Protein AF-A0A919Q8D8-F1 (afdb_monomer_lite)

Organism: NCBI:txid1070424

Structure (mmCIF, N/CA/C/O backbone):
data_AF-A0A919Q8D8-F1
#
_entry.id   AF-A0A919Q8D8-F1
#
loop_
_atom_site.group_PDB
_atom_site.id
_atom_site.type_symbol
_atom_site.label_atom_id
_atom_site.label_alt_id
_atom_site.label_comp_id
_atom_site.label_asym_id
_atom_site.label_entity_id
_atom_site.label_seq_id
_atom_site.pdbx_PDB_ins_code
_atom_site.Cartn_x
_atom_site.Cartn_y
_atom_site.Cartn_z
_atom_site.occupancy
_atom_site.B_iso_or_equiv
_atom_site.auth_seq_id
_atom_site.auth_comp_id
_atom_site.auth_asym_id
_atom_site.auth_atom_id
_atom_site.pdbx_PDB_model_num
ATOM 1 N N . MET A 1 1 ? -17.096 40.703 56.386 1.00 34.09 1 MET A N 1
ATOM 2 C CA . MET A 1 1 ? -18.382 41.169 55.807 1.00 34.09 1 MET A CA 1
ATOM 3 C C . MET A 1 1 ? -19.238 39.964 55.407 1.00 34.09 1 MET A C 1
ATOM 5 O O . MET A 1 1 ? -18.736 38.851 55.483 1.00 34.09 1 MET A O 1
ATOM 9 N N . PHE A 1 2 ? -20.526 40.179 55.106 1.00 31.03 2 PHE A N 1
ATOM 10 C CA . PHE A 1 2 ? -21.596 39.175 54.900 1.00 31.03 2 PHE A CA 1
ATOM 11 C C . PHE A 1 2 ? -21.181 37.966 54.028 1.00 31.03 2 PHE A C 1
ATOM 13 O O . PHE A 1 2 ? -20.493 38.153 53.035 1.00 31.03 2 PHE A O 1
ATOM 20 N N . LYS A 1 3 ? -21.429 36.697 54.403 1.00 27.84 3 LYS A N 1
ATOM 21 C CA . LYS A 1 3 ? -22.694 35.957 54.688 1.00 27.84 3 LYS A CA 1
ATOM 22 C C . LYS A 1 3 ? -23.578 35.710 53.450 1.00 27.84 3 LYS A C 1
ATOM 24 O O . LYS A 1 3 ? -24.169 36.641 52.926 1.00 27.84 3 LYS A O 1
ATOM 29 N N . GLY A 1 4 ? -23.781 34.430 53.111 1.00 27.75 4 GLY A N 1
ATOM 30 C CA . GLY A 1 4 ? -24.784 33.959 52.141 1.00 27.75 4 GLY A CA 1
ATOM 31 C C . GLY A 1 4 ? -24.839 32.426 52.056 1.00 27.75 4 GLY A C 1
ATOM 32 O O . GLY A 1 4 ? -24.083 31.823 51.306 1.00 27.75 4 GLY A O 1
ATOM 33 N N . ARG A 1 5 ? -25.701 31.778 52.855 1.00 28.31 5 ARG A N 1
ATOM 34 C CA . ARG A 1 5 ? -25.864 30.308 52.921 1.00 28.31 5 ARG A CA 1
ATOM 35 C C . ARG A 1 5 ? -27.342 29.941 52.719 1.00 28.31 5 ARG A C 1
ATOM 37 O O . ARG A 1 5 ? -28.192 30.541 53.370 1.00 28.31 5 ARG A O 1
ATOM 44 N N . GLY A 1 6 ? -27.620 28.888 51.945 1.00 27.83 6 GLY A N 1
ATOM 45 C CA . GLY A 1 6 ? -28.938 28.234 51.842 1.00 27.83 6 GLY A CA 1
ATOM 46 C C . GLY A 1 6 ? -29.702 28.519 50.536 1.00 27.83 6 GLY A C 1
ATOM 47 O O . GLY A 1 6 ? -29.440 29.516 49.882 1.00 27.83 6 GLY A O 1
ATOM 48 N N . LYS A 1 7 ? -30.658 27.678 50.116 1.00 27.95 7 LYS A N 1
ATOM 49 C CA . LYS A 1 7 ? -31.080 26.365 50.655 1.00 27.95 7 LYS A CA 1
ATOM 50 C C . LYS A 1 7 ? -31.806 25.556 49.556 1.00 27.95 7 LYS A C 1
ATOM 52 O O . LYS A 1 7 ? -32.238 26.108 48.553 1.00 27.95 7 LYS A O 1
ATOM 57 N N . THR A 1 8 ? -31.939 24.250 49.773 1.00 30.34 8 THR A N 1
ATOM 58 C CA . THR A 1 8 ? -32.621 23.247 48.924 1.00 30.34 8 THR A CA 1
ATOM 59 C C . THR A 1 8 ? -34.088 23.536 48.584 1.00 30.34 8 THR A C 1
ATOM 61 O O . THR A 1 8 ? -34.828 24.008 49.447 1.00 30.34 8 THR A O 1
ATOM 64 N N . ARG A 1 9 ? -34.557 23.034 47.426 1.00 25.80 9 ARG A N 1
ATOM 65 C CA . ARG A 1 9 ? -35.947 22.569 47.239 1.00 25.80 9 ARG A CA 1
ATOM 66 C C . ARG A 1 9 ? -36.045 21.428 46.209 1.00 25.80 9 ARG A C 1
ATOM 68 O O . ARG A 1 9 ? -35.518 21.532 45.111 1.00 25.80 9 ARG A O 1
ATOM 75 N N . THR A 1 10 ? -36.734 20.355 46.591 1.00 28.94 10 THR A N 1
ATOM 76 C CA . THR A 1 10 ? -37.106 19.177 45.780 1.00 28.94 10 THR A CA 1
ATOM 77 C C . THR A 1 10 ? -38.556 19.273 45.280 1.00 28.94 10 THR A C 1
ATOM 79 O O . THR A 1 10 ? -39.295 20.124 45.775 1.00 28.94 10 THR A O 1
ATOM 82 N N . THR A 1 11 ? -38.947 18.379 44.347 1.00 31.02 11 THR A N 1
ATOM 83 C CA . THR A 1 11 ? -40.301 17.881 43.928 1.00 31.02 11 THR A CA 1
ATOM 84 C C . THR A 1 11 ? -40.475 17.878 42.397 1.00 31.02 11 THR A C 1
ATOM 86 O O . THR A 1 11 ? -39.952 18.769 41.746 1.00 31.02 11 THR A O 1
ATOM 89 N N . ASN A 1 12 ? -41.232 16.975 41.751 1.00 28.38 12 ASN A N 1
ATOM 90 C CA . ASN A 1 12 ? -41.567 15.557 42.006 1.00 28.38 12 ASN A CA 1
ATOM 91 C C . ASN A 1 12 ? -42.227 14.976 40.722 1.00 28.38 12 ASN A C 1
ATOM 93 O O . ASN A 1 12 ? -42.816 15.746 39.979 1.00 28.38 12 ASN A O 1
ATOM 97 N N . LYS A 1 13 ? -42.207 13.644 40.537 1.00 29.53 13 LYS A N 1
ATOM 98 C CA . LYS A 1 13 ? -43.146 12.808 39.732 1.00 29.53 13 LYS A CA 1
ATOM 99 C C . LYS A 1 13 ? -43.677 13.306 38.361 1.00 29.53 13 LYS A C 1
ATOM 101 O O . LYS A 1 13 ? -44.516 14.196 38.306 1.00 29.53 13 LYS A O 1
ATOM 106 N N . ASN A 1 14 ? -43.499 12.473 37.327 1.00 28.95 14 ASN A N 1
ATOM 107 C CA . ASN A 1 14 ? -44.621 11.620 36.893 1.00 28.95 14 ASN A CA 1
ATOM 108 C C . ASN A 1 14 ? -44.189 10.356 36.125 1.00 28.95 14 ASN A C 1
ATOM 110 O O . ASN A 1 14 ? -43.193 10.354 35.411 1.00 28.95 14 ASN A O 1
ATOM 114 N N . LYS A 1 15 ? -44.964 9.280 36.318 1.00 29.20 15 LYS A N 1
ATOM 115 C CA . LYS A 1 15 ? -44.914 8.012 35.568 1.00 29.20 15 LYS A CA 1
ATOM 116 C C . LYS A 1 15 ? -45.688 8.145 34.252 1.00 29.20 15 LYS A C 1
ATOM 118 O O . LYS A 1 15 ? -46.719 8.813 34.248 1.00 29.20 15 LYS A O 1
ATOM 123 N N . THR A 1 16 ? -45.343 7.342 33.246 1.00 29.19 16 THR A N 1
ATOM 124 C CA . THR A 1 16 ? -46.297 6.361 32.678 1.00 29.19 16 THR A CA 1
ATOM 125 C C . THR A 1 16 ? -45.578 5.305 31.839 1.00 29.19 16 THR A C 1
ATOM 127 O O . THR A 1 16 ? -44.746 5.633 31.001 1.00 29.19 16 THR A O 1
ATOM 130 N N . ASP A 1 17 ? -45.913 4.041 32.092 1.00 28.89 17 ASP A N 1
ATOM 131 C CA . ASP A 1 17 ? -45.566 2.891 31.257 1.00 28.89 17 ASP A CA 1
ATOM 132 C C . ASP A 1 17 ? -46.515 2.816 30.046 1.00 28.89 17 ASP A C 1
ATOM 134 O O . ASP A 1 17 ? -47.675 3.219 30.165 1.00 28.89 17 ASP A O 1
ATOM 138 N N . SER A 1 18 ? -46.071 2.247 28.920 1.00 30.14 18 SER A N 1
ATOM 139 C CA . SER A 1 18 ? -46.919 1.522 27.949 1.00 30.14 18 SER A CA 1
ATOM 140 C C . SER A 1 18 ? -46.051 0.720 26.974 1.00 30.14 18 SER A C 1
ATOM 142 O O . SER A 1 18 ? -45.180 1.275 26.306 1.00 30.14 18 SER A O 1
ATOM 144 N N . GLU A 1 19 ? -46.296 -0.587 26.905 1.00 28.48 19 GLU A N 1
ATOM 145 C CA . GLU A 1 19 ? -45.681 -1.515 25.951 1.00 28.48 19 GLU A CA 1
ATOM 146 C C . GLU A 1 19 ? -46.461 -1.593 24.617 1.00 28.48 19 GLU A C 1
ATOM 148 O O . GLU A 1 19 ? -47.475 -0.934 24.413 1.00 28.48 19 GLU A O 1
ATOM 153 N N . GLU A 1 20 ? -45.988 -2.495 23.752 1.00 25.17 20 GLU A N 1
ATOM 154 C CA . GLU A 1 20 ? -46.683 -3.127 22.622 1.00 25.17 20 GLU A CA 1
ATOM 155 C C . GLU A 1 20 ? -46.810 -2.393 21.265 1.00 25.17 20 GLU A C 1
ATOM 157 O O . GLU A 1 20 ? -47.811 -1.797 20.891 1.00 25.17 20 GLU A O 1
ATOM 162 N N . ARG A 1 21 ? -45.819 -2.739 20.428 1.00 23.45 21 ARG A N 1
ATOM 163 C CA . ARG A 1 21 ? -45.985 -3.539 19.192 1.00 23.45 21 ARG A CA 1
ATOM 164 C C . ARG A 1 21 ? -46.463 -2.895 17.873 1.00 23.45 21 ARG A C 1
ATOM 166 O O . ARG A 1 21 ? -47.626 -2.610 17.640 1.00 23.45 21 ARG A O 1
ATOM 173 N N . ARG A 1 22 ? -45.558 -3.122 16.907 1.00 23.09 22 ARG A N 1
ATOM 174 C CA . ARG A 1 22 ? -45.771 -3.669 15.548 1.00 23.09 22 ARG A CA 1
ATOM 175 C C . ARG A 1 22 ? -46.294 -2.745 14.436 1.00 23.09 22 ARG A C 1
ATOM 177 O O . ARG A 1 22 ? -47.483 -2.559 14.240 1.00 23.09 22 ARG A O 1
ATOM 184 N N . SER A 1 23 ? -45.356 -2.524 13.510 1.00 26.14 23 SER A N 1
ATOM 185 C CA . SER A 1 23 ? -45.499 -2.870 12.088 1.00 26.14 23 SER A CA 1
ATOM 186 C C . SER A 1 23 ? -46.478 -2.054 11.240 1.00 26.14 23 SER A C 1
ATOM 188 O O . SER A 1 23 ? -47.652 -2.388 11.120 1.00 26.14 23 SER A O 1
ATOM 190 N N . SER A 1 24 ? -45.923 -1.186 10.394 1.00 25.52 24 SER A N 1
ATOM 191 C CA . SER A 1 24 ? -45.879 -1.474 8.946 1.00 25.52 24 SER A CA 1
ATOM 192 C C . SER A 1 24 ? -45.034 -0.439 8.187 1.00 25.52 24 SER A C 1
ATOM 194 O O . SER A 1 24 ? -44.627 0.572 8.750 1.00 25.52 24 SER A O 1
ATOM 196 N N . ARG A 1 25 ? -44.796 -0.715 6.896 1.00 26.89 25 ARG A N 1
ATOM 197 C CA . ARG A 1 25 ? -44.134 0.145 5.897 1.00 26.89 25 ARG A CA 1
ATOM 198 C C . ARG A 1 25 ? -42.649 0.442 6.122 1.00 26.89 25 ARG A C 1
ATOM 200 O O . ARG A 1 25 ? -42.240 1.510 6.563 1.00 26.89 25 ARG A O 1
ATOM 207 N N . ALA A 1 26 ? -41.842 -0.492 5.621 1.00 24.83 26 ALA A N 1
ATOM 208 C CA . ALA A 1 26 ? -40.556 -0.151 5.033 1.00 24.83 26 ALA A CA 1
ATOM 209 C C . ALA A 1 26 ? -40.766 0.882 3.908 1.00 24.83 26 ALA A C 1
ATOM 211 O O . ALA A 1 26 ? -41.396 0.581 2.893 1.00 24.83 26 ALA A O 1
ATOM 212 N N . SER A 1 27 ? -40.244 2.092 4.101 1.00 26.92 27 SER A N 1
ATOM 213 C CA . SER A 1 27 ? -40.047 3.050 3.014 1.00 26.92 27 SER A CA 1
ATOM 214 C C . SER A 1 27 ? -38.729 2.739 2.318 1.00 26.92 27 SER A C 1
ATOM 216 O O . SER A 1 27 ? -37.685 2.650 2.961 1.00 26.92 27 SER A O 1
ATOM 218 N N . SER A 1 28 ? -38.783 2.607 0.998 1.00 30.48 28 SER A N 1
ATOM 219 C CA . SER A 1 28 ? -37.616 2.541 0.124 1.00 30.48 28 SER A CA 1
ATOM 220 C C . SER A 1 28 ? -36.770 3.813 0.264 1.00 30.48 28 SER A C 1
ATOM 222 O O . SER A 1 28 ? -37.167 4.875 -0.216 1.00 30.48 28 SER A O 1
ATOM 224 N N . ALA A 1 29 ? -35.608 3.705 0.904 1.00 25.14 29 ALA A N 1
ATOM 225 C CA . ALA A 1 29 ? -34.595 4.753 0.981 1.00 25.14 29 ALA A CA 1
ATOM 226 C C . ALA A 1 29 ? -33.216 4.106 0.791 1.00 25.14 29 ALA A C 1
ATOM 228 O O . ALA A 1 29 ? -32.924 3.087 1.411 1.00 25.14 29 ALA A O 1
ATOM 229 N N . GLY A 1 30 ? -32.435 4.652 -0.143 1.00 24.78 30 GLY A N 1
ATOM 230 C CA . GLY A 1 30 ? -31.357 3.950 -0.840 1.00 24.78 30 GLY A CA 1
ATOM 231 C C . GLY A 1 30 ? -30.190 3.399 -0.013 1.00 24.78 30 GLY A C 1
ATOM 232 O O . GLY A 1 30 ? -29.965 3.775 1.139 1.00 24.78 30 GLY A O 1
ATOM 233 N N . ARG A 1 31 ? -29.397 2.552 -0.696 1.00 29.03 31 ARG A N 1
ATOM 234 C CA . ARG A 1 31 ? -27.985 2.267 -0.381 1.00 29.03 31 ARG A CA 1
ATOM 235 C C . ARG A 1 31 ? -27.325 3.565 0.130 1.00 29.03 31 ARG A C 1
ATOM 237 O O . ARG A 1 31 ? -27.240 4.522 -0.644 1.00 29.03 31 ARG A O 1
ATOM 244 N N . PRO A 1 32 ? -26.808 3.639 1.369 1.00 27.92 32 PRO A N 1
ATOM 245 C CA . PRO A 1 32 ? -25.714 4.558 1.620 1.00 27.92 32 PRO A CA 1
ATOM 246 C C . PRO A 1 32 ? -24.519 4.023 0.827 1.00 27.92 32 PRO A C 1
ATOM 248 O O . PRO A 1 32 ? -24.101 2.889 1.067 1.00 27.92 32 PRO A O 1
ATOM 251 N N . ARG A 1 33 ? -23.998 4.828 -0.108 1.00 27.23 33 ARG A N 1
ATOM 252 C CA . ARG A 1 33 ? -22.748 4.554 -0.837 1.00 27.23 33 ARG A CA 1
ATOM 253 C C . ARG A 1 33 ? -21.711 3.888 0.084 1.00 27.23 33 ARG A C 1
ATOM 255 O O . ARG A 1 33 ? -21.271 4.509 1.054 1.00 27.23 33 ARG A O 1
ATOM 262 N N . ARG A 1 34 ? -21.262 2.675 -0.240 1.00 29.27 34 ARG A N 1
ATOM 263 C CA . ARG A 1 34 ? -19.825 2.342 -0.164 1.00 29.27 34 ARG A CA 1
ATOM 264 C C . ARG A 1 34 ? -19.264 2.615 -1.572 1.00 29.27 34 ARG A C 1
ATOM 266 O O . ARG A 1 34 ? -19.882 3.317 -2.368 1.00 29.27 34 ARG A O 1
ATOM 273 N N . LEU A 1 35 ? -18.122 2.013 -1.883 1.00 34.19 35 LEU A N 1
ATOM 274 C CA . LEU A 1 35 ? -17.656 1.757 -3.243 1.00 34.19 35 LEU A CA 1
ATOM 275 C C . LEU A 1 35 ? -17.398 0.238 -3.359 1.00 34.19 35 LEU A C 1
ATOM 277 O O . LEU A 1 35 ? -16.405 -0.254 -2.836 1.00 34.19 35 LEU A O 1
ATOM 281 N N . GLU A 1 36 ? -18.341 -0.581 -3.829 1.00 25.50 36 GLU A N 1
ATOM 282 C CA . GLU A 1 36 ? -19.750 -0.559 -3.391 1.00 25.50 36 GLU A CA 1
ATOM 283 C C . GLU A 1 36 ? -20.080 -1.752 -2.465 1.00 25.50 36 GLU A C 1
ATOM 285 O O . GLU A 1 36 ? -19.328 -2.722 -2.374 1.00 25.50 36 GLU A O 1
ATOM 290 N N . LYS A 1 37 ? -21.124 -1.639 -1.635 1.00 25.41 37 LYS A N 1
ATOM 291 C CA . LYS A 1 37 ? -21.328 -2.515 -0.462 1.00 25.41 37 LYS A CA 1
ATOM 292 C C . LYS A 1 37 ? -22.139 -3.773 -0.808 1.00 25.41 37 LYS A C 1
ATOM 294 O O . LYS A 1 37 ? -23.317 -3.664 -1.117 1.00 25.41 37 LYS A O 1
ATOM 299 N N . LYS A 1 38 ? -21.541 -4.939 -0.508 1.00 23.78 38 LYS A N 1
ATOM 300 C CA . LYS A 1 38 ? -22.163 -6.161 0.072 1.00 23.78 38 LYS A CA 1
ATOM 301 C C . LYS A 1 38 ? -23.317 -6.877 -0.690 1.00 23.78 38 LYS A C 1
ATOM 303 O O . LYS A 1 38 ? -24.415 -6.352 -0.736 1.00 23.78 38 LYS A O 1
ATOM 308 N N . LYS A 1 39 ? -23.097 -8.187 -0.972 1.00 25.33 39 LYS A N 1
ATOM 309 C CA . LYS A 1 39 ? -23.892 -9.396 -0.539 1.00 25.33 39 LYS A CA 1
ATOM 310 C C . LYS A 1 39 ? -25.419 -9.466 -0.886 1.00 25.33 39 LYS A C 1
ATOM 312 O O . LYS A 1 39 ? -26.124 -8.494 -0.696 1.00 25.33 39 LYS A O 1
ATOM 317 N N . ARG A 1 40 ? -26.080 -10.603 -1.220 1.00 25.06 40 ARG A N 1
ATOM 318 C CA . ARG A 1 40 ? -25.791 -12.072 -1.188 1.00 25.06 40 ARG A CA 1
ATOM 319 C C . ARG A 1 40 ? -26.979 -12.884 -1.806 1.00 25.06 40 ARG A C 1
ATOM 321 O O . ARG A 1 40 ? -28.052 -12.320 -1.965 1.00 25.06 40 ARG A O 1
ATOM 328 N N . THR A 1 41 ? -26.832 -14.220 -1.928 1.00 22.77 41 THR A N 1
ATOM 329 C CA . THR A 1 41 ? -27.864 -15.309 -2.073 1.00 22.77 41 THR A CA 1
ATOM 330 C C . THR A 1 41 ? -28.556 -15.523 -3.433 1.00 22.77 41 THR A C 1
ATOM 332 O O . THR A 1 41 ? -28.834 -14.552 -4.114 1.00 22.77 41 THR A O 1
ATOM 335 N N . SER A 1 42 ? -28.989 -16.733 -3.841 1.00 24.05 42 SER A N 1
ATOM 336 C CA . SER A 1 42 ? -28.444 -18.120 -3.752 1.00 24.05 42 SER A CA 1
ATOM 337 C C . SER A 1 42 ? -29.414 -19.096 -4.452 1.00 24.05 42 SER A C 1
ATOM 339 O O . SER A 1 42 ? -30.596 -19.086 -4.112 1.00 24.05 42 SER A O 1
ATOM 341 N N . GLY A 1 43 ? -28.937 -19.988 -5.330 1.00 20.16 43 GLY A N 1
ATOM 342 C CA . GLY A 1 43 ? -29.756 -21.046 -5.947 1.00 20.16 43 GLY A CA 1
ATOM 343 C C . GLY A 1 43 ? -28.905 -22.190 -6.512 1.00 20.16 43 GLY A C 1
ATOM 344 O O . GLY A 1 43 ? -27.941 -21.945 -7.227 1.00 20.16 43 GLY A O 1
ATOM 345 N N . THR A 1 44 ? -29.230 -23.425 -6.134 1.00 23.36 44 THR A N 1
ATOM 346 C CA . THR A 1 44 ? -28.532 -24.682 -6.475 1.00 23.36 44 THR A CA 1
ATOM 347 C C . THR A 1 44 ? -28.916 -25.201 -7.867 1.00 23.36 44 THR A C 1
ATOM 349 O O . THR A 1 44 ? -30.080 -25.044 -8.207 1.00 23.36 44 THR A O 1
ATOM 352 N N . PHE A 1 45 ? -28.021 -25.895 -8.598 1.00 22.03 45 PHE A N 1
ATOM 353 C CA . PHE A 1 45 ? -28.305 -27.173 -9.306 1.00 22.03 45 PHE A CA 1
ATOM 354 C C . PHE A 1 45 ? -27.048 -27.816 -9.970 1.00 22.03 45 PHE A C 1
ATOM 356 O O . PHE A 1 45 ? -26.345 -27.190 -10.751 1.00 22.03 45 PHE A O 1
ATOM 363 N N . GLU A 1 46 ? -26.791 -29.074 -9.590 1.00 21.64 46 GLU A N 1
ATOM 364 C CA . GLU A 1 46 ? -26.213 -30.249 -10.297 1.00 21.64 46 GLU A CA 1
ATOM 365 C C . GLU A 1 46 ? -25.127 -30.174 -11.416 1.00 21.64 46 GLU A C 1
ATOM 367 O O . GLU A 1 46 ? -25.383 -29.889 -12.578 1.00 21.64 46 GLU A O 1
ATOM 372 N N . SER A 1 47 ? -23.925 -30.647 -11.049 1.00 23.67 47 SER A N 1
ATOM 373 C CA . SER A 1 47 ? -23.079 -31.693 -11.687 1.00 23.67 47 SER A CA 1
ATOM 374 C C . SER A 1 47 ? -23.286 -32.167 -13.152 1.00 23.67 47 SER A C 1
ATOM 376 O O . SER A 1 47 ? -24.204 -32.938 -13.427 1.00 23.67 47 SER A O 1
ATOM 378 N N . ALA A 1 48 ? -22.236 -32.005 -13.976 1.00 24.11 48 ALA A N 1
ATOM 379 C CA . ALA A 1 48 ? -21.634 -33.034 -14.862 1.00 24.11 48 ALA A CA 1
ATOM 380 C C . ALA A 1 48 ? -20.164 -32.616 -15.161 1.00 24.11 48 ALA A C 1
ATOM 382 O O . ALA A 1 48 ? -19.907 -31.431 -15.339 1.00 24.11 48 ALA A O 1
ATOM 383 N N . ALA A 1 49 ? -19.118 -33.449 -15.034 1.00 23.98 49 ALA A N 1
ATOM 384 C CA . ALA A 1 49 ? -18.670 -34.477 -15.997 1.00 23.98 49 ALA A CA 1
ATOM 385 C C . ALA A 1 49 ? -18.706 -33.975 -17.466 1.00 23.98 49 ALA A C 1
ATOM 387 O O . ALA A 1 49 ? -19.729 -33.479 -17.915 1.00 23.98 49 ALA A O 1
ATOM 388 N N . THR A 1 50 ? -17.641 -34.048 -18.273 1.00 25.67 50 THR A N 1
ATOM 389 C CA . THR A 1 50 ? -16.750 -35.208 -18.495 1.00 25.67 50 THR A CA 1
ATOM 390 C C . THR A 1 50 ? -15.379 -34.764 -19.044 1.00 25.67 50 THR A C 1
ATOM 392 O O . THR A 1 50 ? -15.250 -33.670 -19.585 1.00 25.67 50 THR A O 1
ATOM 395 N N . ALA A 1 51 ? -14.355 -35.617 -18.930 1.00 24.97 51 ALA A N 1
ATOM 396 C CA . ALA A 1 51 ? -13.018 -35.400 -19.494 1.00 24.97 51 ALA A CA 1
ATOM 397 C C . ALA A 1 51 ? -12.801 -36.146 -20.825 1.00 24.97 51 ALA A C 1
ATOM 399 O O . ALA A 1 51 ? -13.266 -37.270 -20.961 1.00 24.97 51 ALA A O 1
ATOM 400 N N . GLU A 1 52 ? -11.987 -35.574 -21.717 1.00 26.86 52 GLU A N 1
ATOM 401 C CA . GLU A 1 52 ? -11.235 -36.211 -22.821 1.00 26.86 52 GLU A CA 1
ATOM 402 C C . GLU A 1 52 ? -10.090 -35.224 -23.144 1.00 26.86 52 GLU A C 1
ATOM 404 O O . GLU A 1 52 ? -10.350 -34.055 -23.399 1.00 26.86 52 GLU A O 1
ATOM 409 N N . ARG A 1 53 ? -8.787 -35.484 -22.959 1.00 26.89 53 ARG A N 1
ATOM 410 C CA . ARG A 1 53 ? -7.915 -36.654 -23.189 1.00 26.89 53 ARG A CA 1
ATOM 411 C C . ARG A 1 53 ? -7.710 -36.965 -24.675 1.00 26.89 53 ARG A C 1
ATOM 413 O O . ARG A 1 53 ? -8.403 -37.799 -25.237 1.00 26.89 53 ARG A O 1
ATOM 420 N N . THR A 1 54 ? -6.665 -36.372 -25.258 1.00 26.97 54 THR A N 1
ATOM 421 C CA . THR A 1 54 ? -6.052 -36.867 -26.501 1.00 26.97 54 THR A CA 1
ATOM 422 C C . THR A 1 54 ? -4.531 -36.922 -26.331 1.00 26.97 54 THR A C 1
ATOM 424 O O . THR A 1 54 ? -3.898 -35.928 -25.984 1.00 26.97 54 THR A O 1
ATOM 427 N N . GLU A 1 55 ? -3.961 -38.110 -26.525 1.00 28.69 55 GLU A N 1
ATOM 428 C CA . GLU A 1 55 ? -2.518 -38.352 -26.700 1.00 28.69 55 GLU A CA 1
ATOM 429 C C . GLU A 1 55 ? -2.148 -37.964 -28.169 1.00 28.69 55 GLU A C 1
ATOM 431 O O . GLU A 1 55 ? -3.021 -37.530 -28.910 1.00 28.69 55 GLU A O 1
ATOM 436 N N . LEU A 1 56 ? -0.946 -38.041 -28.751 1.00 30.31 56 LEU A N 1
ATOM 437 C CA . LEU A 1 56 ? 0.291 -38.792 -28.511 1.00 30.31 56 LEU A CA 1
ATOM 438 C C . LEU A 1 56 ? 1.350 -38.217 -29.499 1.00 30.31 56 LEU A C 1
ATOM 440 O O . LEU A 1 56 ? 0.976 -37.747 -30.573 1.00 30.31 56 LEU A O 1
ATOM 444 N N . GLY A 1 57 ? 2.658 -38.287 -29.221 1.00 26.25 57 GLY A N 1
ATOM 445 C CA . GLY A 1 57 ? 3.682 -37.921 -30.222 1.00 26.25 57 GLY A CA 1
ATOM 446 C C . GLY A 1 57 ? 5.126 -38.091 -29.740 1.00 26.25 57 GLY A C 1
ATOM 447 O O . GLY A 1 57 ? 5.556 -37.398 -28.825 1.00 26.25 57 GLY A O 1
ATOM 448 N N . SER A 1 58 ? 5.884 -39.020 -30.334 1.00 29.59 58 SER A N 1
ATOM 449 C CA . SER A 1 58 ? 7.230 -39.422 -29.876 1.00 29.59 58 SER A CA 1
ATOM 450 C C . SER A 1 58 ? 8.314 -39.334 -30.958 1.00 29.59 58 SER A C 1
ATOM 452 O O . SER A 1 58 ? 8.032 -39.518 -32.138 1.00 29.59 58 SER A O 1
ATOM 454 N N . GLY A 1 59 ? 9.570 -39.164 -30.521 1.00 28.88 59 GLY A N 1
ATOM 455 C CA . GLY A 1 59 ? 10.804 -39.322 -31.315 1.00 28.88 59 GLY A CA 1
ATOM 456 C C . GLY A 1 59 ? 11.827 -38.204 -31.034 1.00 28.88 59 GLY A C 1
ATOM 457 O O . GLY A 1 59 ? 11.443 -37.046 -30.962 1.00 28.88 59 GLY A O 1
ATOM 458 N N . GLY A 1 60 ? 13.134 -38.425 -30.838 1.00 27.12 60 GLY A N 1
ATOM 459 C CA . GLY A 1 60 ? 13.931 -39.662 -30.822 1.00 27.12 60 GLY A CA 1
ATOM 460 C C . GLY A 1 60 ? 15.158 -39.570 -31.748 1.00 27.12 60 GLY A C 1
ATOM 461 O O . GLY A 1 60 ? 15.000 -39.696 -32.956 1.00 27.12 60 GLY A O 1
ATOM 462 N N . GLY A 1 61 ? 16.378 -39.383 -31.216 1.00 26.62 61 GLY A N 1
ATOM 463 C CA . GLY A 1 61 ? 17.611 -39.374 -32.032 1.00 26.62 61 GLY A CA 1
ATOM 464 C C . GLY A 1 61 ? 18.907 -39.017 -31.279 1.00 26.62 61 GLY A C 1
ATOM 465 O O . GLY A 1 61 ? 18.921 -38.111 -30.453 1.00 26.62 61 GLY A O 1
ATOM 466 N N . THR A 1 62 ? 20.005 -39.730 -31.566 1.00 30.28 62 THR A N 1
ATOM 467 C CA . THR A 1 62 ? 21.299 -39.701 -30.833 1.00 30.28 62 THR A CA 1
ATOM 468 C C . THR A 1 62 ? 22.518 -39.643 -31.776 1.00 30.28 62 THR A C 1
ATOM 470 O O . THR A 1 62 ? 22.473 -40.277 -32.826 1.00 30.28 62 THR A O 1
ATOM 473 N N . GLY A 1 63 ? 23.648 -39.019 -31.391 1.00 27.34 63 GLY A N 1
ATOM 474 C CA . GLY A 1 63 ? 24.907 -39.044 -32.178 1.00 27.34 63 GLY A CA 1
ATOM 475 C C . GLY A 1 63 ? 26.145 -38.448 -31.466 1.00 27.34 63 GLY A C 1
ATOM 476 O O . GLY A 1 63 ? 25.990 -37.649 -30.550 1.00 27.34 63 GLY A O 1
ATOM 477 N N . ARG A 1 64 ? 27.375 -38.863 -31.841 1.00 29.06 64 ARG A N 1
ATOM 478 C CA . ARG A 1 64 ? 28.646 -38.642 -31.090 1.00 29.06 64 ARG A CA 1
ATOM 479 C C . ARG A 1 64 ? 29.649 -37.627 -31.707 1.00 29.06 64 ARG A C 1
ATOM 481 O O . ARG A 1 64 ? 29.664 -37.393 -32.906 1.00 29.06 64 ARG A O 1
ATOM 488 N N . GLN A 1 65 ? 30.523 -37.125 -30.820 1.00 34.91 65 GLN A N 1
ATOM 489 C CA . GLN A 1 65 ? 31.836 -36.426 -30.945 1.00 34.91 65 GLN A CA 1
ATOM 490 C C . GLN A 1 65 ? 32.960 -37.225 -31.687 1.00 34.91 65 GLN A C 1
ATOM 492 O O . GLN A 1 65 ? 32.673 -38.368 -32.048 1.00 34.91 65 GLN A O 1
ATOM 497 N N . PRO A 1 66 ? 34.262 -36.789 -31.768 1.00 45.31 66 PRO A N 1
ATOM 498 C CA . PRO A 1 66 ? 34.926 -35.465 -31.566 1.00 45.31 66 PRO A CA 1
ATOM 499 C C . PRO A 1 66 ? 36.026 -35.092 -32.624 1.00 45.31 66 PRO A C 1
ATOM 501 O O . PRO A 1 66 ? 36.348 -35.880 -33.508 1.00 45.31 66 PRO A O 1
ATOM 504 N N . GLY A 1 67 ? 36.699 -33.930 -32.476 1.00 27.39 67 GLY A N 1
ATOM 505 C CA . GLY A 1 67 ? 37.899 -33.556 -33.258 1.00 27.39 67 GLY A CA 1
ATOM 506 C C . GLY A 1 67 ? 38.801 -32.481 -32.611 1.00 27.39 67 GLY A C 1
ATOM 507 O O . GLY A 1 67 ? 38.343 -31.420 -32.210 1.00 27.39 67 GLY A O 1
ATOM 508 N N . SER A 1 68 ? 40.090 -32.801 -32.511 1.00 28.56 68 SER A N 1
ATOM 509 C CA . SER A 1 68 ? 41.243 -32.163 -31.844 1.00 28.56 68 SER A CA 1
ATOM 510 C C . SER A 1 68 ? 41.886 -30.933 -32.524 1.00 28.56 68 SER A C 1
ATOM 512 O O . SER A 1 68 ? 41.911 -30.891 -33.750 1.00 28.56 68 SER A O 1
ATOM 514 N N . GLY A 1 69 ? 42.620 -30.072 -31.782 1.00 26.91 69 GLY A N 1
ATOM 515 C CA . GLY A 1 69 ? 43.730 -29.302 -32.399 1.00 26.91 69 GLY A CA 1
ATOM 516 C C . GLY A 1 69 ? 44.238 -27.981 -31.776 1.00 26.91 69 GLY A C 1
ATOM 517 O O . GLY A 1 69 ? 43.886 -26.921 -32.262 1.00 26.91 69 GLY A O 1
ATOM 518 N N . ARG A 1 70 ? 45.211 -28.075 -30.850 1.00 27.58 70 ARG A N 1
ATOM 519 C CA . ARG A 1 70 ? 46.388 -27.174 -30.651 1.00 27.58 70 ARG A CA 1
ATOM 520 C C . ARG A 1 70 ? 46.222 -25.672 -30.277 1.00 27.58 70 ARG A C 1
ATOM 522 O O . ARG A 1 70 ? 45.478 -24.905 -30.866 1.00 27.58 70 ARG A O 1
ATOM 529 N N . ARG A 1 71 ? 47.060 -25.231 -29.322 1.00 37.16 71 ARG A N 1
ATOM 530 C CA . ARG A 1 71 ? 47.247 -23.830 -28.882 1.00 37.16 71 ARG A CA 1
ATOM 531 C C . ARG A 1 71 ? 48.076 -22.998 -29.876 1.00 37.16 71 ARG A C 1
ATOM 533 O O . ARG A 1 71 ? 49.158 -23.439 -30.255 1.00 37.16 71 ARG A O 1
ATOM 540 N N . THR A 1 72 ? 47.695 -21.736 -30.068 1.00 32.88 72 THR A N 1
ATOM 541 C CA . THR A 1 72 ? 48.617 -20.602 -30.292 1.00 32.88 72 THR A CA 1
ATOM 542 C C . THR A 1 72 ? 48.112 -19.398 -29.504 1.00 32.88 72 THR A C 1
ATOM 544 O O . THR A 1 72 ? 46.963 -18.998 -29.666 1.00 32.88 72 THR A O 1
ATOM 547 N N . GLY A 1 73 ? 48.947 -18.835 -28.631 1.00 35.62 73 GLY A N 1
ATOM 548 C CA . GLY A 1 73 ? 48.599 -17.623 -27.895 1.00 35.62 73 GLY A CA 1
ATOM 549 C C . GLY A 1 73 ? 48.838 -16.382 -28.748 1.00 35.62 73 GLY A C 1
ATOM 550 O O . GLY A 1 73 ? 49.970 -16.136 -29.151 1.00 35.62 73 GLY A O 1
ATOM 551 N N . VAL A 1 74 ? 47.792 -15.587 -28.964 1.00 28.64 74 VAL A N 1
ATOM 552 C CA . VAL A 1 74 ? 47.904 -14.174 -29.344 1.00 28.64 74 VAL A CA 1
ATOM 553 C C . VAL A 1 74 ? 47.010 -13.394 -28.390 1.00 28.64 74 VAL A C 1
ATOM 555 O O . VAL A 1 74 ? 45.796 -13.584 -28.354 1.00 28.64 74 VAL A O 1
ATOM 558 N N . THR A 1 75 ? 47.618 -12.543 -27.569 1.00 40.84 75 THR A N 1
ATOM 559 C CA . THR A 1 75 ? 46.901 -11.634 -26.673 1.00 40.84 75 THR A CA 1
ATOM 560 C C . THR A 1 75 ? 46.365 -10.448 -27.461 1.00 40.84 75 THR A C 1
ATOM 562 O O . THR A 1 75 ? 47.011 -9.405 -27.532 1.00 40.84 75 THR A O 1
ATOM 565 N N . THR A 1 76 ? 45.161 -10.584 -28.011 1.00 32.50 76 THR A N 1
ATOM 566 C CA . THR A 1 76 ? 44.405 -9.441 -28.532 1.00 32.50 76 THR A CA 1
ATOM 567 C C . THR A 1 76 ? 43.357 -9.040 -27.497 1.00 32.50 76 THR A C 1
ATOM 569 O O . THR A 1 76 ? 42.287 -9.640 -27.417 1.00 32.50 76 THR A O 1
ATOM 572 N N . ARG A 1 77 ? 43.654 -8.011 -26.688 1.00 38.88 77 ARG A N 1
ATOM 573 C CA . ARG A 1 77 ? 42.615 -7.261 -25.962 1.00 38.88 77 ARG A CA 1
ATOM 574 C C . ARG A 1 77 ? 41.794 -6.489 -27.000 1.00 38.88 77 ARG A C 1
ATOM 576 O O . ARG A 1 77 ? 42.072 -5.327 -27.273 1.00 38.88 77 ARG A O 1
ATOM 583 N N . VAL A 1 78 ? 40.804 -7.148 -27.591 1.00 33.84 78 VAL A N 1
ATOM 584 C CA . VAL A 1 78 ? 39.686 -6.460 -28.241 1.00 33.84 78 VAL A CA 1
ATOM 585 C C . VAL A 1 78 ? 38.694 -6.100 -27.141 1.00 33.84 78 VAL A C 1
ATOM 587 O O . VAL A 1 78 ? 38.475 -6.899 -26.228 1.00 33.84 78 VAL A O 1
ATOM 590 N N . ALA A 1 79 ? 38.152 -4.884 -27.187 1.00 34.47 79 ALA A N 1
ATOM 591 C CA . ALA A 1 79 ? 37.172 -4.424 -26.216 1.00 34.47 79 ALA A CA 1
ATOM 592 C C . ALA A 1 79 ? 35.981 -5.391 -26.193 1.00 34.47 79 ALA A C 1
ATOM 594 O O . ALA A 1 79 ? 35.295 -5.562 -27.198 1.00 34.47 79 ALA A O 1
ATOM 595 N N . GLY A 1 80 ? 35.763 -6.040 -25.048 1.00 31.08 80 GLY A N 1
ATOM 596 C CA . GLY A 1 80 ? 34.567 -6.835 -24.827 1.00 31.08 80 GLY A CA 1
ATOM 597 C C . GLY A 1 80 ? 33.376 -5.895 -24.760 1.00 31.08 80 GLY A C 1
ATOM 598 O O . GLY A 1 80 ? 33.196 -5.211 -23.753 1.00 31.08 80 GLY A O 1
ATOM 599 N N . GLU A 1 81 ? 32.599 -5.857 -25.840 1.00 35.09 81 GLU A N 1
ATOM 600 C CA . GLU A 1 81 ? 31.281 -5.232 -25.884 1.00 35.09 81 GLU A CA 1
ATOM 601 C C . GLU A 1 81 ? 30.494 -5.636 -24.635 1.00 35.09 81 GLU A C 1
ATOM 603 O O . GLU A 1 81 ? 30.533 -6.800 -24.221 1.00 35.09 81 GLU A O 1
ATOM 608 N N . GLY A 1 82 ? 29.814 -4.670 -24.011 1.00 36.28 82 GLY A N 1
ATOM 609 C CA . GLY A 1 82 ? 29.084 -4.890 -22.768 1.00 36.28 82 GLY A CA 1
ATOM 610 C C . GLY A 1 82 ? 28.055 -5.998 -22.945 1.00 36.28 82 GLY A C 1
ATOM 611 O O . GLY A 1 82 ? 26.973 -5.765 -23.484 1.00 36.28 82 GLY A O 1
ATOM 612 N N . ARG A 1 83 ? 28.398 -7.214 -22.508 1.00 33.44 83 ARG A N 1
ATOM 613 C CA . ARG A 1 83 ? 27.519 -8.374 -22.612 1.00 33.44 83 ARG A CA 1
ATOM 614 C C . ARG A 1 83 ? 26.327 -8.115 -21.705 1.00 33.44 83 ARG A C 1
ATOM 616 O O . ARG A 1 83 ? 26.433 -8.285 -20.491 1.00 33.44 83 ARG A O 1
ATOM 623 N N . ALA A 1 84 ? 25.214 -7.696 -22.308 1.00 43.91 84 ALA A N 1
ATOM 624 C CA . ALA A 1 84 ? 23.936 -7.588 -21.623 1.00 43.91 84 ALA A CA 1
ATOM 625 C C . ALA A 1 84 ? 23.703 -8.882 -20.820 1.00 43.91 84 ALA A C 1
ATOM 627 O O . ALA A 1 84 ? 24.023 -9.967 -21.331 1.00 43.91 84 ALA A O 1
ATOM 628 N N . PRO A 1 85 ? 23.223 -8.790 -19.565 1.00 41.38 85 PRO A N 1
ATOM 629 C CA . PRO A 1 85 ? 23.033 -9.968 -18.735 1.00 41.38 85 PRO A CA 1
ATOM 630 C C . PRO A 1 85 ? 22.180 -10.979 -19.498 1.00 41.38 85 PRO A C 1
ATOM 632 O O . PRO A 1 85 ? 21.188 -10.613 -20.130 1.00 41.38 85 PRO A O 1
ATOM 635 N N . ALA A 1 86 ? 22.603 -12.247 -19.481 1.00 35.22 86 ALA A N 1
ATOM 636 C CA . ALA A 1 86 ? 21.866 -13.313 -20.145 1.00 35.22 86 ALA A CA 1
ATOM 637 C C . ALA A 1 86 ? 20.407 -13.259 -19.684 1.00 35.22 86 ALA A C 1
ATOM 639 O O . ALA A 1 86 ? 20.167 -13.159 -18.479 1.00 35.22 86 ALA A O 1
ATOM 640 N N . ALA A 1 87 ? 19.468 -13.294 -20.635 1.00 35.31 87 ALA A N 1
ATOM 641 C CA . ALA A 1 87 ? 18.045 -13.170 -20.358 1.00 35.31 87 ALA A CA 1
ATOM 642 C C . ALA A 1 87 ? 17.621 -14.248 -19.352 1.00 35.31 87 ALA A C 1
ATOM 644 O O . ALA A 1 87 ? 17.424 -15.412 -19.703 1.00 35.31 87 ALA A O 1
ATOM 645 N N . ARG A 1 88 ? 17.531 -13.855 -18.078 1.00 44.00 88 ARG A N 1
ATOM 646 C CA . ARG A 1 88 ? 16.922 -14.665 -17.030 1.00 44.00 88 ARG A CA 1
ATOM 647 C C . ARG A 1 88 ? 15.472 -14.847 -17.441 1.00 44.00 88 ARG A C 1
ATOM 649 O O . ARG A 1 88 ? 14.828 -13.862 -17.797 1.00 44.00 88 ARG A O 1
ATOM 656 N N . THR A 1 89 ? 14.973 -16.081 -17.406 1.00 38.19 89 THR A N 1
ATOM 657 C CA . THR A 1 89 ? 13.552 -16.338 -17.649 1.00 38.19 89 THR A CA 1
ATOM 658 C C . THR A 1 89 ? 12.759 -15.425 -16.717 1.00 38.19 89 THR A C 1
ATOM 660 O O . THR A 1 89 ? 12.965 -15.506 -15.500 1.00 38.19 89 THR A O 1
ATOM 663 N N . PRO A 1 90 ? 11.934 -14.509 -17.247 1.00 48.00 90 PRO A N 1
ATOM 664 C CA . PRO A 1 90 ? 11.284 -13.516 -16.418 1.00 48.00 90 PRO A CA 1
ATOM 665 C C . PRO A 1 90 ? 10.388 -14.212 -15.408 1.00 48.00 90 PRO A C 1
ATOM 667 O O . PRO A 1 90 ? 9.598 -15.090 -15.760 1.00 48.00 90 PRO A O 1
ATOM 670 N N . ARG A 1 91 ? 10.505 -13.812 -14.142 1.00 57.22 91 ARG A N 1
ATOM 671 C CA . ARG A 1 91 ? 9.591 -14.293 -13.112 1.00 57.22 91 ARG A CA 1
ATOM 672 C C . ARG A 1 91 ? 8.193 -13.820 -13.472 1.00 57.22 91 ARG A C 1
ATOM 674 O O . ARG A 1 91 ? 7.946 -12.619 -13.511 1.00 57.22 91 ARG A O 1
ATOM 681 N N . GLN A 1 92 ? 7.276 -14.759 -13.667 1.00 67.12 92 GLN A N 1
ATOM 682 C CA . GLN A 1 92 ? 5.858 -14.490 -13.928 1.00 67.12 92 GLN A CA 1
ATOM 683 C C . GLN A 1 92 ? 5.113 -13.985 -12.673 1.00 67.12 92 GLN A C 1
ATOM 685 O O . GLN A 1 92 ? 3.906 -14.134 -12.570 1.00 67.12 92 GLN A O 1
ATOM 690 N N . ALA A 1 93 ? 5.827 -13.382 -11.715 1.00 74.56 93 ALA A N 1
ATOM 691 C CA . ALA A 1 93 ? 5.259 -12.812 -10.498 1.00 74.56 93 ALA A CA 1
ATOM 692 C C . ALA A 1 93 ? 4.419 -11.555 -10.783 1.00 74.56 93 ALA A C 1
ATOM 694 O O . ALA A 1 93 ? 3.518 -11.242 -10.013 1.00 74.56 93 ALA A O 1
ATOM 695 N N . MET A 1 94 ? 4.723 -10.829 -11.869 1.00 90.88 94 MET A N 1
ATOM 696 C CA . MET A 1 94 ? 4.091 -9.549 -12.196 1.00 90.88 94 MET A CA 1
ATOM 697 C C . MET A 1 94 ? 3.934 -9.358 -13.712 1.00 90.88 94 MET A C 1
ATOM 699 O O . MET A 1 94 ? 4.768 -9.833 -14.490 1.00 90.88 94 MET A O 1
ATOM 703 N N . ALA A 1 95 ? 2.922 -8.599 -14.137 1.00 92.25 95 ALA A N 1
ATOM 704 C CA . ALA A 1 95 ? 2.767 -8.123 -15.514 1.00 92.25 95 ALA A CA 1
ATOM 705 C C . ALA A 1 95 ? 2.514 -6.612 -15.557 1.00 92.25 95 ALA A C 1
ATOM 707 O O . ALA A 1 95 ? 1.668 -6.109 -14.828 1.00 92.25 95 ALA A O 1
ATOM 708 N N . LEU A 1 96 ? 3.220 -5.908 -16.446 1.00 93.56 96 LEU A N 1
ATOM 709 C CA . LEU A 1 96 ? 2.997 -4.491 -16.725 1.00 93.56 96 LEU A CA 1
ATOM 710 C C . LEU A 1 96 ? 1.978 -4.329 -17.858 1.00 93.56 96 LEU A C 1
ATOM 712 O O . LEU A 1 96 ? 2.119 -4.953 -18.913 1.00 93.56 96 LEU A O 1
ATOM 716 N N . PHE A 1 97 ? 1.002 -3.448 -17.672 1.00 93.19 97 PHE A N 1
ATOM 717 C CA . PHE A 1 97 ? 0.061 -3.001 -18.696 1.00 93.19 97 PHE A CA 1
ATOM 718 C C . PHE A 1 97 ? 0.086 -1.475 -18.797 1.00 93.19 97 PHE A C 1
ATOM 720 O O . PHE A 1 97 ? 0.351 -0.782 -17.815 1.00 93.19 97 PHE A O 1
ATOM 727 N N . LYS A 1 98 ? -0.223 -0.950 -19.985 1.00 89.69 98 LYS A N 1
ATOM 728 C CA . LYS A 1 98 ? -0.497 0.474 -20.206 1.00 89.69 98 LYS A CA 1
ATOM 729 C C . LYS A 1 98 ? -1.818 0.586 -20.961 1.00 89.69 98 LYS A C 1
ATOM 731 O O . LYS A 1 98 ? -1.933 0.109 -22.094 1.00 89.69 98 LYS A O 1
ATOM 736 N N . GLY A 1 99 ? -2.835 1.140 -20.304 1.00 80.94 99 GLY A N 1
ATOM 737 C CA . GLY A 1 99 ? -4.224 0.875 -20.689 1.00 80.94 99 GLY A CA 1
ATOM 738 C C . GLY A 1 99 ? -4.516 -0.633 -20.647 1.00 80.94 99 GLY A C 1
ATOM 739 O O . GLY A 1 99 ? -3.994 -1.337 -19.788 1.00 80.94 99 GLY A O 1
ATOM 740 N N . SER A 1 100 ? -5.293 -1.145 -21.603 1.00 77.19 100 SER A N 1
ATOM 741 C CA . SER A 1 100 ? -5.611 -2.581 -21.717 1.00 77.19 100 SER A CA 1
ATOM 742 C C . SER A 1 100 ? -4.497 -3.405 -22.370 1.00 77.19 100 SER A C 1
ATOM 744 O O . SER A 1 100 ? -4.628 -4.612 -22.535 1.00 77.19 100 SER A O 1
ATOM 746 N N . THR A 1 101 ? -3.399 -2.776 -22.799 1.00 85.25 101 THR A N 1
ATOM 747 C CA . THR A 1 101 ? -2.338 -3.466 -23.538 1.00 85.25 101 THR A CA 1
ATOM 748 C C . THR A 1 101 ? -1.222 -3.899 -22.600 1.00 85.25 101 THR A C 1
ATOM 750 O O . THR A 1 101 ? -0.507 -3.063 -22.038 1.00 85.25 101 THR A O 1
ATOM 753 N N . ARG A 1 102 ? -1.018 -5.214 -22.488 1.00 88.31 102 ARG A N 1
ATOM 754 C CA . ARG A 1 102 ? 0.141 -5.789 -21.802 1.00 88.31 102 ARG A CA 1
ATOM 755 C C . ARG A 1 102 ? 1.440 -5.347 -22.479 1.00 88.31 102 ARG A C 1
ATOM 757 O O . ARG A 1 102 ? 1.629 -5.529 -23.682 1.00 88.31 102 ARG A O 1
ATOM 764 N N . VAL A 1 103 ? 2.363 -4.790 -21.703 1.00 88.06 103 VAL A N 1
ATOM 765 C CA . VAL A 1 103 ? 3.676 -4.361 -22.187 1.00 88.06 103 VAL A CA 1
ATOM 766 C C . VAL A 1 103 ? 4.580 -5.586 -22.321 1.00 88.06 103 VAL A C 1
ATOM 768 O O . VAL A 1 103 ? 4.927 -6.243 -21.340 1.00 88.06 103 VAL A O 1
ATOM 771 N N . ALA A 1 104 ? 4.968 -5.906 -23.556 1.00 80.81 104 ALA A N 1
ATOM 772 C CA . ALA A 1 104 ? 5.957 -6.944 -23.822 1.00 80.81 104 ALA A CA 1
ATOM 773 C C . ALA A 1 104 ? 7.349 -6.516 -23.323 1.00 80.81 104 ALA A C 1
ATOM 775 O O . ALA A 1 104 ? 7.757 -5.365 -23.484 1.00 80.81 104 ALA A O 1
ATOM 776 N N . GLN A 1 105 ? 8.097 -7.454 -22.743 1.00 72.62 105 GLN A N 1
ATOM 777 C CA . GLN A 1 105 ? 9.427 -7.172 -22.200 1.00 72.62 105 GLN A CA 1
ATOM 778 C C . GLN A 1 105 ? 10.422 -6.778 -23.293 1.00 72.62 105 GLN A C 1
ATOM 780 O O . GLN A 1 105 ? 10.439 -7.350 -24.384 1.00 72.62 105 GLN A O 1
ATOM 785 N N . GLY A 1 106 ? 11.246 -5.775 -23.004 1.00 68.81 106 GLY A N 1
ATOM 786 C CA . GLY A 1 106 ? 12.203 -5.173 -23.923 1.00 68.81 106 GLY A CA 1
ATOM 787 C C . GLY A 1 106 ? 11.575 -4.309 -25.023 1.00 68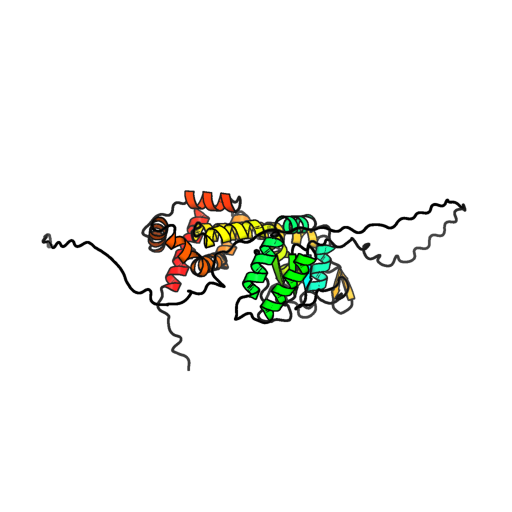.81 106 GLY A C 1
ATOM 788 O O . GLY A 1 106 ? 12.323 -3.705 -25.798 1.00 68.81 106 GLY A O 1
ATOM 789 N N . ALA A 1 107 ? 10.239 -4.218 -25.110 1.00 62.38 107 ALA A N 1
ATOM 790 C CA . ALA A 1 107 ? 9.542 -3.489 -26.173 1.00 62.38 107 ALA A CA 1
ATOM 791 C C . ALA A 1 107 ? 9.553 -1.964 -25.981 1.00 62.38 107 ALA A C 1
ATOM 793 O O . ALA A 1 107 ? 9.348 -1.223 -26.941 1.00 62.38 107 ALA A O 1
ATOM 794 N N . ARG A 1 108 ? 9.802 -1.479 -24.757 1.00 70.75 108 ARG A N 1
ATOM 795 C CA . ARG A 1 108 ? 9.726 -0.054 -24.400 1.00 70.75 108 ARG A CA 1
ATOM 796 C C . ARG A 1 108 ? 10.971 0.448 -23.666 1.00 70.75 108 ARG A C 1
ATOM 798 O O . ARG A 1 108 ? 10.885 1.066 -22.615 1.00 70.75 108 ARG A O 1
ATOM 805 N N . ARG A 1 109 ? 12.149 0.250 -24.262 1.00 70.00 109 ARG A N 1
ATOM 806 C CA . ARG A 1 109 ? 13.458 0.598 -23.661 1.00 70.00 109 ARG A CA 1
ATOM 807 C C . ARG A 1 109 ? 13.633 2.050 -23.186 1.00 70.00 109 ARG A C 1
ATOM 809 O O . ARG A 1 109 ? 14.587 2.304 -22.474 1.00 70.00 109 ARG A O 1
ATOM 816 N N . LYS A 1 110 ? 12.780 2.991 -23.610 1.00 77.38 110 LYS A N 1
ATOM 817 C CA . LYS A 1 110 ? 12.816 4.416 -23.219 1.00 77.38 110 LYS A CA 1
ATOM 818 C C . LYS A 1 110 ? 11.679 4.829 -22.273 1.00 77.38 110 LYS A C 1
ATOM 820 O O . LYS A 1 110 ? 11.595 5.992 -21.905 1.00 77.38 110 LYS A O 1
ATOM 825 N N . ASP A 1 111 ? 10.765 3.919 -21.954 1.00 85.94 111 ASP A N 1
ATOM 826 C CA . ASP A 1 111 ? 9.606 4.190 -21.103 1.00 85.94 111 ASP A CA 1
ATOM 827 C C . ASP A 1 111 ? 10.048 4.063 -19.629 1.00 85.94 111 ASP A C 1
ATOM 829 O O . ASP A 1 111 ? 10.617 3.027 -19.270 1.00 85.94 111 ASP A O 1
ATOM 833 N N . PRO A 1 112 ? 9.897 5.105 -18.789 1.00 86.12 112 PRO A N 1
ATOM 834 C CA . PRO A 1 112 ? 10.436 5.107 -17.426 1.00 86.12 112 PRO A CA 1
ATOM 835 C C . PRO A 1 112 ? 9.878 3.976 -16.556 1.00 86.12 112 PRO A C 1
ATOM 837 O O . PRO A 1 112 ? 10.638 3.305 -15.857 1.00 86.12 112 PRO A O 1
ATOM 840 N N . VAL A 1 113 ? 8.568 3.713 -16.650 1.00 89.62 113 VAL A N 1
ATOM 841 C CA . VAL A 1 113 ? 7.890 2.669 -15.869 1.00 89.62 113 VAL A CA 1
ATOM 842 C C . VAL A 1 113 ? 8.291 1.285 -16.371 1.00 89.62 113 VAL A C 1
ATOM 844 O O . VAL A 1 113 ? 8.593 0.408 -15.563 1.00 89.62 113 VAL A O 1
ATOM 847 N N . ALA A 1 114 ? 8.374 1.085 -17.692 1.00 89.75 114 ALA A N 1
ATOM 848 C CA . ALA A 1 114 ? 8.832 -0.189 -18.248 1.00 89.75 114 ALA A CA 1
ATOM 849 C C . ALA A 1 114 ? 10.283 -0.513 -17.853 1.00 89.75 114 ALA A C 1
ATOM 851 O O . ALA A 1 114 ? 10.576 -1.652 -17.497 1.00 89.75 114 ALA A O 1
ATOM 852 N N . GLN A 1 115 ? 11.177 0.481 -17.851 1.00 89.00 115 GLN A N 1
ATOM 853 C CA . GLN A 1 115 ? 12.560 0.306 -17.398 1.00 89.00 115 GLN A CA 1
ATOM 854 C C . GLN A 1 115 ? 12.642 -0.025 -15.903 1.00 89.00 115 GLN A C 1
ATOM 856 O O . GLN A 1 115 ? 13.361 -0.948 -15.521 1.00 89.00 115 GLN A O 1
ATOM 861 N N . ALA A 1 116 ? 11.886 0.689 -15.063 1.00 90.00 116 ALA A N 1
ATOM 862 C CA . ALA A 1 116 ? 11.812 0.436 -13.625 1.00 90.00 116 ALA A CA 1
ATOM 863 C C . ALA A 1 116 ? 11.316 -0.995 -13.338 1.00 90.00 116 ALA A C 1
ATOM 865 O O . ALA A 1 116 ? 11.938 -1.747 -12.586 1.00 90.00 116 ALA A O 1
ATOM 866 N N . PHE A 1 117 ? 10.245 -1.408 -14.018 1.00 92.00 117 PHE A N 1
ATOM 867 C CA . PHE A 1 117 ? 9.671 -2.751 -13.945 1.00 92.00 117 PHE A CA 1
ATOM 868 C C . PHE A 1 117 ? 10.648 -3.847 -14.415 1.00 92.00 117 PHE A C 1
ATOM 870 O O . PHE A 1 117 ? 10.817 -4.865 -13.738 1.00 92.00 117 PHE A O 1
ATOM 877 N N . GLU A 1 118 ? 11.340 -3.640 -15.540 1.00 89.00 118 GLU A N 1
ATOM 878 C CA . GLU A 1 118 ? 12.372 -4.560 -16.038 1.00 89.00 118 GLU A CA 1
ATOM 879 C C . GLU A 1 118 ? 13.560 -4.677 -15.070 1.00 89.00 118 GLU A C 1
ATOM 881 O O . GLU A 1 118 ? 14.077 -5.780 -14.868 1.00 89.00 118 GLU A O 1
ATOM 886 N N . HIS A 1 119 ? 13.962 -3.581 -14.414 1.00 88.94 119 HIS A N 1
ATOM 887 C CA . HIS A 1 119 ? 15.011 -3.612 -13.397 1.00 88.94 119 HIS A CA 1
ATOM 888 C C . HIS A 1 119 ? 14.602 -4.440 -12.167 1.00 88.94 119 HIS A C 1
ATOM 890 O O . HIS A 1 119 ? 15.386 -5.292 -11.733 1.00 88.94 119 HIS A O 1
ATOM 896 N N . VAL A 1 120 ? 13.372 -4.269 -11.658 1.00 91.38 120 VAL A N 1
ATOM 897 C CA . VAL A 1 120 ? 12.843 -5.091 -10.551 1.00 91.38 120 VAL A CA 1
ATOM 898 C C . VAL A 1 120 ? 12.865 -6.578 -10.909 1.00 91.38 120 VAL A C 1
ATOM 900 O O . VAL A 1 120 ? 13.353 -7.394 -10.129 1.00 91.38 120 VAL A O 1
ATOM 903 N N . LEU A 1 121 ? 12.373 -6.948 -12.097 1.00 88.56 121 LEU A N 1
ATOM 904 C CA . LEU A 1 121 ? 12.318 -8.351 -12.526 1.00 88.56 121 LEU A CA 1
ATOM 905 C C . LEU A 1 121 ? 13.699 -8.969 -12.807 1.00 88.56 121 LEU A C 1
ATOM 907 O O . LEU A 1 121 ? 13.861 -10.184 -12.667 1.00 88.56 121 LEU A O 1
ATOM 911 N N . GLY A 1 122 ? 14.678 -8.166 -13.234 1.00 85.25 122 GLY A N 1
ATOM 912 C CA . GLY A 1 122 ? 16.018 -8.634 -13.596 1.00 85.25 122 GLY A CA 1
ATOM 913 C C . GLY A 1 122 ? 17.011 -8.727 -12.430 1.00 85.25 122 GLY A C 1
ATOM 914 O O . GLY A 1 122 ? 17.934 -9.554 -12.480 1.00 85.25 122 GLY A O 1
ATOM 915 N N . SER A 1 123 ? 16.850 -7.892 -11.399 1.00 87.81 123 SER A N 1
ATOM 916 C CA . SER A 1 123 ? 17.794 -7.755 -10.281 1.00 87.81 123 SER A CA 1
ATOM 917 C C . SER A 1 123 ? 17.580 -8.798 -9.178 1.00 87.81 123 SER A C 1
ATOM 919 O O . SER A 1 123 ? 16.455 -9.141 -8.830 1.00 87.81 123 SER A O 1
ATOM 921 N N . GLN A 1 124 ? 18.685 -9.273 -8.588 1.00 88.38 124 GLN A N 1
ATOM 922 C CA . GLN A 1 124 ? 18.640 -10.227 -7.470 1.00 88.38 124 GLN A CA 1
ATOM 923 C C . GLN A 1 124 ? 18.264 -9.595 -6.125 1.00 88.38 124 GLN A C 1
ATOM 925 O O . GLN A 1 124 ? 17.883 -10.305 -5.196 1.00 88.38 124 GLN A O 1
ATOM 930 N N . VAL A 1 125 ? 18.343 -8.265 -6.019 1.00 90.19 125 VAL A N 1
ATOM 931 C CA . VAL A 1 125 ? 17.994 -7.518 -4.800 1.00 90.19 125 VAL A CA 1
ATOM 932 C C . VAL A 1 125 ? 16.518 -7.726 -4.430 1.00 90.19 125 VAL A C 1
ATOM 934 O O . VAL A 1 125 ? 16.180 -7.827 -3.253 1.00 90.19 125 VAL A O 1
ATOM 937 N N . PHE A 1 126 ? 15.645 -7.888 -5.428 1.00 92.44 126 PHE A N 1
ATOM 938 C CA . PHE A 1 126 ? 14.195 -8.027 -5.247 1.00 92.44 126 PHE A CA 1
ATOM 939 C C . PHE A 1 126 ? 13.718 -9.494 -5.194 1.00 92.44 126 PHE A C 1
ATOM 941 O O . PHE A 1 126 ? 12.518 -9.761 -5.211 1.00 92.44 126 PHE A O 1
ATOM 948 N N . ASP A 1 127 ? 14.633 -10.468 -5.081 1.00 89.50 127 ASP A N 1
ATOM 949 C CA . ASP A 1 127 ? 14.318 -11.908 -5.010 1.00 89.50 127 ASP A CA 1
ATOM 950 C C . ASP A 1 127 ? 13.464 -12.297 -3.795 1.00 89.50 127 ASP A C 1
ATOM 952 O O . ASP A 1 127 ? 12.711 -13.269 -3.859 1.00 89.50 127 ASP A O 1
ATOM 956 N N . GLY A 1 128 ? 13.610 -11.591 -2.669 1.00 90.50 128 GLY A N 1
ATOM 957 C CA . GLY A 1 128 ? 12.712 -11.716 -1.514 1.00 90.50 128 GLY A CA 1
ATOM 958 C C . GLY A 1 128 ? 11.334 -11.164 -1.856 1.00 90.50 128 GLY A C 1
ATOM 959 O O . GLY A 1 128 ? 10.389 -11.931 -2.004 1.00 90.50 128 GLY A O 1
ATOM 960 N N . LEU A 1 129 ? 11.290 -9.857 -2.129 1.00 93.69 129 LEU A N 1
ATOM 961 C CA . LEU A 1 129 ? 10.087 -9.090 -2.453 1.00 93.69 129 LEU A CA 1
ATOM 962 C C . LEU A 1 129 ? 9.160 -9.798 -3.456 1.00 93.69 129 LEU A C 1
ATOM 964 O O . LEU A 1 129 ? 7.977 -9.970 -3.191 1.00 93.69 129 LEU A O 1
ATOM 968 N N . LEU A 1 130 ? 9.694 -10.270 -4.587 1.00 92.38 130 LEU A N 1
ATOM 969 C CA . LEU A 1 130 ? 8.898 -10.926 -5.633 1.00 92.38 130 LEU A CA 1
ATOM 970 C C . LEU A 1 130 ? 8.334 -12.296 -5.218 1.00 92.38 130 LEU A C 1
ATOM 972 O O . LEU A 1 130 ? 7.313 -12.717 -5.761 1.00 92.38 130 LEU A O 1
ATOM 976 N N . ARG A 1 131 ? 8.980 -13.003 -4.281 1.00 90.88 131 ARG A N 1
ATOM 977 C CA . ARG A 1 131 ? 8.429 -14.233 -3.687 1.00 90.88 131 ARG A CA 1
ATOM 978 C C . ARG A 1 131 ? 7.375 -13.909 -2.638 1.00 90.88 131 ARG A C 1
ATOM 980 O O . ARG A 1 131 ? 6.354 -14.586 -2.604 1.00 90.88 131 ARG A O 1
ATOM 987 N N . ASP A 1 132 ? 7.607 -12.875 -1.838 1.00 91.31 132 ASP A N 1
ATOM 988 C CA . ASP A 1 132 ? 6.680 -12.444 -0.795 1.00 91.31 132 ASP A CA 1
ATOM 989 C C . ASP A 1 132 ? 5.366 -11.942 -1.423 1.00 91.31 132 ASP A C 1
ATOM 991 O O . ASP A 1 132 ? 4.301 -12.420 -1.046 1.00 91.31 132 ASP A O 1
ATOM 995 N N . ILE A 1 133 ? 5.427 -11.116 -2.479 1.00 92.06 133 ILE A N 1
ATOM 996 C CA . ILE A 1 133 ? 4.258 -10.701 -3.285 1.00 92.06 133 ILE A CA 1
ATOM 997 C C . ILE A 1 133 ? 3.487 -11.911 -3.830 1.00 92.06 133 ILE A C 1
ATOM 999 O O . ILE A 1 133 ? 2.264 -11.962 -3.719 1.00 92.06 133 ILE A O 1
ATOM 1003 N N . ALA A 1 134 ? 4.181 -12.900 -4.403 1.00 88.94 134 ALA A N 1
ATOM 1004 C CA . ALA A 1 134 ? 3.532 -14.099 -4.936 1.00 88.94 134 ALA A CA 1
ATOM 1005 C C . ALA A 1 134 ? 2.878 -14.959 -3.836 1.00 88.94 134 ALA A C 1
ATOM 1007 O O . ALA A 1 134 ? 1.865 -15.602 -4.092 1.00 88.94 134 ALA A O 1
ATOM 1008 N N . ALA A 1 135 ? 3.429 -14.953 -2.617 1.00 88.94 135 ALA A N 1
ATOM 1009 C CA . ALA A 1 135 ? 2.861 -15.637 -1.457 1.00 88.94 135 ALA A CA 1
ATOM 1010 C C . ALA A 1 135 ? 1.701 -14.864 -0.794 1.00 88.94 135 ALA A C 1
ATOM 1012 O O . ALA A 1 135 ? 0.832 -15.493 -0.197 1.00 88.94 135 ALA A O 1
ATOM 1013 N N . GLN A 1 136 ? 1.671 -13.527 -0.902 1.00 89.06 136 GLN A N 1
ATOM 1014 C CA . GLN A 1 136 ? 0.584 -12.674 -0.394 1.00 89.06 136 GLN A CA 1
ATOM 1015 C C . GLN A 1 136 ? -0.518 -12.374 -1.427 1.00 89.06 136 GLN A C 1
ATOM 1017 O O . GLN A 1 136 ? -1.487 -11.679 -1.101 1.00 89.06 136 GLN A O 1
ATOM 1022 N N . ALA A 1 137 ? -0.403 -12.860 -2.662 1.00 86.00 137 ALA A N 1
ATOM 1023 C CA . ALA A 1 137 ? -1.434 -12.686 -3.679 1.00 86.00 137 ALA A CA 1
ATOM 1024 C C . ALA A 1 137 ? -2.724 -13.442 -3.319 1.00 86.00 137 ALA A C 1
ATOM 1026 O O . ALA A 1 137 ? -2.694 -14.481 -2.658 1.00 86.00 137 ALA A O 1
ATOM 1027 N N . ASN A 1 138 ? -3.869 -12.917 -3.756 1.00 85.00 138 ASN A N 1
ATOM 1028 C CA . ASN A 1 138 ? -5.139 -13.623 -3.605 1.00 85.00 138 ASN A CA 1
ATOM 1029 C C . ASN A 1 138 ? -5.223 -14.824 -4.565 1.00 85.00 138 ASN A C 1
ATOM 1031 O O . ASN A 1 138 ? -4.697 -14.750 -5.680 1.00 85.00 138 ASN A O 1
ATOM 1035 N N . PRO A 1 139 ? -5.924 -15.909 -4.185 1.00 86.06 139 PRO A N 1
ATOM 1036 C CA . PRO A 1 139 ? -6.268 -16.984 -5.106 1.00 86.06 139 PRO A CA 1
ATOM 1037 C C . PRO A 1 139 ? -7.017 -16.455 -6.335 1.00 86.06 139 PRO A C 1
ATOM 1039 O O . PRO A 1 139 ? -7.921 -15.624 -6.217 1.00 86.06 139 PRO A O 1
ATOM 1042 N N . SER A 1 140 ? -6.694 -16.992 -7.512 1.00 86.62 140 SER A N 1
ATOM 1043 C CA . SER A 1 140 ? -7.301 -16.620 -8.798 1.00 86.62 140 SER A CA 1
ATOM 1044 C C . SER A 1 140 ? -8.835 -16.617 -8.785 1.00 86.62 140 SER A C 1
ATOM 1046 O O . SER A 1 140 ? -9.449 -15.739 -9.385 1.00 86.62 140 SER A O 1
ATOM 1048 N N . ASP A 1 141 ? -9.464 -17.559 -8.077 1.00 87.25 141 ASP A N 1
ATOM 1049 C CA . ASP A 1 141 ? -10.925 -17.655 -7.968 1.00 87.25 141 ASP A CA 1
ATOM 1050 C C . ASP A 1 141 ? -11.544 -16.507 -7.155 1.00 87.25 141 ASP A C 1
ATOM 1052 O O . ASP A 1 141 ? -12.633 -16.029 -7.483 1.00 87.25 141 ASP A O 1
ATOM 1056 N N . GLU A 1 142 ? -10.847 -16.023 -6.123 1.00 87.44 142 GLU A N 1
ATOM 1057 C CA . GLU A 1 142 ? -11.286 -14.875 -5.326 1.00 87.44 142 GLU A CA 1
ATOM 1058 C C . GLU A 1 142 ? -11.169 -13.588 -6.144 1.00 87.44 142 GLU A C 1
ATOM 1060 O O . GLU A 1 142 ? -12.140 -12.835 -6.239 1.00 87.44 142 GLU A O 1
ATOM 1065 N N . VAL A 1 143 ? -10.036 -13.391 -6.829 1.00 88.38 143 VAL A N 1
ATOM 1066 C CA . VAL A 1 143 ? -9.828 -12.250 -7.737 1.00 88.38 143 VAL A CA 1
ATOM 1067 C C . VAL A 1 143 ? -10.877 -12.248 -8.854 1.00 88.38 143 VAL A C 1
ATOM 1069 O O . VAL A 1 143 ? -11.558 -11.244 -9.048 1.00 88.38 143 VAL A O 1
ATOM 1072 N N . ASN A 1 144 ? -11.105 -13.384 -9.523 1.00 88.62 144 ASN A N 1
ATOM 1073 C CA . ASN A 1 144 ? -12.151 -13.531 -10.542 1.00 88.62 144 ASN A CA 1
ATOM 1074 C C . ASN A 1 144 ? -13.556 -13.219 -10.007 1.00 88.62 144 ASN A C 1
ATOM 1076 O O . ASN A 1 144 ? -14.382 -12.654 -10.726 1.00 88.62 144 ASN A O 1
ATOM 1080 N N . THR A 1 145 ? -13.844 -13.587 -8.756 1.00 89.38 145 THR A N 1
ATOM 1081 C CA . THR A 1 145 ? -15.133 -13.297 -8.114 1.00 89.38 145 THR A CA 1
ATOM 1082 C C . THR A 1 145 ? -15.312 -11.797 -7.881 1.00 89.38 145 THR A C 1
ATOM 1084 O O . THR A 1 145 ? -16.386 -11.270 -8.172 1.00 89.38 145 THR A O 1
ATOM 1087 N N . VAL A 1 146 ? -14.271 -11.100 -7.411 1.00 88.81 146 VAL A N 1
ATOM 1088 C CA . VAL A 1 146 ? -14.299 -9.638 -7.232 1.00 88.81 146 VAL A CA 1
ATOM 1089 C C . VAL A 1 146 ? -14.419 -8.933 -8.581 1.00 88.81 146 VAL A C 1
ATOM 1091 O O . VAL A 1 146 ? -15.309 -8.105 -8.743 1.00 88.81 146 VAL A O 1
ATOM 1094 N N . VAL A 1 147 ? -13.605 -9.308 -9.575 1.00 89.19 147 VAL A N 1
ATOM 1095 C CA . VAL A 1 147 ? -13.638 -8.677 -10.903 1.00 89.19 147 VAL A CA 1
ATOM 1096 C C . VAL A 1 147 ? -15.011 -8.803 -11.562 1.00 89.19 147 VAL A C 1
ATOM 1098 O O . VAL A 1 147 ? -15.516 -7.815 -12.084 1.00 89.19 147 VAL A O 1
ATOM 1101 N N . ARG A 1 148 ? -15.646 -9.983 -11.517 1.00 88.62 148 ARG A N 1
ATOM 1102 C CA . ARG A 1 148 ? -17.009 -10.162 -12.052 1.00 88.62 148 ARG A CA 1
ATOM 1103 C C . ARG A 1 148 ? -18.021 -9.278 -11.324 1.00 88.62 148 ARG A C 1
ATOM 1105 O O . ARG A 1 148 ? -18.791 -8.587 -11.976 1.00 88.62 148 ARG A O 1
ATOM 1112 N N . ALA A 1 149 ? -17.971 -9.253 -9.991 1.00 86.88 149 ALA A N 1
ATOM 1113 C CA . ALA A 1 149 ? -18.872 -8.430 -9.189 1.00 86.88 149 ALA A CA 1
ATOM 1114 C C . ALA A 1 149 ? -18.701 -6.923 -9.450 1.00 86.88 149 ALA A C 1
ATOM 1116 O O . ALA A 1 149 ? -19.684 -6.190 -9.397 1.00 86.88 149 ALA A O 1
ATOM 1117 N N . GLU A 1 150 ? -17.482 -6.459 -9.742 1.00 86.50 150 GLU A N 1
ATOM 1118 C CA . GLU A 1 150 ? -17.252 -5.077 -10.168 1.00 86.50 150 GLU A CA 1
ATOM 1119 C C . GLU A 1 150 ? -17.698 -4.825 -11.612 1.00 86.50 150 GLU A C 1
ATOM 1121 O O . GLU A 1 150 ? -18.309 -3.792 -11.865 1.00 86.50 150 GLU A O 1
ATOM 1126 N N . MET A 1 151 ? -17.453 -5.758 -12.542 1.00 84.62 151 MET A N 1
ATOM 1127 C CA . MET A 1 151 ? -17.893 -5.656 -13.943 1.00 84.62 151 MET A CA 1
ATOM 1128 C C . MET A 1 151 ? -19.419 -5.559 -14.109 1.00 84.62 151 MET A C 1
ATOM 1130 O O . MET A 1 151 ? -19.881 -4.991 -15.097 1.00 84.62 151 MET A O 1
ATOM 1134 N N . ASP A 1 152 ? -20.183 -6.080 -13.147 1.00 83.69 152 ASP A N 1
ATOM 1135 C CA . ASP A 1 152 ? -21.648 -6.016 -13.121 1.00 83.69 152 ASP A CA 1
ATOM 1136 C C . ASP A 1 152 ? -22.210 -4.668 -12.593 1.00 83.69 152 ASP A C 1
ATOM 1138 O O . ASP A 1 152 ? -23.420 -4.437 -12.683 1.00 83.69 152 ASP A O 1
ATOM 1142 N N . GLU A 1 153 ? -21.390 -3.760 -12.036 1.00 83.62 153 GLU A N 1
ATOM 1143 C CA . GLU A 1 153 ? -21.878 -2.454 -11.550 1.00 83.62 153 GLU A CA 1
ATOM 1144 C C . GLU A 1 153 ? -22.150 -1.479 -12.730 1.00 83.62 153 GLU A C 1
ATOM 1146 O O . GLU A 1 153 ? -21.332 -1.329 -13.641 1.00 83.62 153 GLU A O 1
ATOM 1151 N N . PRO A 1 154 ? -23.292 -0.761 -12.745 1.00 66.94 154 PRO A N 1
ATOM 1152 C CA . PRO A 1 154 ? -23.806 -0.089 -13.948 1.00 66.94 154 PRO A CA 1
ATOM 1153 C C . PRO A 1 154 ? -23.110 1.232 -14.325 1.00 66.94 154 PRO A C 1
ATOM 1155 O O . PRO A 1 154 ? -23.405 1.789 -15.382 1.00 66.94 154 PRO A O 1
ATOM 1158 N N . GLU A 1 155 ? -22.221 1.759 -13.478 1.00 78.00 155 GLU A N 1
ATOM 1159 C CA . GLU A 1 155 ? -21.556 3.065 -13.651 1.00 78.00 155 GLU A CA 1
ATOM 1160 C C . GLU A 1 155 ? -20.017 2.945 -13.678 1.00 78.00 155 GLU A C 1
ATOM 1162 O O . GLU A 1 155 ? -19.296 3.790 -13.144 1.00 78.00 155 GLU A O 1
ATOM 1167 N N . LEU A 1 156 ? -19.486 1.888 -14.300 1.00 76.94 156 LEU A N 1
ATOM 1168 C CA . LEU A 1 156 ? -18.040 1.733 -14.472 1.00 76.94 156 LEU A CA 1
ATOM 1169 C C . LEU A 1 156 ? -17.446 2.812 -15.382 1.00 76.94 156 LEU A C 1
ATOM 1171 O O . LEU A 1 156 ? -17.893 3.041 -16.508 1.00 76.94 156 LEU A O 1
ATOM 1175 N N . THR A 1 157 ? -16.359 3.428 -14.921 1.00 80.56 157 THR A N 1
ATOM 1176 C CA . THR A 1 157 ? -15.535 4.288 -15.772 1.00 80.56 157 THR A CA 1
ATOM 1177 C C . THR A 1 157 ? -14.760 3.439 -16.780 1.00 80.56 157 THR A C 1
ATOM 1179 O O . THR A 1 157 ? -14.347 2.317 -16.483 1.00 80.56 157 THR A O 1
ATOM 1182 N N . PHE A 1 158 ? -14.480 3.995 -17.964 1.00 76.12 158 PHE A N 1
ATOM 1183 C CA . PHE A 1 158 ? -13.616 3.342 -18.959 1.00 76.12 158 PHE A CA 1
ATOM 1184 C C . PHE A 1 158 ? -12.238 2.964 -18.379 1.00 76.12 158 PHE A C 1
ATOM 1186 O O . PHE A 1 158 ? -11.680 1.919 -18.721 1.00 76.12 158 PHE A O 1
ATOM 1193 N N . GLY A 1 159 ? -11.727 3.780 -17.447 1.00 76.81 159 GLY A N 1
ATOM 1194 C CA . GLY A 1 159 ? -10.547 3.467 -16.645 1.00 76.81 159 GLY A CA 1
ATOM 1195 C C . GLY A 1 159 ? -10.705 2.152 -15.881 1.00 76.81 159 GLY A C 1
ATOM 1196 O O . GLY A 1 159 ? -9.929 1.233 -16.116 1.00 76.81 159 GLY A O 1
ATOM 1197 N N . ARG A 1 160 ? -11.744 2.006 -15.045 1.00 83.12 160 ARG A N 1
ATOM 1198 C CA . ARG A 1 160 ? -11.925 0.790 -14.234 1.00 83.12 160 ARG A CA 1
ATOM 1199 C C . ARG A 1 160 ? -12.164 -0.462 -15.081 1.00 83.12 160 ARG A C 1
ATOM 1201 O O . ARG A 1 160 ? -11.572 -1.493 -14.791 1.00 83.12 160 ARG A O 1
ATOM 1208 N N . VAL A 1 161 ? -12.934 -0.376 -16.172 1.00 82.06 161 VAL A N 1
ATOM 1209 C CA . VAL A 1 161 ? -13.102 -1.505 -17.119 1.00 82.06 161 VAL A CA 1
ATOM 1210 C C . VAL A 1 161 ? -11.748 -1.982 -17.659 1.00 82.06 161 VAL A C 1
ATOM 1212 O O . VAL A 1 161 ? -11.504 -3.182 -17.766 1.00 82.06 161 VAL A O 1
ATOM 1215 N N . THR A 1 162 ? -10.851 -1.042 -17.959 1.00 79.00 162 THR A N 1
ATOM 1216 C CA . THR A 1 162 ? -9.501 -1.330 -18.458 1.00 79.00 162 THR A CA 1
ATOM 1217 C C . THR A 1 162 ? -8.631 -2.036 -17.411 1.00 79.00 162 THR A C 1
ATOM 1219 O O . THR A 1 162 ? -7.912 -2.975 -17.745 1.00 79.00 162 THR A O 1
ATOM 1222 N N . GLU A 1 163 ? -8.719 -1.616 -16.146 1.00 87.38 163 GLU A N 1
ATOM 1223 C CA . GLU A 1 163 ? -8.017 -2.237 -15.012 1.00 87.38 163 GLU A CA 1
ATOM 1224 C C . GLU A 1 163 ? -8.498 -3.678 -14.791 1.00 87.38 163 GLU A C 1
ATOM 1226 O O . GLU A 1 163 ? -7.691 -4.601 -14.715 1.00 87.38 163 GLU A O 1
ATOM 1231 N N . LEU A 1 164 ? -9.818 -3.882 -14.765 1.00 90.00 164 LEU A N 1
ATOM 1232 C CA . LEU A 1 164 ? -10.447 -5.189 -14.565 1.00 90.00 164 LEU A CA 1
ATOM 1233 C C . LEU A 1 164 ? -10.115 -6.182 -15.693 1.00 90.00 164 LEU A C 1
ATOM 1235 O O . LEU A 1 164 ? -9.863 -7.354 -15.414 1.00 90.00 164 LEU A O 1
ATOM 1239 N N . GLY A 1 165 ? -10.033 -5.715 -16.944 1.00 88.69 165 GLY A N 1
ATOM 1240 C CA . GLY A 1 165 ? -9.557 -6.529 -18.069 1.00 88.69 165 GLY A CA 1
ATOM 1241 C C . GLY A 1 165 ? -8.090 -6.953 -17.921 1.00 88.69 165 GLY A C 1
ATOM 1242 O O . GLY A 1 165 ? -7.765 -8.121 -18.109 1.00 88.69 165 GLY A O 1
ATOM 1243 N N . ALA A 1 166 ? -7.206 -6.044 -17.492 1.00 90.31 166 ALA A N 1
ATOM 1244 C CA . ALA A 1 166 ? -5.803 -6.380 -17.226 1.00 90.31 166 ALA A CA 1
ATOM 1245 C C . ALA A 1 166 ? -5.640 -7.404 -16.082 1.00 90.31 166 ALA A C 1
ATOM 1247 O O . ALA A 1 166 ? -4.741 -8.246 -16.128 1.00 90.31 166 ALA A O 1
ATOM 1248 N N . VAL A 1 167 ? -6.526 -7.372 -15.077 1.00 91.25 167 VAL A N 1
ATOM 1249 C CA . VAL A 1 167 ? -6.591 -8.403 -14.027 1.00 91.25 167 VAL A CA 1
ATOM 1250 C C . VAL A 1 167 ? -7.043 -9.750 -14.587 1.00 91.25 167 VAL A C 1
ATOM 1252 O O . VAL A 1 167 ? -6.422 -10.757 -14.260 1.00 91.25 167 VAL A O 1
ATOM 1255 N N . GLN A 1 168 ? -8.062 -9.795 -15.451 1.00 90.38 168 GLN A N 1
ATOM 1256 C CA . GLN A 1 168 ? -8.502 -11.042 -16.098 1.00 90.38 168 GLN A CA 1
ATOM 1257 C C . GLN A 1 168 ? -7.369 -11.679 -16.912 1.00 90.38 168 GLN A C 1
ATOM 1259 O O . GLN A 1 168 ? -7.005 -12.825 -16.647 1.00 90.38 168 GLN A O 1
ATOM 1264 N N . ASP A 1 169 ? -6.733 -10.909 -17.801 1.00 88.94 169 ASP A N 1
ATOM 1265 C CA . ASP A 1 169 ? -5.580 -11.346 -18.602 1.00 88.94 169 ASP A CA 1
ATOM 1266 C C . ASP A 1 169 ? -4.428 -11.889 -17.732 1.00 88.94 169 ASP A C 1
ATOM 1268 O O . ASP A 1 169 ? -3.742 -12.850 -18.095 1.00 88.94 169 ASP A O 1
ATOM 1272 N N . ALA A 1 170 ? -4.173 -11.258 -16.581 1.00 89.62 170 ALA A N 1
ATOM 1273 C CA . ALA A 1 170 ? -3.136 -11.684 -15.649 1.00 89.62 170 ALA A CA 1
ATOM 1274 C C . ALA A 1 170 ? -3.518 -12.968 -14.900 1.00 89.62 170 ALA A C 1
ATOM 1276 O O . ALA A 1 170 ? -2.688 -13.873 -14.793 1.00 89.62 170 ALA A O 1
ATOM 1277 N N . VAL A 1 171 ? -4.764 -13.079 -14.436 1.00 88.31 171 VAL A N 1
ATOM 1278 C CA . VAL A 1 171 ? -5.283 -14.265 -13.743 1.00 88.31 171 VAL A CA 1
ATOM 1279 C C . VAL A 1 171 ? -5.298 -15.483 -14.669 1.00 88.31 171 VAL A C 1
ATOM 1281 O O . VAL A 1 171 ? -4.822 -16.544 -14.266 1.00 88.31 171 VAL A O 1
ATOM 1284 N N . GLU A 1 172 ? -5.751 -15.338 -15.918 1.00 87.94 172 GLU A N 1
ATOM 1285 C CA . GLU A 1 172 ? -5.699 -16.405 -16.932 1.00 87.94 172 GLU A CA 1
ATOM 1286 C C . GLU A 1 172 ? -4.259 -16.841 -17.247 1.00 87.94 172 GLU A C 1
ATOM 1288 O O . GLU A 1 172 ? -3.993 -18.022 -17.475 1.00 87.94 172 GLU A O 1
ATOM 1293 N N . ALA A 1 173 ? -3.306 -15.907 -17.197 1.00 86.38 173 ALA A N 1
ATOM 1294 C CA . ALA A 1 173 ? -1.881 -16.185 -17.360 1.00 86.38 173 ALA A CA 1
ATOM 1295 C C . ALA A 1 173 ? -1.180 -16.701 -16.082 1.00 86.38 173 ALA A C 1
ATOM 1297 O O . ALA A 1 173 ? 0.031 -16.937 -16.122 1.00 86.38 173 ALA A O 1
ATOM 1298 N N . GLY A 1 174 ? -1.895 -16.860 -14.960 1.00 87.19 174 GLY A N 1
ATOM 1299 C CA . GLY A 1 174 ? -1.339 -17.314 -13.679 1.00 87.19 174 GLY A CA 1
ATOM 1300 C C . GLY A 1 174 ? -0.397 -16.308 -13.004 1.00 87.19 174 GLY A C 1
ATOM 1301 O O . GLY A 1 174 ? 0.546 -16.716 -12.327 1.00 87.19 174 GLY A O 1
ATOM 1302 N N . ILE A 1 175 ? -0.610 -15.007 -13.219 1.00 89.69 175 ILE A N 1
ATOM 1303 C CA . ILE A 1 175 ? 0.281 -13.923 -12.784 1.00 89.69 175 ILE A CA 1
ATOM 1304 C C . ILE A 1 175 ? -0.253 -13.277 -11.490 1.00 89.69 175 ILE A C 1
ATOM 1306 O O . ILE A 1 175 ? -1.330 -12.687 -11.521 1.00 89.69 175 ILE A O 1
ATOM 1310 N N . PRO A 1 176 ? 0.492 -13.338 -10.365 1.00 86.75 176 PRO A N 1
ATOM 1311 C CA . PRO A 1 176 ? 0.028 -12.867 -9.054 1.00 86.75 176 PRO A CA 1
ATOM 1312 C C . PRO A 1 176 ? -0.230 -11.361 -8.895 1.00 86.75 176 PRO A C 1
ATOM 1314 O O . PRO A 1 176 ? -0.994 -10.989 -8.006 1.00 86.75 176 PRO A O 1
ATOM 1317 N N . LEU A 1 177 ? 0.439 -10.498 -9.670 1.00 92.25 177 LEU A N 1
ATOM 1318 C CA . LEU A 1 177 ? 0.361 -9.036 -9.539 1.00 92.25 177 LEU A CA 1
ATOM 1319 C C . LEU A 1 177 ? 0.217 -8.349 -10.904 1.00 92.25 177 LEU A C 1
ATOM 1321 O O . LEU A 1 177 ? 0.961 -8.640 -11.848 1.00 92.25 177 LEU A O 1
ATOM 1325 N N . VAL A 1 178 ? -0.664 -7.356 -10.976 1.00 94.38 178 VAL A N 1
ATOM 1326 C CA . VAL A 1 178 ? -0.760 -6.436 -12.116 1.00 94.38 178 VAL A CA 1
ATOM 1327 C C . VAL A 1 178 ? -0.104 -5.105 -11.765 1.00 94.38 178 VAL A C 1
ATOM 1329 O O . VAL A 1 178 ? -0.381 -4.531 -10.719 1.00 94.38 178 VAL A O 1
ATOM 1332 N N . VAL A 1 179 ? 0.743 -4.586 -12.652 1.00 95.31 179 VAL A N 1
ATOM 1333 C CA . VAL A 1 179 ? 1.259 -3.214 -12.591 1.00 95.31 179 VAL A CA 1
ATOM 1334 C C . VAL A 1 179 ? 0.632 -2.425 -13.735 1.00 95.31 179 VAL A C 1
ATOM 1336 O O . VAL A 1 179 ? 0.726 -2.830 -14.894 1.00 95.31 179 VAL A O 1
ATOM 1339 N N . LEU A 1 180 ? -0.007 -1.303 -13.419 1.00 94.06 180 LEU A N 1
ATOM 1340 C CA . LEU A 1 180 ? -0.672 -0.430 -14.377 1.00 94.06 180 LEU A CA 1
ATOM 1341 C C . LEU A 1 180 ? 0.081 0.888 -14.495 1.00 94.06 180 LEU A C 1
ATOM 1343 O O . LEU A 1 180 ? 0.090 1.701 -13.571 1.00 94.06 180 LEU A O 1
ATOM 1347 N N . ASP A 1 181 ? 0.674 1.120 -15.660 1.00 92.81 181 ASP A N 1
ATOM 1348 C CA . ASP A 1 181 ? 1.199 2.427 -16.021 1.00 92.81 181 ASP A CA 1
ATOM 1349 C C . ASP A 1 181 ? 0.038 3.377 -16.356 1.00 92.81 181 ASP A C 1
ATOM 1351 O O . ASP A 1 181 ? -0.642 3.238 -17.381 1.00 92.81 181 ASP A O 1
ATOM 1355 N N . ARG A 1 182 ? -0.174 4.349 -15.465 1.00 90.06 182 ARG A N 1
ATOM 1356 C CA . ARG A 1 182 ? -1.123 5.460 -15.596 1.00 90.06 182 ARG A CA 1
ATOM 1357 C C . ARG A 1 182 ? -0.400 6.813 -15.577 1.00 90.06 182 ARG A C 1
ATOM 1359 O O . ARG A 1 182 ? -1.011 7.827 -15.272 1.00 90.06 182 ARG A O 1
ATOM 1366 N N . THR A 1 183 ? 0.878 6.863 -15.961 1.00 87.69 183 THR A N 1
ATOM 1367 C CA . THR A 1 183 ? 1.664 8.115 -15.998 1.00 87.69 183 THR A CA 1
ATOM 1368 C C . THR A 1 183 ? 1.150 9.164 -16.992 1.00 87.69 183 THR A C 1
ATOM 1370 O O . THR A 1 183 ? 1.456 10.344 -16.834 1.00 87.69 183 THR A O 1
ATOM 1373 N N . ASP A 1 184 ? 0.347 8.761 -17.984 1.00 85.56 184 ASP A N 1
ATOM 1374 C CA . ASP A 1 184 ? -0.332 9.674 -18.921 1.00 85.56 184 ASP A CA 1
ATOM 1375 C C . ASP A 1 184 ? -1.669 10.228 -18.374 1.00 85.56 184 ASP A C 1
ATOM 1377 O O . ASP A 1 184 ? -2.314 11.048 -19.028 1.00 85.56 184 ASP A O 1
ATOM 1381 N N . ASP A 1 185 ? -2.107 9.778 -17.194 1.00 85.44 185 ASP A N 1
ATOM 1382 C CA . ASP A 1 185 ? -3.335 10.207 -16.524 1.00 85.44 185 ASP A CA 1
ATOM 1383 C C . ASP A 1 185 ? -2.991 11.121 -15.336 1.00 85.44 185 ASP A C 1
ATOM 1385 O O . ASP A 1 185 ? -2.504 10.677 -14.298 1.00 85.44 185 ASP A O 1
ATOM 1389 N N . ALA A 1 186 ? -3.256 12.420 -15.489 1.00 81.38 186 ALA A N 1
ATOM 1390 C CA . ALA A 1 186 ? -2.928 13.434 -14.486 1.00 81.38 186 ALA A CA 1
ATOM 1391 C C . ALA A 1 186 ? -3.733 13.299 -13.172 1.00 81.38 186 ALA A C 1
ATOM 1393 O O . ALA A 1 186 ? -3.328 13.850 -12.137 1.00 81.38 186 ALA A O 1
ATOM 1394 N N . GLU A 1 187 ? -4.865 12.586 -13.196 1.00 82.50 187 GLU A N 1
ATOM 1395 C CA . GLU A 1 187 ? -5.681 12.297 -12.010 1.00 82.50 187 GLU A CA 1
ATOM 1396 C C . GLU A 1 187 ? -5.254 10.999 -11.310 1.00 82.50 187 GLU A C 1
ATOM 1398 O O . GLU A 1 187 ? -5.540 10.833 -10.122 1.00 82.50 187 GLU A O 1
ATOM 1403 N N . ALA A 1 188 ? -4.525 10.109 -11.993 1.00 83.88 188 ALA A N 1
ATOM 1404 C CA . ALA A 1 188 ? -4.047 8.865 -11.405 1.00 83.88 188 ALA A CA 1
ATOM 1405 C C . ALA A 1 188 ? -3.003 9.119 -10.309 1.00 83.88 188 ALA A C 1
ATOM 1407 O O . ALA A 1 188 ? -1.991 9.795 -10.512 1.00 83.88 188 ALA A O 1
ATOM 1408 N N . LEU A 1 189 ? -3.244 8.518 -9.146 1.00 83.75 189 LEU A N 1
ATOM 1409 C CA . LEU A 1 189 ? -2.308 8.474 -8.031 1.00 83.75 189 LEU A CA 1
ATOM 1410 C C . LEU A 1 189 ? -1.642 7.099 -7.984 1.00 83.75 189 LEU A C 1
ATOM 1412 O O . LEU A 1 189 ? -2.294 6.074 -8.202 1.00 83.75 189 LEU A O 1
ATOM 1416 N N . THR A 1 190 ? -0.351 7.085 -7.660 1.00 88.94 190 THR A N 1
ATOM 1417 C CA . THR A 1 190 ? 0.342 5.855 -7.266 1.00 88.94 190 THR A CA 1
ATOM 1418 C C . THR A 1 190 ? -0.387 5.227 -6.078 1.00 88.94 190 THR A C 1
ATOM 1420 O O . THR A 1 190 ? -0.742 5.939 -5.139 1.00 88.94 190 THR A O 1
ATOM 1423 N N . SER A 1 191 ? -0.688 3.930 -6.161 1.00 91.50 191 SER A N 1
ATOM 1424 C CA . SER A 1 191 ? -1.405 3.199 -5.107 1.00 91.50 191 SER A CA 1
ATOM 1425 C C . SER A 1 191 ? -1.372 1.684 -5.320 1.00 91.50 191 SER A C 1
ATOM 1427 O O . SER A 1 191 ? -1.221 1.205 -6.447 1.00 91.50 191 SER A O 1
ATOM 1429 N N . HIS A 1 192 ? -1.583 0.925 -4.243 1.00 93.00 192 HIS A N 1
ATOM 1430 C CA . HIS A 1 192 ? -1.825 -0.519 -4.268 1.00 93.00 192 HIS A CA 1
ATOM 1431 C C . HIS A 1 192 ? -3.280 -0.860 -3.897 1.00 93.00 192 HIS A C 1
ATOM 1433 O O . HIS A 1 192 ? -3.803 -0.400 -2.883 1.00 93.00 192 HIS A O 1
ATOM 1439 N N . ASP A 1 193 ? -3.929 -1.699 -4.709 1.00 91.31 193 ASP A N 1
ATOM 1440 C CA . ASP A 1 193 ? -5.188 -2.380 -4.384 1.00 91.31 193 ASP A CA 1
ATOM 1441 C C . ASP A 1 193 ? -4.853 -3.795 -3.874 1.00 91.31 193 ASP A C 1
ATOM 1443 O O . ASP A 1 193 ? -4.486 -4.661 -4.677 1.00 91.31 193 ASP A O 1
ATOM 1447 N N . PRO A 1 194 ? -4.980 -4.078 -2.564 1.00 88.25 194 PRO A N 1
ATOM 1448 C CA . PRO A 1 194 ? -4.622 -5.377 -2.006 1.00 88.25 194 PRO A CA 1
ATOM 1449 C C . PRO A 1 194 ? -5.654 -6.474 -2.273 1.00 88.25 194 PRO A C 1
ATOM 1451 O O . PRO A 1 194 ? -5.342 -7.637 -2.020 1.00 88.25 194 PRO A O 1
ATOM 1454 N N . VAL A 1 195 ? -6.858 -6.146 -2.758 1.00 86.25 195 VAL A N 1
ATOM 1455 C CA . VAL A 1 195 ? -7.921 -7.118 -3.064 1.00 86.25 195 VAL A CA 1
ATOM 1456 C C . VAL A 1 195 ? -7.727 -7.691 -4.464 1.00 86.25 195 VAL A C 1
ATOM 1458 O O . VAL A 1 195 ? -7.729 -8.913 -4.628 1.00 86.25 195 VAL A O 1
ATOM 1461 N N . LEU A 1 196 ? -7.510 -6.825 -5.455 1.00 88.50 196 LEU A N 1
ATOM 1462 C CA . LEU A 1 196 ? -7.194 -7.233 -6.829 1.00 88.50 196 LEU A CA 1
ATOM 1463 C C . LEU A 1 196 ? -5.694 -7.489 -7.056 1.00 88.50 196 LEU A C 1
ATOM 1465 O O . LEU A 1 196 ? -5.313 -8.010 -8.100 1.00 88.50 196 LEU A O 1
ATOM 1469 N N . ASN A 1 197 ? -4.854 -7.138 -6.079 1.00 89.00 197 ASN A N 1
ATOM 1470 C CA . ASN A 1 197 ? -3.393 -7.166 -6.144 1.00 89.00 197 ASN A CA 1
ATOM 1471 C C . ASN A 1 197 ? -2.850 -6.394 -7.364 1.00 89.00 197 ASN A C 1
ATOM 1473 O O . ASN A 1 197 ? -2.102 -6.915 -8.198 1.00 89.00 197 ASN A O 1
ATOM 1477 N N . ILE A 1 198 ? -3.267 -5.129 -7.463 1.00 92.75 198 ILE A N 1
ATOM 1478 C CA . ILE A 1 198 ? -2.854 -4.190 -8.511 1.00 92.75 198 ILE A CA 1
ATOM 1479 C C . ILE A 1 198 ? -1.956 -3.120 -7.897 1.00 92.75 198 ILE A C 1
ATOM 1481 O O . ILE A 1 198 ? -2.305 -2.550 -6.870 1.00 92.75 198 ILE A O 1
ATOM 1485 N N . VAL A 1 199 ? -0.853 -2.784 -8.559 1.00 95.00 199 VAL A N 1
ATOM 1486 C CA . VAL A 1 199 ? -0.126 -1.525 -8.350 1.00 95.00 199 VAL A CA 1
ATOM 1487 C C . VAL A 1 199 ? -0.450 -0.577 -9.499 1.00 95.00 199 VAL A C 1
ATOM 1489 O O . VAL A 1 199 ? -0.186 -0.891 -10.658 1.00 95.00 199 VAL A O 1
ATOM 1492 N N . VAL A 1 200 ? -0.992 0.596 -9.191 1.00 93.00 200 VAL A N 1
ATOM 1493 C CA . VAL A 1 200 ? -1.117 1.713 -10.133 1.00 93.00 200 VAL A CA 1
ATOM 1494 C C . VAL A 1 200 ? 0.104 2.612 -9.968 1.00 93.00 200 VAL A C 1
ATOM 1496 O O . VAL A 1 200 ? 0.443 2.992 -8.852 1.00 93.00 200 VAL A O 1
ATOM 1499 N N . VAL A 1 201 ? 0.754 2.975 -11.075 1.00 92.06 201 VAL A N 1
ATOM 1500 C CA . VAL A 1 201 ? 1.833 3.973 -11.106 1.00 92.06 201 VAL A CA 1
ATOM 1501 C C . VAL A 1 201 ? 1.288 5.238 -11.763 1.00 92.06 201 VAL A C 1
ATOM 1503 O O . VAL A 1 201 ? 1.054 5.262 -12.974 1.00 92.06 201 VAL A O 1
ATOM 1506 N N . GLY A 1 202 ? 1.046 6.269 -10.951 1.00 88.44 202 GLY A N 1
ATOM 1507 C CA . GLY A 1 202 ? 0.554 7.571 -11.405 1.00 88.44 202 GLY A CA 1
ATOM 1508 C C . GLY A 1 202 ? 1.663 8.472 -11.956 1.00 88.44 202 GLY A C 1
ATOM 1509 O O . GLY A 1 202 ? 2.849 8.132 -11.919 1.00 88.44 202 GLY A O 1
ATOM 1510 N N . GLN A 1 203 ? 1.281 9.643 -12.465 1.00 82.62 203 GLN A N 1
ATOM 1511 C CA . GLN A 1 203 ? 2.239 10.663 -12.897 1.00 82.62 203 GLN A CA 1
ATOM 1512 C C . GLN A 1 203 ? 3.007 11.241 -11.693 1.00 82.62 203 GLN A C 1
ATOM 1514 O O . GLN A 1 203 ? 2.381 11.667 -10.726 1.00 82.62 203 GLN A O 1
ATOM 1519 N N . VAL A 1 204 ? 4.339 11.341 -11.794 1.00 78.12 204 VAL A N 1
ATOM 1520 C CA . VAL A 1 204 ? 5.171 12.126 -10.859 1.00 78.12 204 VAL A CA 1
ATOM 1521 C C . VAL A 1 204 ? 5.006 13.614 -11.178 1.00 78.12 204 VAL A C 1
ATOM 1523 O O . VAL A 1 204 ? 5.249 14.037 -12.314 1.00 78.12 204 VAL A O 1
ATOM 1526 N N . LYS A 1 205 ? 4.566 14.409 -10.203 1.00 76.31 205 LYS A N 1
ATOM 1527 C CA . LYS A 1 205 ? 4.187 15.820 -10.385 1.00 76.31 205 LYS A CA 1
ATOM 1528 C C . LYS A 1 205 ? 5.326 16.768 -10.017 1.00 76.31 205 LYS A C 1
ATOM 1530 O O . LYS A 1 205 ? 6.224 16.438 -9.249 1.00 76.31 205 LYS A O 1
ATOM 1535 N N . GLU A 1 206 ? 5.291 17.972 -10.583 1.00 75.12 206 GLU A N 1
ATOM 1536 C CA . GLU A 1 206 ? 6.284 19.005 -10.286 1.00 75.12 206 GLU A CA 1
ATOM 1537 C C . GLU A 1 206 ? 6.262 19.363 -8.792 1.00 75.12 206 GLU A C 1
ATOM 1539 O O . GLU A 1 206 ? 5.219 19.728 -8.247 1.00 75.12 206 GLU A O 1
ATOM 1544 N N . GLY A 1 207 ? 7.420 19.248 -8.138 1.00 68.31 207 GLY A N 1
ATOM 1545 C CA . GLY A 1 207 ? 7.572 19.442 -6.693 1.00 68.31 207 GLY A CA 1
ATOM 1546 C C . GLY A 1 207 ? 7.468 18.165 -5.849 1.00 68.31 207 GLY A C 1
ATOM 1547 O O . GLY A 1 207 ? 7.701 18.240 -4.644 1.00 68.31 207 GLY A O 1
ATOM 1548 N N . GLU A 1 208 ? 7.167 17.007 -6.443 1.00 67.81 208 GLU A N 1
ATOM 1549 C CA . GLU A 1 208 ? 7.338 15.706 -5.782 1.00 67.81 208 GLU A CA 1
ATOM 1550 C C . GLU A 1 208 ? 8.824 15.273 -5.815 1.00 67.81 208 GLU A C 1
ATOM 1552 O O . GLU A 1 208 ? 9.529 15.593 -6.781 1.00 67.81 208 GLU A O 1
ATOM 1557 N N . PRO A 1 209 ? 9.330 14.552 -4.792 1.00 58.94 209 PRO A N 1
ATOM 1558 C CA . PRO A 1 209 ? 10.697 14.023 -4.791 1.00 58.94 209 PRO A CA 1
ATOM 1559 C C . PRO A 1 209 ? 10.991 13.183 -6.042 1.00 58.94 209 PRO A C 1
ATOM 1561 O O . PRO A 1 209 ? 10.158 12.384 -6.474 1.00 58.94 209 PRO A O 1
ATOM 1564 N N . GLY A 1 210 ? 12.171 13.350 -6.646 1.00 61.88 210 GLY A N 1
ATOM 1565 C CA . GLY A 1 210 ? 12.509 12.654 -7.894 1.00 61.88 210 GLY A CA 1
ATOM 1566 C C . GLY A 1 210 ? 11.859 13.201 -9.172 1.00 61.88 210 GLY A C 1
ATOM 1567 O O . GLY A 1 210 ? 11.975 12.572 -10.232 1.00 61.88 210 GLY A O 1
ATOM 1568 N N . TYR A 1 211 ? 11.181 14.352 -9.117 1.00 64.44 211 TYR A N 1
ATOM 1569 C CA . TYR A 1 211 ? 10.757 15.072 -10.316 1.00 64.44 211 TYR A CA 1
ATOM 1570 C C . TYR A 1 211 ? 11.952 15.757 -11.003 1.00 64.44 211 TYR A C 1
ATOM 1572 O O . TYR A 1 211 ? 12.464 16.767 -10.526 1.00 64.44 211 TYR A O 1
ATOM 1580 N N . ASP A 1 212 ? 12.352 15.248 -12.170 1.00 61.47 212 ASP A N 1
ATOM 1581 C CA . ASP A 1 212 ? 13.341 15.882 -13.049 1.00 61.47 212 ASP A CA 1
ATOM 1582 C C . ASP A 1 212 ? 12.793 16.019 -14.490 1.00 61.47 212 ASP A C 1
ATOM 1584 O O . ASP A 1 212 ? 12.453 15.005 -15.117 1.00 61.47 212 ASP A O 1
ATOM 1588 N N . PRO A 1 213 ? 12.721 17.249 -15.046 1.00 58.31 213 PRO A N 1
ATOM 1589 C CA . PRO A 1 213 ? 12.312 17.500 -16.428 1.00 58.31 213 PRO A CA 1
ATOM 1590 C C . PRO A 1 213 ? 13.183 16.834 -17.504 1.00 58.31 213 PRO A C 1
ATOM 1592 O O . PRO A 1 213 ? 12.680 16.595 -18.604 1.00 58.31 213 PRO A O 1
ATOM 1595 N N . ALA A 1 214 ? 14.466 16.566 -17.230 1.00 53.81 214 ALA A N 1
ATOM 1596 C CA . ALA A 1 214 ? 15.398 16.001 -18.208 1.00 53.81 214 ALA A CA 1
ATOM 1597 C C . ALA A 1 214 ? 15.246 14.476 -18.331 1.00 53.81 214 ALA A C 1
ATOM 1599 O O . ALA A 1 214 ? 15.024 13.958 -19.424 1.00 53.81 214 ALA A O 1
ATOM 1600 N N . THR A 1 215 ? 15.291 13.750 -17.211 1.00 53.44 215 THR A N 1
ATOM 1601 C CA . THR A 1 215 ? 15.192 12.278 -17.202 1.00 53.44 215 THR A CA 1
ATOM 1602 C C . THR A 1 215 ? 13.773 11.730 -17.388 1.00 53.44 215 THR A C 1
ATOM 1604 O O . THR A 1 215 ? 13.617 10.519 -17.556 1.00 53.44 215 THR A O 1
ATOM 1607 N N . ARG A 1 216 ? 12.733 12.582 -17.338 1.00 55.81 216 ARG A N 1
ATOM 1608 C CA . ARG A 1 216 ? 11.313 12.178 -17.251 1.00 55.81 216 ARG A CA 1
ATOM 1609 C C . ARG A 1 216 ? 11.105 11.012 -16.275 1.00 55.81 216 ARG A C 1
ATOM 1611 O O . ARG A 1 216 ? 10.522 9.983 -16.602 1.00 55.81 216 ARG A O 1
ATOM 1618 N N . HIS A 1 217 ? 11.529 11.235 -15.035 1.00 69.75 217 HIS A N 1
ATOM 1619 C CA . HIS A 1 217 ? 10.995 10.540 -13.862 1.00 69.75 217 HIS A CA 1
ATOM 1620 C C . HIS A 1 217 ? 11.300 9.037 -13.733 1.00 69.75 217 HIS A C 1
ATOM 1622 O O . HIS A 1 217 ? 10.587 8.383 -12.980 1.00 69.75 217 HIS A O 1
ATOM 1628 N N . TYR A 1 218 ? 12.350 8.466 -14.354 1.00 83.44 218 TYR A N 1
ATOM 1629 C CA . TYR A 1 218 ? 12.740 7.067 -14.051 1.00 83.44 218 TYR A CA 1
ATOM 1630 C C . TYR A 1 218 ? 12.837 6.832 -12.538 1.00 83.44 218 TYR A C 1
ATOM 1632 O O . TYR A 1 218 ? 12.247 5.888 -12.021 1.00 83.44 218 TYR A O 1
ATOM 1640 N N . TRP A 1 219 ? 13.514 7.733 -11.823 1.00 84.06 219 TRP A N 1
ATOM 1641 C CA . TRP A 1 219 ? 13.722 7.605 -10.386 1.00 84.06 219 TRP A CA 1
ATOM 1642 C C . TRP A 1 219 ? 12.453 7.791 -9.558 1.00 84.06 219 TRP A C 1
ATOM 1644 O O . TRP A 1 219 ? 12.208 6.968 -8.683 1.00 84.06 219 TRP A O 1
ATOM 1654 N N . GLY A 1 220 ? 11.611 8.782 -9.870 1.00 81.62 220 GLY A N 1
ATOM 1655 C CA . GLY A 1 220 ? 10.307 8.941 -9.216 1.0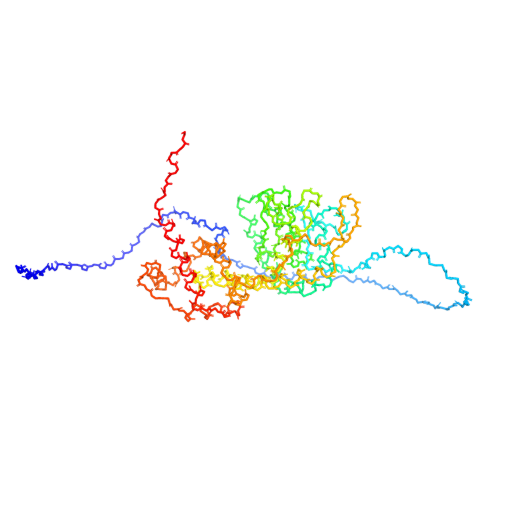0 81.62 220 GLY A CA 1
ATOM 1656 C C . GLY A 1 220 ? 9.360 7.764 -9.492 1.00 81.62 220 GLY A C 1
ATOM 1657 O O . GLY A 1 220 ? 8.765 7.218 -8.568 1.00 81.62 220 GLY A O 1
ATOM 1658 N N . CYS A 1 221 ? 9.275 7.290 -10.741 1.00 86.44 221 CYS A N 1
ATOM 1659 C CA . CYS A 1 221 ? 8.490 6.106 -11.101 1.00 86.44 221 CYS A CA 1
ATOM 1660 C C . CYS A 1 221 ? 9.018 4.832 -10.429 1.00 86.44 221 CYS A C 1
ATOM 1662 O O . CYS A 1 221 ? 8.221 4.001 -10.006 1.00 86.44 221 CYS A O 1
ATOM 1664 N N . PHE A 1 222 ? 10.338 4.666 -10.316 1.00 89.75 222 PHE A N 1
ATOM 1665 C CA . PHE A 1 222 ? 10.949 3.508 -9.667 1.00 89.75 222 PHE A CA 1
ATOM 1666 C C . PHE A 1 222 ? 10.811 3.546 -8.139 1.00 89.75 222 PHE A C 1
ATOM 1668 O O . PHE A 1 222 ? 10.540 2.505 -7.547 1.00 89.75 222 PHE A O 1
ATOM 1675 N N . TYR A 1 223 ? 10.926 4.723 -7.516 1.00 87.94 223 TYR A N 1
ATOM 1676 C CA . TYR A 1 223 ? 10.623 4.948 -6.099 1.00 87.94 223 TYR A CA 1
ATOM 1677 C C . TYR A 1 223 ? 9.173 4.549 -5.799 1.00 87.94 223 TYR A C 1
ATOM 1679 O O . TYR A 1 223 ? 8.929 3.641 -5.006 1.00 87.94 223 TYR A O 1
ATOM 1687 N N . ASN A 1 224 ? 8.226 5.151 -6.526 1.00 87.56 224 ASN A N 1
ATOM 1688 C CA . ASN A 1 224 ? 6.790 4.894 -6.410 1.00 87.56 224 ASN A CA 1
ATOM 1689 C C . ASN A 1 224 ? 6.446 3.414 -6.633 1.00 87.56 224 ASN A C 1
ATOM 1691 O O . ASN A 1 224 ? 5.749 2.808 -5.822 1.00 87.56 224 ASN A O 1
ATOM 1695 N N . LEU A 1 225 ? 6.976 2.807 -7.701 1.00 93.06 225 LEU A N 1
ATOM 1696 C CA . LEU A 1 225 ? 6.780 1.387 -7.982 1.00 93.06 225 LEU A CA 1
ATOM 1697 C C . LEU A 1 225 ? 7.343 0.514 -6.854 1.00 93.06 225 LEU A C 1
ATOM 1699 O O . LEU A 1 225 ? 6.647 -0.378 -6.387 1.00 93.06 225 LEU A O 1
ATOM 1703 N N . LEU A 1 226 ? 8.580 0.744 -6.403 1.00 94.00 226 LEU A N 1
ATOM 1704 C CA . LEU A 1 226 ? 9.185 -0.085 -5.359 1.00 94.00 226 LEU A CA 1
ATOM 1705 C C . LEU A 1 226 ? 8.432 0.037 -4.027 1.00 94.00 226 LEU A C 1
ATOM 1707 O O . LEU A 1 226 ? 8.272 -0.977 -3.350 1.00 94.00 226 LEU A O 1
ATOM 1711 N N . TYR A 1 227 ? 7.936 1.227 -3.675 1.00 92.25 227 TYR A N 1
ATOM 1712 C CA . TYR A 1 227 ? 7.131 1.428 -2.469 1.00 92.25 227 TYR A CA 1
ATOM 1713 C C . TYR A 1 227 ? 5.830 0.617 -2.517 1.00 92.25 227 TYR A C 1
ATOM 1715 O O . TYR A 1 227 ? 5.555 -0.177 -1.617 1.00 92.25 227 TYR A O 1
ATOM 1723 N N . GLU A 1 228 ? 5.078 0.704 -3.616 1.00 94.94 228 GLU A N 1
ATOM 1724 C CA . GLU A 1 228 ? 3.835 -0.064 -3.756 1.00 94.94 228 GLU A CA 1
ATOM 1725 C C . GLU A 1 228 ? 4.061 -1.571 -3.930 1.00 94.94 228 GLU A C 1
ATOM 1727 O O . GLU A 1 228 ? 3.212 -2.376 -3.551 1.00 94.94 228 GLU A O 1
ATOM 1732 N N . LEU A 1 229 ? 5.224 -1.994 -4.432 1.00 95.69 229 LEU A N 1
ATOM 1733 C CA . LEU A 1 229 ? 5.618 -3.403 -4.393 1.00 95.69 229 LEU A CA 1
ATOM 1734 C C . LEU A 1 229 ? 5.915 -3.871 -2.959 1.00 95.69 229 LEU A C 1
ATOM 1736 O O . LEU A 1 229 ? 5.564 -5.000 -2.608 1.00 95.69 229 LEU A O 1
ATOM 1740 N N . CYS A 1 230 ? 6.502 -3.020 -2.110 1.00 95.75 230 CYS A N 1
ATOM 1741 C CA . CYS A 1 230 ? 6.617 -3.296 -0.677 1.00 95.75 230 CYS A CA 1
ATOM 1742 C C . CYS A 1 230 ? 5.223 -3.410 -0.029 1.00 95.75 230 CYS A C 1
ATOM 1744 O O . CYS A 1 230 ? 4.984 -4.408 0.650 1.00 95.75 230 CYS A O 1
ATOM 1746 N N . ASN A 1 231 ? 4.266 -2.521 -0.332 1.00 94.25 231 ASN A N 1
ATOM 1747 C CA . ASN A 1 231 ? 2.862 -2.675 0.094 1.00 94.25 231 ASN A CA 1
ATOM 1748 C C . ASN A 1 231 ? 2.228 -3.987 -0.403 1.00 94.25 231 ASN A C 1
ATOM 1750 O O . ASN A 1 231 ? 1.598 -4.710 0.374 1.00 94.25 231 ASN A O 1
ATOM 1754 N N . ALA A 1 232 ? 2.461 -4.365 -1.662 1.00 94.44 232 ALA A N 1
ATOM 1755 C CA . ALA A 1 232 ? 1.984 -5.629 -2.219 1.00 94.44 232 ALA A CA 1
ATOM 1756 C C . ALA A 1 232 ? 2.560 -6.859 -1.495 1.00 94.44 232 ALA A C 1
ATOM 1758 O O . ALA A 1 232 ? 1.866 -7.864 -1.331 1.00 94.44 232 ALA A O 1
ATOM 1759 N N . SER A 1 233 ? 3.788 -6.776 -0.973 1.00 93.69 233 SER A N 1
ATOM 1760 C CA . SER A 1 233 ? 4.367 -7.826 -0.122 1.00 93.69 233 SER A CA 1
ATOM 1761 C C . SER A 1 233 ? 3.706 -7.950 1.260 1.00 93.69 233 SER A C 1
ATOM 1763 O O . SER A 1 233 ? 3.951 -8.929 1.961 1.00 93.69 233 SER A O 1
ATOM 1765 N N . GLN A 1 234 ? 2.836 -7.002 1.633 1.00 93.31 234 GLN A N 1
ATOM 1766 C CA . GLN A 1 234 ? 2.037 -7.007 2.863 1.00 93.31 234 GLN A CA 1
ATOM 1767 C C . GLN A 1 234 ? 0.537 -7.228 2.624 1.00 93.31 234 GLN A C 1
ATOM 1769 O O . GLN A 1 234 ? -0.242 -7.225 3.580 1.00 93.31 234 GLN A O 1
ATOM 1774 N N . ALA A 1 235 ? 0.118 -7.456 1.373 1.00 92.44 235 ALA A N 1
ATOM 1775 C CA . ALA A 1 235 ? -1.282 -7.399 0.952 1.00 92.44 235 ALA A CA 1
ATOM 1776 C C . ALA A 1 235 ? -2.242 -8.237 1.820 1.00 92.44 235 ALA A C 1
ATOM 1778 O O . ALA A 1 235 ? -3.337 -7.776 2.140 1.00 92.44 235 ALA A O 1
ATOM 1779 N N . ALA A 1 236 ? -1.836 -9.435 2.259 1.00 92.50 236 ALA A N 1
ATOM 1780 C CA . ALA A 1 236 ? -2.666 -10.289 3.112 1.00 92.50 236 ALA A CA 1
ATOM 1781 C C . ALA A 1 236 ? -2.927 -9.696 4.509 1.00 92.50 236 ALA A C 1
ATOM 1783 O O . ALA A 1 236 ? -4.032 -9.851 5.033 1.00 92.50 236 ALA A O 1
ATOM 1784 N N . ARG A 1 237 ? -1.954 -8.980 5.100 1.00 94.31 237 ARG A N 1
ATOM 1785 C CA . ARG A 1 237 ? -2.140 -8.279 6.383 1.00 94.31 237 ARG A CA 1
ATOM 1786 C C . ARG A 1 237 ? -3.128 -7.126 6.214 1.00 94.31 237 ARG A C 1
ATOM 1788 O O . ARG A 1 237 ? -4.086 -7.033 6.978 1.00 94.31 237 ARG A O 1
ATOM 1795 N N . SER A 1 238 ? -2.977 -6.330 5.154 1.00 94.19 238 SER A N 1
ATOM 1796 C CA . SER A 1 238 ? -3.908 -5.243 4.822 1.00 94.19 238 SER A CA 1
ATOM 1797 C C . SER A 1 238 ? -5.331 -5.763 4.585 1.00 94.19 238 SER A C 1
ATOM 1799 O O . SER A 1 238 ? -6.283 -5.238 5.162 1.00 94.19 238 SER A O 1
ATOM 1801 N N . ARG A 1 239 ? -5.495 -6.851 3.814 1.00 93.94 239 ARG A N 1
ATOM 1802 C CA . ARG A 1 239 ? -6.802 -7.505 3.616 1.00 93.94 239 ARG A CA 1
ATOM 1803 C C . ARG A 1 239 ? -7.425 -7.973 4.927 1.00 93.94 239 ARG A C 1
ATOM 1805 O O . ARG A 1 239 ? -8.587 -7.664 5.162 1.00 93.94 239 ARG A O 1
ATOM 1812 N N . ALA A 1 240 ? -6.662 -8.625 5.808 1.00 94.50 240 ALA A N 1
ATOM 1813 C CA . ALA A 1 240 ? -7.171 -9.054 7.111 1.00 94.50 240 ALA A CA 1
ATOM 1814 C C . ALA A 1 240 ? -7.709 -7.870 7.940 1.00 94.50 240 ALA A C 1
ATOM 1816 O O . ALA A 1 240 ? -8.799 -7.961 8.504 1.00 94.50 240 ALA A O 1
ATOM 1817 N N . VAL A 1 241 ? -7.003 -6.732 7.957 1.00 96.06 241 VAL A N 1
ATOM 1818 C CA . VAL A 1 241 ? -7.468 -5.497 8.617 1.00 96.06 241 VAL A CA 1
ATOM 1819 C C . VAL A 1 241 ? -8.776 -4.983 7.992 1.00 96.06 241 VAL A C 1
ATOM 1821 O O . VAL A 1 241 ? -9.726 -4.6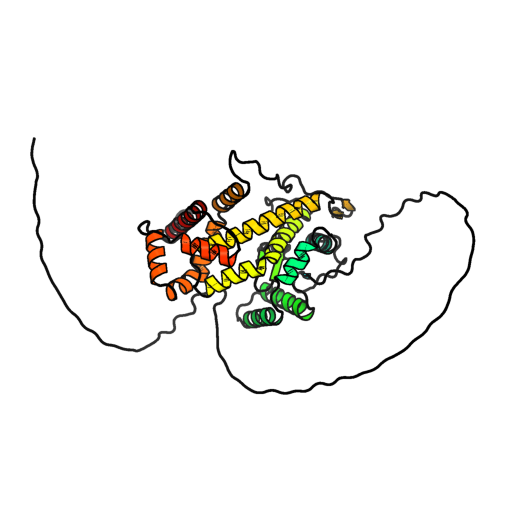67 8.718 1.00 96.06 241 VAL A O 1
ATOM 1824 N N . PHE A 1 242 ? -8.873 -4.946 6.658 1.00 94.31 242 PHE A N 1
ATOM 1825 C CA . PHE A 1 242 ? -10.091 -4.520 5.957 1.00 94.31 242 PHE A CA 1
ATOM 1826 C C . PHE A 1 242 ? -11.280 -5.471 6.181 1.00 94.31 242 PHE A C 1
ATOM 1828 O O . PHE A 1 242 ? -12.385 -4.999 6.451 1.00 94.31 242 PHE A O 1
ATOM 1835 N N . ASP A 1 243 ? -11.072 -6.789 6.159 1.00 94.25 243 ASP A N 1
ATOM 1836 C CA . ASP A 1 243 ? -12.108 -7.806 6.398 1.00 94.25 243 ASP A CA 1
ATOM 1837 C C . ASP A 1 243 ? -12.675 -7.756 7.825 1.00 94.25 243 ASP A C 1
ATOM 1839 O O . ASP A 1 243 ? -13.853 -8.065 8.067 1.00 94.25 243 ASP A O 1
ATOM 1843 N N . GLU A 1 244 ? -11.855 -7.366 8.802 1.00 95.94 244 GLU A N 1
ATOM 1844 C CA . GLU A 1 244 ? -12.318 -7.110 10.163 1.00 95.94 244 GLU A CA 1
ATOM 1845 C C . GLU A 1 244 ? -13.085 -5.800 10.279 1.00 95.94 244 GLU A C 1
ATOM 1847 O O . GLU A 1 244 ? -14.166 -5.789 10.873 1.00 95.94 244 GLU A O 1
ATOM 1852 N N . ALA A 1 245 ? -12.604 -4.723 9.663 1.00 95.56 245 ALA A N 1
ATOM 1853 C CA . ALA A 1 245 ? -13.307 -3.447 9.659 1.00 95.56 245 ALA A CA 1
ATOM 1854 C C . ALA A 1 245 ? -14.665 -3.539 8.923 1.00 95.56 245 ALA A C 1
ATOM 1856 O O . ALA A 1 245 ? -15.690 -3.072 9.428 1.00 95.56 245 ALA A O 1
ATOM 1857 N N . GLU A 1 246 ? -14.735 -4.232 7.781 1.00 93.69 246 GLU A N 1
ATOM 1858 C CA . GLU A 1 246 ? -15.976 -4.436 7.019 1.00 93.69 246 GLU A CA 1
ATOM 1859 C C . GLU A 1 246 ? -16.946 -5.426 7.691 1.00 93.69 246 GLU A C 1
ATOM 1861 O O . GLU A 1 246 ? -18.182 -5.306 7.590 1.00 93.69 246 GLU A O 1
ATOM 1866 N N . GLY A 1 247 ? -16.372 -6.391 8.415 1.00 94.31 247 GLY A N 1
ATOM 1867 C CA . GLY A 1 247 ? -17.059 -7.262 9.358 1.00 94.31 247 GLY A CA 1
ATOM 1868 C C . GLY A 1 247 ? -17.503 -6.559 10.643 1.00 94.31 247 GLY A C 1
ATOM 1869 O O . GLY A 1 247 ? -18.201 -7.180 11.440 1.00 94.31 247 GLY A O 1
ATOM 1870 N N . GLY A 1 248 ? -17.128 -5.291 10.844 1.00 93.56 248 GLY A N 1
ATOM 1871 C CA . GLY A 1 248 ? -17.437 -4.523 12.044 1.00 93.56 248 GLY A CA 1
ATOM 1872 C C . GLY A 1 248 ? -16.819 -5.112 13.310 1.00 93.56 248 GLY A C 1
ATOM 1873 O O . GLY A 1 248 ? -17.451 -5.028 14.349 1.00 93.56 248 GLY A O 1
ATOM 1874 N N . ARG A 1 249 ? -15.648 -5.752 13.234 1.00 93.88 249 ARG A N 1
ATOM 1875 C CA . ARG A 1 249 ? -14.904 -6.315 14.380 1.00 93.88 249 ARG A CA 1
ATOM 1876 C C . ARG A 1 249 ? -13.795 -5.397 14.899 1.00 93.88 249 ARG A C 1
ATOM 1878 O O . ARG A 1 249 ? -13.308 -5.620 15.998 1.00 93.88 249 ARG A O 1
ATOM 1885 N N . LEU A 1 250 ? -13.408 -4.387 14.118 1.00 94.31 250 LEU A N 1
ATOM 1886 C CA . LEU A 1 250 ? -12.266 -3.519 14.401 1.00 94.31 250 LEU A CA 1
ATOM 1887 C C . LEU A 1 250 ? -12.714 -2.064 14.582 1.00 94.31 250 LEU A C 1
ATOM 1889 O O . LEU A 1 250 ? -13.379 -1.505 13.702 1.00 94.31 250 LEU A O 1
ATOM 1893 N N . ASP A 1 251 ? -12.366 -1.460 15.718 1.00 93.75 251 ASP A N 1
ATOM 1894 C CA . ASP A 1 251 ? -12.649 -0.054 16.005 1.00 93.75 251 ASP A CA 1
ATOM 1895 C C . ASP A 1 251 ? -11.677 0.890 15.272 1.00 93.75 251 ASP A C 1
ATOM 1897 O O . ASP A 1 251 ? -10.727 0.459 14.618 1.00 93.75 251 ASP A O 1
ATOM 1901 N N . CYS A 1 252 ? -11.919 2.199 15.364 1.00 94.94 252 CYS A N 1
ATOM 1902 C CA . CYS A 1 252 ? -11.137 3.200 14.641 1.00 94.94 252 CYS A CA 1
ATOM 1903 C C . CYS A 1 252 ? -9.665 3.278 15.079 1.00 94.94 252 CYS A C 1
ATOM 1905 O O . CYS A 1 252 ? -8.802 3.574 14.252 1.00 94.94 252 CYS A O 1
ATOM 1907 N N . VAL A 1 253 ? -9.380 3.063 16.366 1.00 95.62 253 VAL A N 1
ATOM 1908 C CA . VAL A 1 253 ? -8.034 3.162 16.939 1.00 95.62 253 VAL A CA 1
ATOM 1909 C C . VAL A 1 253 ? -7.226 1.936 16.542 1.00 95.62 253 VAL A C 1
ATOM 1911 O O . VAL A 1 253 ? -6.147 2.087 15.971 1.00 95.62 253 VAL A O 1
ATOM 1914 N N . SER A 1 254 ? -7.773 0.734 16.749 1.00 96.31 254 SER A N 1
ATOM 1915 C CA . SER A 1 254 ? -7.128 -0.506 16.308 1.00 96.31 254 SER A CA 1
ATOM 1916 C C . SER A 1 254 ? -6.966 -0.585 14.791 1.00 96.31 254 SER A C 1
ATOM 1918 O O . SER A 1 254 ? -5.931 -1.056 14.332 1.00 96.31 254 SER A O 1
ATOM 1920 N N . PHE A 1 255 ? -7.927 -0.089 14.003 1.00 97.06 255 PHE A N 1
ATOM 1921 C CA . PHE A 1 255 ? -7.792 -0.019 12.544 1.00 97.06 255 PHE A CA 1
ATOM 1922 C C . PHE A 1 255 ? -6.635 0.888 12.116 1.00 97.06 255 PHE A C 1
ATOM 1924 O O . PHE A 1 255 ? -5.779 0.455 11.350 1.00 97.06 255 PHE A O 1
ATOM 1931 N N . ALA A 1 256 ? -6.586 2.128 12.618 1.00 96.12 256 ALA A N 1
ATOM 1932 C CA . ALA A 1 256 ? -5.533 3.065 12.238 1.00 96.12 256 ALA A CA 1
ATOM 1933 C C . ALA A 1 256 ? -4.150 2.564 12.684 1.00 96.12 256 ALA A C 1
ATOM 1935 O O . ALA A 1 256 ? -3.227 2.557 11.880 1.00 96.12 256 ALA A O 1
ATOM 1936 N N . LEU A 1 257 ? -4.017 2.049 13.913 1.00 95.81 257 LEU A N 1
ATOM 1937 C CA . LEU A 1 257 ? -2.758 1.460 14.387 1.00 95.81 257 LEU A CA 1
ATOM 1938 C C . LEU A 1 257 ? -2.332 0.224 13.586 1.00 95.81 257 LEU A C 1
ATOM 1940 O O . LEU A 1 257 ? -1.136 0.033 13.379 1.00 95.81 257 LEU A O 1
ATOM 1944 N N . ALA A 1 258 ? -3.271 -0.618 13.147 1.00 96.62 258 ALA A N 1
ATOM 1945 C CA . ALA A 1 258 ? -2.945 -1.788 12.339 1.00 96.62 258 ALA A CA 1
ATOM 1946 C C . ALA A 1 258 ? -2.446 -1.392 10.940 1.00 96.62 258 ALA A C 1
ATOM 1948 O O . ALA A 1 258 ? -1.442 -1.938 10.492 1.00 96.62 258 ALA A O 1
ATOM 1949 N N . MET A 1 259 ? -3.084 -0.417 10.285 1.00 95.12 259 MET A N 1
ATOM 1950 C CA . MET A 1 259 ? -2.617 0.090 8.989 1.00 95.12 259 MET A CA 1
ATOM 1951 C C . MET A 1 259 ? -1.237 0.757 9.098 1.00 95.12 259 MET A C 1
ATOM 1953 O O . MET A 1 259 ? -0.327 0.375 8.373 1.00 95.12 259 MET A O 1
ATOM 1957 N N . GLU A 1 260 ? -1.038 1.653 10.068 1.00 92.75 260 GLU A N 1
ATOM 1958 C CA . GLU A 1 260 ? 0.259 2.310 10.316 1.00 92.75 260 GLU A CA 1
ATOM 1959 C C . GLU A 1 260 ? 1.371 1.312 10.683 1.00 92.75 260 GLU A C 1
ATOM 1961 O O . GLU A 1 260 ? 2.522 1.484 10.298 1.00 92.75 260 GLU A O 1
ATOM 1966 N N . SER A 1 261 ? 1.045 0.226 11.397 1.00 92.56 261 SER A N 1
ATOM 1967 C CA . SER A 1 261 ? 2.022 -0.833 11.701 1.00 92.56 261 SER A CA 1
A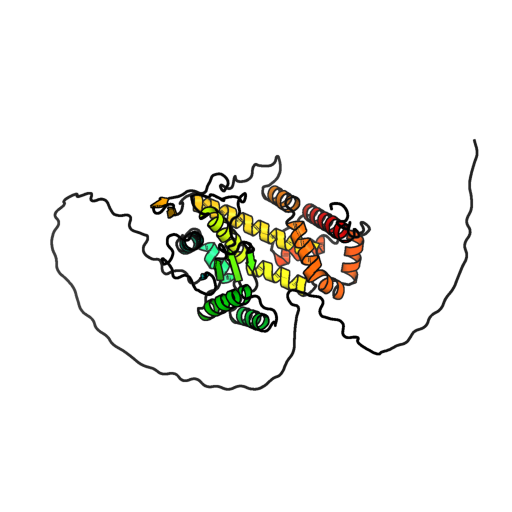TOM 1968 C C . SER A 1 261 ? 2.429 -1.639 10.464 1.00 92.56 261 SER A C 1
ATOM 1970 O O . SER A 1 261 ? 3.534 -2.171 10.425 1.00 92.56 261 SER A O 1
ATOM 1972 N N . ILE A 1 262 ? 1.542 -1.764 9.471 1.00 93.50 262 ILE A N 1
ATOM 1973 C CA . ILE A 1 262 ? 1.872 -2.372 8.175 1.00 93.50 262 ILE A CA 1
ATOM 1974 C C . ILE A 1 262 ? 2.727 -1.400 7.349 1.00 93.50 262 ILE A C 1
ATOM 1976 O O . ILE A 1 262 ? 3.675 -1.835 6.702 1.00 93.50 262 ILE A O 1
ATOM 1980 N N . GLU A 1 263 ? 2.439 -0.099 7.420 1.00 90.56 263 GLU A N 1
ATOM 1981 C CA . GLU A 1 263 ? 3.195 0.955 6.736 1.00 90.56 263 GLU A CA 1
ATOM 1982 C C . GLU A 1 263 ? 4.625 1.120 7.296 1.00 90.56 263 GLU A C 1
ATOM 1984 O O . GLU A 1 263 ? 5.570 1.177 6.519 1.00 90.56 263 GLU A O 1
ATOM 1989 N N . ASP A 1 264 ? 4.827 1.058 8.621 1.00 88.75 264 ASP A N 1
ATOM 1990 C CA . ASP A 1 264 ? 6.160 1.012 9.270 1.00 88.75 264 ASP A CA 1
ATOM 1991 C C . ASP A 1 264 ? 6.998 -0.190 8.768 1.00 88.75 264 ASP A C 1
ATOM 1993 O O . ASP A 1 264 ? 8.187 -0.055 8.467 1.00 88.75 264 ASP A O 1
ATOM 1997 N N . ASP A 1 265 ? 6.372 -1.360 8.581 1.00 89.44 265 ASP A N 1
ATOM 1998 C CA . ASP A 1 265 ? 7.019 -2.540 7.986 1.00 89.44 265 ASP A CA 1
ATOM 1999 C C . ASP A 1 265 ? 7.302 -2.374 6.474 1.00 89.44 265 ASP A C 1
ATOM 2001 O O . ASP A 1 265 ? 8.337 -2.853 5.988 1.00 89.44 265 ASP A O 1
ATOM 2005 N N . THR A 1 266 ? 6.417 -1.702 5.723 1.00 91.50 266 THR A N 1
ATOM 2006 C CA . THR A 1 266 ? 6.657 -1.298 4.322 1.00 91.50 266 THR A CA 1
ATOM 2007 C C . THR A 1 266 ? 7.869 -0.373 4.242 1.00 91.50 266 THR A C 1
ATOM 2009 O O . THR A 1 266 ? 8.789 -0.666 3.477 1.00 91.50 266 THR A O 1
ATOM 2012 N N . ASP A 1 267 ? 7.918 0.686 5.054 1.00 87.88 267 ASP A N 1
ATOM 2013 C CA . ASP A 1 267 ? 9.006 1.668 5.092 1.00 87.88 267 ASP A CA 1
ATOM 2014 C C . ASP A 1 267 ? 10.350 0.997 5.409 1.00 87.88 267 ASP A C 1
ATOM 2016 O O . ASP A 1 267 ? 11.344 1.212 4.716 1.00 87.88 267 ASP A O 1
ATOM 2020 N N . VAL A 1 268 ? 10.395 0.119 6.419 1.00 87.88 268 VAL A N 1
ATOM 2021 C CA . VAL A 1 268 ? 11.607 -0.643 6.775 1.00 87.88 268 VAL A CA 1
ATOM 2022 C C . VAL A 1 268 ? 12.062 -1.556 5.629 1.00 87.88 268 VAL A C 1
ATOM 2024 O O . VAL A 1 268 ? 13.267 -1.703 5.388 1.00 87.88 268 VAL A O 1
ATOM 2027 N N . MET A 1 269 ? 11.128 -2.181 4.904 1.00 91.00 269 MET A N 1
ATOM 2028 C CA . MET A 1 269 ? 11.465 -2.999 3.738 1.00 91.00 269 MET A CA 1
ATOM 2029 C C . MET A 1 269 ? 11.975 -2.143 2.573 1.00 91.00 269 MET A C 1
ATOM 2031 O O . MET A 1 269 ? 12.975 -2.508 1.942 1.00 91.00 269 MET A O 1
ATOM 2035 N N . PHE A 1 270 ? 11.306 -1.021 2.313 1.00 91.38 270 PHE A N 1
ATOM 2036 C CA . PHE A 1 270 ? 11.635 -0.065 1.269 1.00 91.38 270 PHE A CA 1
ATOM 2037 C C . PHE A 1 270 ? 13.025 0.538 1.486 1.00 91.38 270 PHE A C 1
ATOM 2039 O O . PHE A 1 270 ? 13.879 0.384 0.613 1.00 91.38 270 PHE A O 1
ATOM 2046 N N . ASP A 1 271 ? 13.298 1.095 2.673 1.00 87.31 271 ASP A N 1
ATOM 2047 C CA . ASP A 1 271 ? 14.603 1.641 3.078 1.00 87.31 271 ASP A CA 1
ATOM 2048 C C . ASP A 1 271 ? 15.741 0.676 2.742 1.00 87.31 271 ASP A C 1
ATOM 2050 O O . ASP A 1 271 ? 16.753 1.045 2.136 1.00 87.31 271 ASP A O 1
ATOM 2054 N N . ARG A 1 272 ? 15.567 -0.591 3.138 1.00 89.50 272 ARG A N 1
ATOM 2055 C CA . ARG A 1 272 ? 16.544 -1.658 2.926 1.00 89.50 272 ARG A CA 1
ATOM 2056 C C . ARG A 1 272 ? 16.758 -1.912 1.437 1.00 89.50 272 ARG A C 1
ATOM 2058 O O . ARG A 1 272 ? 17.899 -1.926 0.987 1.00 89.50 272 ARG A O 1
ATOM 2065 N N . LEU A 1 273 ? 15.688 -2.129 0.673 1.00 91.12 273 LEU A N 1
ATOM 2066 C CA . LEU A 1 273 ? 15.782 -2.465 -0.751 1.00 91.12 273 LEU A CA 1
ATOM 2067 C C . LEU A 1 273 ? 16.318 -1.296 -1.591 1.00 91.12 273 LEU A C 1
ATOM 2069 O O . LEU A 1 273 ? 17.141 -1.519 -2.479 1.00 91.12 273 LEU A O 1
ATOM 2073 N N . TRP A 1 274 ? 15.926 -0.064 -1.268 1.00 87.81 274 TRP A N 1
ATOM 2074 C CA . TRP A 1 274 ? 16.445 1.160 -1.877 1.00 87.81 274 TRP A CA 1
ATOM 2075 C C . TRP A 1 274 ? 17.937 1.353 -1.574 1.00 87.81 274 TRP A C 1
ATOM 2077 O O . TRP A 1 274 ? 18.733 1.611 -2.480 1.00 87.81 274 TRP A O 1
ATOM 2087 N N . THR A 1 275 ? 18.351 1.130 -0.322 1.00 85.44 275 THR A N 1
ATOM 2088 C CA . THR A 1 275 ? 19.766 1.181 0.082 1.00 85.44 275 THR A CA 1
ATOM 2089 C C . THR A 1 275 ? 20.600 0.108 -0.625 1.00 85.44 275 THR A C 1
ATOM 2091 O O . THR A 1 275 ? 21.698 0.404 -1.088 1.00 85.44 275 THR A O 1
ATOM 2094 N N . GLU A 1 276 ? 20.110 -1.132 -0.742 1.00 86.31 276 GLU A N 1
ATOM 2095 C CA . GLU A 1 276 ? 20.830 -2.200 -1.455 1.00 86.31 276 GLU A CA 1
ATOM 2096 C C . GLU A 1 276 ? 20.930 -1.932 -2.964 1.00 86.31 276 GLU A C 1
ATOM 2098 O O . GLU A 1 276 ? 22.009 -2.078 -3.537 1.00 86.31 276 GLU A O 1
ATOM 2103 N N . MET A 1 277 ? 19.846 -1.483 -3.607 1.00 85.88 277 MET A N 1
ATOM 2104 C CA . MET A 1 277 ? 19.846 -1.100 -5.026 1.00 85.88 277 MET A CA 1
ATOM 2105 C C . MET A 1 277 ? 20.841 0.033 -5.311 1.00 85.88 277 MET A C 1
ATOM 2107 O O . MET A 1 277 ? 21.584 -0.032 -6.290 1.00 85.88 277 MET A O 1
ATOM 2111 N N . SER A 1 278 ? 20.944 1.012 -4.408 1.00 78.19 278 SER A N 1
ATOM 2112 C CA . SER A 1 278 ? 21.876 2.142 -4.533 1.00 78.19 278 SER A CA 1
ATOM 2113 C C . SER A 1 278 ? 23.358 1.726 -4.569 1.00 78.19 278 SER A C 1
ATOM 2115 O O . SER A 1 278 ? 24.200 2.512 -5.000 1.00 78.19 278 SER A O 1
ATOM 2117 N N . LYS A 1 279 ? 23.702 0.495 -4.153 1.00 82.38 279 LYS A N 1
ATOM 2118 C CA . LYS A 1 279 ? 25.073 -0.051 -4.222 1.00 82.38 279 LYS A CA 1
ATOM 2119 C C . LYS A 1 279 ? 25.436 -0.630 -5.592 1.00 82.38 279 LYS A C 1
ATOM 2121 O O . LYS A 1 279 ? 26.622 -0.690 -5.913 1.00 82.38 279 LYS A O 1
ATOM 2126 N N . ASP A 1 280 ? 24.454 -1.061 -6.387 1.00 81.19 280 ASP A N 1
ATOM 2127 C CA . ASP A 1 280 ? 24.647 -1.514 -7.773 1.00 81.19 280 ASP A CA 1
ATOM 2128 C C . ASP A 1 280 ? 23.635 -0.832 -8.712 1.00 81.19 280 ASP A C 1
ATOM 2130 O O . ASP A 1 280 ? 22.660 -1.454 -9.144 1.00 81.19 280 ASP A O 1
ATOM 2134 N N . PRO A 1 281 ? 23.845 0.458 -9.032 1.00 81.69 281 PRO A N 1
ATOM 2135 C CA . PRO A 1 281 ? 22.795 1.297 -9.599 1.00 81.69 281 PRO A CA 1
ATOM 2136 C C . PRO A 1 281 ? 22.337 0.826 -10.995 1.00 81.69 281 PRO A C 1
ATOM 2138 O O . PRO A 1 281 ? 23.153 0.309 -11.758 1.00 81.69 281 PRO A O 1
ATOM 2141 N N . PRO A 1 282 ? 21.062 0.969 -11.385 1.00 85.25 282 PRO A N 1
ATOM 2142 C CA . PRO A 1 282 ? 20.521 0.450 -12.642 1.00 85.25 282 PRO A CA 1
ATOM 2143 C C . PRO A 1 282 ? 21.201 1.027 -13.894 1.00 85.25 282 PRO A C 1
ATOM 2145 O O . PRO A 1 282 ? 21.756 2.125 -13.898 1.00 85.25 282 PRO A O 1
ATOM 2148 N N . TRP A 1 283 ? 21.117 0.275 -14.995 1.00 85.12 283 TRP A N 1
ATOM 2149 C CA . TRP A 1 283 ? 21.346 0.813 -16.337 1.00 85.12 283 TRP A CA 1
ATOM 2150 C C . TRP A 1 283 ? 20.040 1.423 -16.852 1.00 85.12 283 TRP A C 1
ATOM 2152 O O . TRP A 1 283 ? 19.072 0.691 -17.049 1.00 85.12 283 TRP A O 1
ATOM 2162 N N . VAL A 1 284 ? 20.034 2.733 -17.088 1.00 83.81 284 VAL A N 1
ATOM 2163 C CA . VAL A 1 284 ? 18.864 3.517 -17.507 1.00 83.81 284 VAL A CA 1
ATOM 2164 C C . VAL A 1 284 ? 19.136 4.159 -18.872 1.00 83.81 284 VAL A C 1
ATOM 2166 O O . VAL A 1 284 ? 20.240 4.644 -19.139 1.00 83.81 284 VAL A O 1
ATOM 2169 N N . TRP A 1 285 ? 18.143 4.128 -19.761 1.00 82.25 285 TRP A N 1
ATOM 2170 C CA . TRP A 1 285 ? 18.109 4.903 -20.998 1.00 82.25 285 TRP A CA 1
ATOM 2171 C C . TRP A 1 285 ? 17.584 6.306 -20.716 1.00 82.25 285 TRP A C 1
ATOM 2173 O O . TRP A 1 285 ? 16.376 6.512 -20.587 1.00 82.25 285 TRP A O 1
ATOM 2183 N N . THR A 1 286 ? 18.498 7.269 -20.746 1.00 74.31 286 THR A N 1
ATOM 2184 C CA . THR A 1 286 ? 18.223 8.690 -20.524 1.00 74.31 286 THR A CA 1
ATOM 2185 C C . THR A 1 286 ? 18.799 9.491 -21.685 1.00 74.31 286 THR A C 1
ATOM 2187 O O . THR A 1 286 ? 19.887 9.181 -22.167 1.00 74.31 286 THR A O 1
ATOM 2190 N N . ASP A 1 287 ? 18.057 10.470 -22.208 1.00 73.81 287 ASP A N 1
ATOM 2191 C CA . ASP A 1 287 ? 18.463 11.297 -23.364 1.00 73.81 287 ASP A CA 1
ATOM 2192 C C . ASP A 1 287 ? 18.892 10.500 -24.617 1.00 73.81 287 ASP A C 1
ATOM 2194 O O . ASP A 1 287 ? 19.632 10.973 -25.478 1.00 73.81 287 ASP A O 1
ATOM 2198 N N . GLY A 1 288 ? 18.420 9.254 -24.745 1.00 75.25 288 GLY A N 1
ATOM 2199 C CA . GLY A 1 288 ? 18.811 8.349 -25.828 1.00 75.25 288 GLY A CA 1
ATOM 2200 C C . GLY A 1 288 ? 20.168 7.658 -25.643 1.00 75.25 288 GLY A C 1
ATOM 2201 O O . GLY A 1 288 ? 20.635 7.025 -26.588 1.00 75.25 288 GLY A O 1
ATOM 2202 N N . VAL A 1 289 ? 20.768 7.720 -24.451 1.00 80.25 289 VAL A N 1
ATOM 2203 C CA . VAL A 1 289 ? 22.007 7.025 -24.072 1.00 80.25 289 VAL A CA 1
ATOM 2204 C C . VAL A 1 289 ? 21.732 6.065 -22.912 1.00 80.25 289 VAL A C 1
ATOM 2206 O O . VAL A 1 289 ? 21.042 6.410 -21.959 1.00 80.25 289 VAL A O 1
ATOM 2209 N N . LEU A 1 290 ? 22.288 4.854 -22.978 1.00 84.94 290 LEU A N 1
ATOM 2210 C CA . LEU A 1 290 ? 22.246 3.891 -21.878 1.00 84.94 290 LEU A CA 1
ATOM 2211 C C . LEU A 1 290 ? 23.421 4.142 -20.926 1.00 84.94 290 LEU A C 1
ATOM 2213 O O . LEU A 1 290 ? 24.577 4.003 -21.332 1.00 84.94 290 LEU A O 1
ATOM 2217 N N . ARG A 1 291 ? 23.144 4.488 -19.666 1.00 85.62 291 ARG A N 1
ATOM 2218 C CA . ARG A 1 291 ? 24.168 4.761 -18.644 1.00 85.62 291 ARG A CA 1
ATOM 2219 C C . ARG A 1 291 ? 23.799 4.153 -17.291 1.00 85.62 291 ARG A C 1
ATOM 2221 O O . ARG A 1 291 ? 22.634 3.871 -17.035 1.00 85.62 291 ARG A O 1
ATOM 2228 N N . ARG A 1 292 ? 24.797 3.930 -16.434 1.00 85.81 292 ARG A N 1
ATOM 2229 C CA . ARG A 1 292 ? 24.570 3.656 -15.008 1.00 85.81 292 ARG A CA 1
ATOM 2230 C C . ARG A 1 292 ? 24.161 4.969 -14.348 1.00 85.81 292 ARG A C 1
ATOM 2232 O O . ARG A 1 292 ? 24.926 5.928 -14.424 1.00 85.81 292 ARG A O 1
ATOM 2239 N N . GLU A 1 293 ? 22.990 5.010 -13.730 1.00 80.25 293 GLU A N 1
ATOM 2240 C CA . GLU A 1 293 ? 22.534 6.166 -12.951 1.00 80.25 293 GLU A CA 1
ATOM 2241 C C . GLU A 1 293 ? 22.429 5.790 -11.481 1.00 80.25 293 GLU A C 1
ATOM 2243 O O . GLU A 1 293 ? 21.964 4.700 -11.169 1.00 80.25 293 GLU A O 1
ATOM 2248 N N . THR A 1 294 ? 22.837 6.689 -10.589 1.00 80.12 294 THR A N 1
ATOM 2249 C CA . THR A 1 294 ? 22.511 6.643 -9.158 1.00 80.12 294 THR A CA 1
ATOM 2250 C C . THR A 1 294 ? 21.210 7.401 -8.893 1.00 80.12 294 THR A C 1
ATOM 2252 O O . THR A 1 294 ? 20.889 8.308 -9.666 1.00 80.12 294 THR A O 1
ATOM 2255 N N . PRO A 1 295 ? 20.487 7.100 -7.797 1.00 77.88 295 PRO A N 1
ATOM 2256 C CA . PRO A 1 295 ? 19.395 7.954 -7.349 1.00 77.88 295 PRO A CA 1
ATOM 2257 C C . PRO A 1 295 ? 19.871 9.405 -7.148 1.00 77.88 295 PRO A C 1
ATOM 2259 O O . PRO A 1 295 ? 20.994 9.601 -6.672 1.00 77.88 295 PRO A O 1
ATOM 2262 N N . PRO A 1 296 ? 19.041 10.407 -7.484 1.00 74.12 296 PRO A N 1
ATOM 2263 C CA . PRO A 1 296 ? 19.236 11.799 -7.084 1.00 74.12 296 PRO A CA 1
ATOM 2264 C C . PRO A 1 296 ? 19.408 11.966 -5.567 1.00 74.12 296 PRO A C 1
ATOM 2266 O O . PRO A 1 296 ? 18.807 11.221 -4.792 1.00 74.12 296 PRO A O 1
ATOM 2269 N N . ASP A 1 297 ? 20.187 12.965 -5.140 1.00 70.19 297 ASP A N 1
ATOM 2270 C CA . ASP A 1 297 ? 20.502 13.201 -3.720 1.00 70.19 297 ASP A CA 1
ATOM 2271 C C . ASP A 1 297 ? 19.253 13.479 -2.856 1.00 70.19 297 ASP A C 1
ATOM 2273 O O . ASP A 1 297 ? 19.239 13.126 -1.679 1.00 70.19 297 ASP A O 1
ATOM 2277 N N . ASP A 1 298 ? 18.189 14.059 -3.424 1.00 68.19 298 ASP A N 1
ATOM 2278 C CA . ASP A 1 298 ? 16.895 14.286 -2.756 1.00 68.19 298 ASP A CA 1
ATOM 2279 C C . ASP A 1 298 ? 16.084 12.996 -2.538 1.00 68.19 298 ASP A C 1
ATOM 2281 O O . ASP A 1 298 ? 15.227 12.947 -1.656 1.00 68.19 298 ASP A O 1
ATOM 2285 N N . LEU A 1 299 ? 16.384 11.943 -3.305 1.00 67.56 299 LEU A N 1
ATOM 2286 C CA . LEU A 1 299 ? 15.833 10.597 -3.143 1.00 67.56 299 LEU A CA 1
ATOM 2287 C C . LEU A 1 299 ? 16.768 9.650 -2.375 1.00 67.56 299 LEU A C 1
ATOM 2289 O O . LEU A 1 299 ? 16.399 8.501 -2.108 1.00 67.56 299 LEU A O 1
ATOM 2293 N N . LEU A 1 300 ? 17.978 10.080 -2.009 1.00 66.81 300 LEU A N 1
ATOM 2294 C CA . LEU A 1 300 ? 18.814 9.301 -1.105 1.00 66.81 300 LEU A CA 1
ATOM 2295 C C . LEU A 1 300 ? 18.211 9.364 0.297 1.00 66.81 300 LEU A C 1
ATOM 2297 O O . LEU A 1 300 ? 18.167 10.412 0.941 1.00 66.81 300 LEU A O 1
ATOM 2301 N N . ILE A 1 301 ? 17.772 8.203 0.784 1.00 61.44 301 ILE A N 1
ATOM 2302 C CA . ILE A 1 301 ? 17.268 8.051 2.146 1.00 61.44 301 ILE A CA 1
ATOM 2303 C C . ILE A 1 301 ? 18.427 8.350 3.093 1.00 61.44 301 ILE A C 1
ATOM 2305 O O . ILE A 1 301 ? 19.304 7.515 3.332 1.00 61.44 301 ILE A O 1
ATOM 2309 N N . THR A 1 302 ? 18.426 9.559 3.647 1.00 50.75 302 THR A N 1
ATOM 2310 C CA . THR A 1 302 ? 19.250 9.890 4.802 1.00 50.75 302 THR A CA 1
ATOM 2311 C C . THR A 1 302 ? 18.713 9.069 5.966 1.00 50.75 302 THR A C 1
ATOM 2313 O O . THR A 1 302 ? 17.746 9.460 6.617 1.00 50.75 302 THR A O 1
ATOM 2316 N N . GLN A 1 303 ? 19.312 7.887 6.183 1.00 44.31 303 GLN A N 1
ATOM 2317 C CA . GLN A 1 303 ? 19.021 7.029 7.334 1.00 44.31 303 GLN A CA 1
ATOM 2318 C C . GLN A 1 303 ? 18.969 7.911 8.572 1.00 44.31 303 GLN A C 1
ATOM 2320 O O . GLN A 1 303 ? 19.944 8.611 8.849 1.00 44.31 303 GLN A O 1
ATOM 2325 N N . GLY A 1 304 ? 17.793 7.923 9.208 1.00 41.88 304 GLY A N 1
ATOM 2326 C CA . GLY A 1 304 ? 17.237 9.130 9.810 1.00 41.88 304 GLY A CA 1
ATOM 2327 C C . GLY A 1 304 ? 18.256 10.016 10.512 1.00 41.88 304 GLY A C 1
ATOM 2328 O O . GLY A 1 304 ? 19.005 9.549 11.373 1.00 41.88 304 GLY A O 1
ATOM 2329 N N . SER A 1 305 ? 18.210 11.316 10.207 1.00 38.81 305 SER A N 1
ATOM 2330 C CA . SER A 1 305 ? 18.682 12.325 11.148 1.00 38.81 305 SER A CA 1
ATOM 2331 C C . SER A 1 305 ? 18.099 11.971 12.515 1.00 38.81 305 SER A C 1
ATOM 2333 O O . SER A 1 305 ? 16.884 11.996 12.716 1.00 38.81 305 SER A O 1
ATOM 2335 N N . VAL A 1 306 ? 18.969 11.525 13.426 1.00 41.50 306 VAL A N 1
ATOM 2336 C CA . VAL A 1 306 ? 18.568 11.043 14.747 1.00 41.50 306 VAL A CA 1
ATOM 2337 C C . VAL A 1 306 ? 18.042 12.251 15.506 1.00 41.50 306 VAL A C 1
ATOM 2339 O O . VAL A 1 306 ? 18.809 12.992 16.118 1.00 41.50 306 VAL A O 1
ATOM 2342 N N . VAL A 1 307 ? 16.730 12.477 15.410 1.00 45.28 307 VAL A N 1
ATOM 2343 C CA . VAL A 1 307 ? 16.032 13.515 16.163 1.00 45.28 307 VAL A CA 1
ATOM 2344 C C . VAL A 1 307 ? 16.284 13.203 17.631 1.00 45.28 307 VAL A C 1
ATOM 2346 O O . VAL A 1 307 ? 15.922 12.126 18.109 1.00 45.28 307 VAL A O 1
ATOM 2349 N N . GLU A 1 308 ? 16.998 14.115 18.290 1.00 48.50 308 GLU A N 1
ATOM 2350 C CA . GLU A 1 308 ? 17.786 13.850 19.493 1.00 48.50 308 GLU A CA 1
ATOM 2351 C C . GLU A 1 308 ? 17.041 12.979 20.521 1.00 48.50 308 GLU A C 1
ATOM 2353 O O . GLU A 1 308 ? 16.011 13.368 21.073 1.00 48.50 308 GLU A O 1
ATOM 2358 N N . GLY A 1 309 ? 17.576 11.782 20.784 1.00 56.28 309 GLY A N 1
ATOM 2359 C CA . GLY A 1 309 ? 17.092 10.888 21.841 1.00 56.28 309 GLY A CA 1
ATOM 2360 C C . GLY A 1 309 ? 15.934 9.943 21.491 1.00 56.28 309 GLY A C 1
ATOM 2361 O O . GLY A 1 309 ? 15.451 9.272 22.399 1.00 56.28 309 GLY A O 1
ATOM 2362 N N . ARG A 1 310 ? 15.493 9.846 20.228 1.00 64.88 310 ARG A N 1
ATOM 2363 C CA . ARG A 1 310 ? 14.454 8.884 19.791 1.00 64.88 310 ARG A CA 1
ATOM 2364 C C . ARG A 1 310 ? 15.029 7.693 19.025 1.00 64.88 310 ARG A C 1
ATOM 2366 O O . ARG A 1 310 ? 16.020 7.827 18.308 1.00 64.88 310 ARG A O 1
ATOM 2373 N N . SER A 1 311 ? 14.374 6.537 19.121 1.00 73.25 311 SER A N 1
ATOM 2374 C CA . SER A 1 311 ? 14.625 5.421 18.202 1.00 73.25 311 SER A CA 1
ATOM 2375 C C . SER A 1 311 ? 14.095 5.736 16.789 1.00 73.25 311 SER A C 1
ATOM 2377 O O . SER A 1 311 ? 13.155 6.525 16.649 1.00 73.25 311 SER A O 1
ATOM 2379 N N . PRO A 1 312 ? 14.629 5.103 15.723 1.00 71.31 312 PRO A N 1
ATOM 2380 C CA . PRO A 1 312 ? 14.142 5.323 14.357 1.00 71.31 312 PRO A CA 1
ATOM 2381 C C . PRO A 1 312 ? 12.639 5.052 14.183 1.00 71.31 312 PRO A C 1
ATOM 2383 O O . PRO A 1 312 ? 11.971 5.773 13.450 1.00 71.31 312 PRO A O 1
ATOM 2386 N N . ARG A 1 313 ? 12.090 4.064 14.905 1.00 74.56 313 ARG A N 1
ATOM 2387 C CA . ARG A 1 313 ? 10.659 3.717 14.878 1.00 74.56 313 ARG A CA 1
ATOM 2388 C C . ARG A 1 313 ? 9.786 4.807 15.508 1.00 74.56 313 ARG A C 1
ATOM 2390 O O . ARG A 1 313 ? 8.766 5.186 14.946 1.00 74.56 313 ARG A O 1
ATOM 2397 N N . GLU A 1 314 ? 10.212 5.381 16.634 1.00 76.44 314 GLU A N 1
ATOM 2398 C CA . GLU A 1 314 ? 9.525 6.531 17.245 1.00 76.44 314 GLU A CA 1
ATOM 2399 C C . GLU A 1 314 ? 9.619 7.786 16.362 1.00 76.44 314 GLU A C 1
ATOM 2401 O O . GLU A 1 314 ? 8.674 8.573 16.294 1.00 76.44 314 GLU A O 1
ATOM 2406 N N . ALA A 1 315 ? 10.741 7.980 15.660 1.00 77.12 315 ALA A N 1
ATOM 2407 C CA . ALA A 1 315 ? 10.900 9.071 14.702 1.00 77.12 315 ALA A CA 1
ATOM 2408 C C . ALA A 1 315 ? 9.966 8.921 13.481 1.00 77.12 315 ALA A C 1
ATOM 2410 O O . ALA A 1 315 ? 9.322 9.906 13.101 1.00 77.12 315 ALA A O 1
ATOM 2411 N N . ARG A 1 316 ? 9.830 7.708 12.914 1.00 79.19 316 ARG A N 1
ATOM 2412 C CA . ARG A 1 316 ? 8.835 7.405 11.863 1.00 79.19 316 ARG A CA 1
ATOM 2413 C C . ARG A 1 316 ? 7.413 7.665 12.343 1.00 79.19 316 ARG A C 1
ATOM 2415 O O . ARG A 1 316 ? 6.724 8.468 11.725 1.00 79.19 316 ARG A O 1
ATOM 2422 N N . TRP A 1 317 ? 7.027 7.094 13.487 1.00 86.06 317 TRP A N 1
ATOM 2423 C CA . TRP A 1 317 ? 5.693 7.276 14.070 1.00 86.06 317 TRP A CA 1
ATOM 2424 C C . TRP A 1 317 ? 5.306 8.754 14.188 1.00 86.06 317 TRP A C 1
ATOM 2426 O O . TRP A 1 317 ? 4.243 9.183 13.741 1.00 86.06 317 TRP A O 1
ATOM 2436 N N . HIS A 1 318 ? 6.198 9.577 14.746 1.00 82.88 318 HIS A N 1
ATOM 2437 C CA . HIS A 1 318 ? 5.941 11.009 14.851 1.00 82.88 318 HIS A CA 1
ATOM 2438 C C . HIS A 1 318 ? 5.859 11.706 13.484 1.00 82.88 318 HIS A C 1
ATOM 2440 O O . HIS A 1 318 ? 5.103 12.667 13.348 1.00 82.88 318 HIS A O 1
ATOM 2446 N N . THR A 1 319 ? 6.590 11.241 12.470 1.00 81.50 319 THR A N 1
ATOM 2447 C CA . THR A 1 319 ? 6.465 11.740 11.092 1.00 81.50 319 THR A CA 1
ATOM 2448 C C . THR A 1 319 ? 5.115 11.357 10.474 1.00 81.50 319 THR A C 1
ATOM 2450 O O . THR A 1 319 ? 4.444 12.237 9.940 1.00 81.50 319 THR A O 1
ATOM 2453 N N . GLN A 1 320 ? 4.660 10.107 10.610 1.00 82.25 320 GLN A N 1
ATOM 2454 C CA . GLN A 1 320 ? 3.355 9.613 10.126 1.00 82.25 320 GLN A CA 1
ATOM 2455 C C . GLN A 1 320 ? 2.168 10.364 10.765 1.00 82.25 320 GLN A C 1
ATOM 2457 O O . GLN A 1 320 ? 1.248 10.823 10.080 1.00 82.25 320 GLN A O 1
ATOM 2462 N N . VAL A 1 321 ? 2.223 10.601 12.083 1.00 84.31 321 VAL A N 1
ATOM 2463 C CA . VAL A 1 321 ? 1.230 11.424 12.801 1.00 84.31 321 VAL A CA 1
ATOM 2464 C C . VAL A 1 321 ? 1.204 12.863 12.266 1.00 84.31 321 VAL A C 1
ATOM 2466 O O . VAL A 1 321 ? 0.127 13.406 12.015 1.00 84.31 321 VAL A O 1
ATOM 2469 N N . ASN A 1 322 ? 2.372 13.489 12.072 1.00 82.31 322 ASN A N 1
ATOM 2470 C CA . ASN A 1 322 ? 2.476 14.901 11.679 1.00 82.31 322 ASN A CA 1
ATOM 2471 C C . ASN A 1 322 ? 2.197 15.161 10.186 1.00 82.31 322 ASN A C 1
ATOM 2473 O O . ASN A 1 322 ? 1.676 16.223 9.846 1.00 82.31 322 ASN A O 1
ATOM 2477 N N . SER A 1 323 ? 2.518 14.212 9.305 1.00 78.44 323 SER A N 1
ATOM 2478 C CA . SER A 1 323 ? 2.145 14.229 7.878 1.00 78.44 323 SER A CA 1
ATOM 2479 C C . SER A 1 323 ? 0.653 13.947 7.665 1.00 78.44 323 SER A C 1
ATOM 2481 O O . SER A 1 323 ? 0.079 14.340 6.650 1.00 78.44 323 SER A O 1
ATOM 2483 N N . GLY A 1 324 ? -0.009 13.342 8.657 1.00 86.25 324 GLY A N 1
ATOM 2484 C CA . GLY A 1 324 ? -1.453 13.140 8.681 1.00 86.25 324 GLY A CA 1
ATOM 2485 C C . GLY A 1 324 ? -1.918 11.802 8.108 1.00 86.25 324 GLY A C 1
ATOM 2486 O O . GLY A 1 324 ? -3.112 11.678 7.817 1.00 86.25 324 GLY A O 1
ATOM 2487 N N . HIS A 1 325 ? -1.027 10.811 7.994 1.00 87.38 325 HIS A N 1
ATOM 2488 C CA . HIS A 1 325 ? -1.345 9.448 7.547 1.00 87.38 325 HIS A CA 1
ATOM 2489 C C . HIS A 1 325 ? -2.380 8.817 8.496 1.00 87.38 325 HIS A C 1
ATOM 2491 O O . HIS A 1 325 ? -3.477 8.439 8.071 1.00 87.38 325 HIS A O 1
ATOM 2497 N N . VAL A 1 326 ? -2.153 8.948 9.809 1.00 92.12 326 VAL A N 1
ATOM 2498 C CA . VAL A 1 326 ? -3.090 8.502 10.856 1.00 92.12 326 VAL A CA 1
ATOM 2499 C C . VAL A 1 326 ? -4.467 9.139 10.663 1.00 92.12 326 VAL A C 1
ATOM 2501 O O . VAL A 1 326 ? -5.506 8.489 10.788 1.00 92.12 326 VAL A O 1
ATOM 2504 N N . ALA A 1 327 ? -4.501 10.425 10.303 1.00 93.25 327 ALA A N 1
ATOM 2505 C CA . ALA A 1 327 ? -5.745 11.139 10.044 1.00 93.25 327 ALA A CA 1
ATOM 2506 C C . ALA A 1 327 ? -6.432 10.679 8.743 1.00 93.25 327 ALA A C 1
ATOM 2508 O O . ALA A 1 327 ? -7.654 10.798 8.632 1.00 93.25 327 ALA A O 1
ATOM 2509 N N . ALA A 1 328 ? -5.696 10.162 7.756 1.00 92.00 328 ALA A N 1
ATOM 2510 C CA . ALA A 1 328 ? -6.258 9.537 6.561 1.00 92.00 328 ALA A CA 1
ATOM 2511 C C . ALA A 1 328 ? -6.921 8.191 6.898 1.00 92.00 328 ALA A C 1
ATOM 2513 O O . ALA A 1 328 ? -8.104 8.024 6.588 1.00 92.00 328 ALA A O 1
ATOM 2514 N N . TYR A 1 329 ? -6.247 7.293 7.627 1.00 95.00 329 TYR A N 1
ATOM 2515 C CA . TYR A 1 329 ? -6.835 6.017 8.068 1.00 95.00 329 TYR A CA 1
ATOM 2516 C C . TYR A 1 329 ? -8.062 6.206 8.963 1.00 95.00 329 TYR A C 1
ATOM 2518 O O . TYR A 1 329 ? -9.090 5.553 8.773 1.00 95.00 329 TYR A O 1
ATOM 2526 N N . VAL A 1 330 ? -8.013 7.176 9.877 1.00 95.25 330 VAL A N 1
ATOM 2527 C CA . VAL A 1 330 ? -9.160 7.568 10.708 1.00 95.25 330 VAL A CA 1
ATOM 2528 C C . VAL A 1 330 ? -10.365 8.006 9.856 1.00 95.25 330 VAL A C 1
ATOM 2530 O O . VAL A 1 330 ? -11.496 7.575 10.105 1.00 95.25 330 VAL A O 1
ATOM 2533 N N . ARG A 1 331 ? -10.152 8.823 8.812 1.00 94.81 331 ARG A N 1
ATOM 2534 C CA . ARG A 1 331 ? -11.226 9.233 7.881 1.00 94.81 331 ARG A CA 1
ATOM 2535 C C . ARG A 1 331 ? -11.741 8.058 7.047 1.00 94.81 331 ARG A C 1
ATOM 2537 O O . ARG A 1 331 ? -12.954 7.944 6.865 1.00 94.81 331 ARG A O 1
ATOM 2544 N N . MET A 1 332 ? -10.848 7.183 6.583 1.00 93.69 332 MET A N 1
ATOM 2545 C CA . MET A 1 332 ? -11.189 5.968 5.837 1.00 93.69 332 MET A CA 1
ATOM 2546 C C . MET A 1 332 ? -12.117 5.064 6.659 1.00 93.69 332 MET A C 1
ATOM 2548 O O . MET A 1 332 ? -13.184 4.676 6.177 1.00 93.69 332 MET A O 1
ATOM 2552 N N . TRP A 1 333 ? -11.781 4.810 7.928 1.00 95.94 333 TRP A N 1
ATOM 2553 C CA . TRP A 1 333 ? -12.632 4.032 8.830 1.00 95.94 333 TRP A CA 1
ATOM 2554 C C . TRP A 1 333 ? -13.977 4.708 9.097 1.00 95.94 333 TRP A C 1
ATOM 2556 O O . TRP A 1 333 ? -15.024 4.056 9.036 1.00 95.94 333 TRP A O 1
ATOM 2566 N N . GLY A 1 334 ? -13.965 6.026 9.324 1.00 92.81 334 GLY A N 1
ATOM 2567 C CA . GLY A 1 334 ? -15.174 6.825 9.514 1.00 92.81 334 GLY A CA 1
ATOM 2568 C C . GLY A 1 334 ? -16.155 6.726 8.339 1.00 92.81 334 GLY A C 1
ATOM 2569 O O . GLY A 1 334 ? -17.355 6.567 8.561 1.00 92.81 334 GLY A O 1
ATOM 2570 N N . GLY A 1 335 ? -15.650 6.774 7.102 1.00 91.00 335 GLY A N 1
ATOM 2571 C CA . GLY A 1 335 ? -16.460 6.666 5.884 1.00 91.00 335 GLY A CA 1
ATOM 2572 C C . GLY A 1 335 ? -16.889 5.235 5.531 1.00 91.00 335 GLY A C 1
ATOM 2573 O O . GLY A 1 335 ? -18.038 5.012 5.150 1.00 91.00 335 GLY A O 1
ATOM 2574 N N . GLY A 1 336 ? -15.991 4.253 5.657 1.00 89.12 336 GLY A N 1
ATOM 2575 C CA . GLY A 1 336 ? -16.237 2.875 5.213 1.00 89.12 336 GLY A CA 1
ATOM 2576 C C . GLY A 1 336 ? -16.905 1.973 6.256 1.00 89.12 336 GLY A C 1
ATOM 2577 O O . GLY A 1 336 ? -17.857 1.237 5.944 1.00 89.12 336 GLY A O 1
ATOM 2578 N N . TYR A 1 337 ? -16.418 2.028 7.499 1.00 94.88 337 TYR A N 1
ATOM 2579 C CA . TYR A 1 337 ? -16.522 0.923 8.463 1.00 94.88 337 TYR A CA 1
ATOM 2580 C C . TYR A 1 337 ? -17.313 1.266 9.733 1.00 94.88 337 TYR A C 1
ATOM 2582 O O . TYR A 1 337 ? -17.991 0.388 10.271 1.00 94.88 337 TYR A O 1
ATOM 2590 N N . ALA A 1 338 ? -17.352 2.535 10.154 1.00 92.75 338 ALA A N 1
ATOM 2591 C CA . ALA A 1 338 ? -18.025 2.980 11.384 1.00 92.75 338 ALA A CA 1
ATOM 2592 C C . ALA A 1 338 ? -19.483 2.490 11.539 1.00 92.75 338 ALA A C 1
ATOM 2594 O O . ALA A 1 338 ? -19.916 2.107 12.628 1.00 92.75 338 ALA A O 1
ATOM 2595 N N . SER A 1 339 ? -20.253 2.454 10.445 1.00 92.94 339 SER A N 1
ATOM 2596 C CA . SER A 1 339 ? -21.632 1.934 10.434 1.00 92.94 339 SER A CA 1
ATOM 2597 C C . SER A 1 339 ? -21.716 0.416 10.658 1.00 92.94 339 SER A C 1
ATOM 2599 O O . SER A 1 339 ? -22.656 -0.046 11.303 1.00 92.94 339 SER A O 1
ATOM 2601 N N . ALA A 1 340 ? -20.749 -0.365 10.166 1.00 93.44 340 ALA A N 1
ATOM 2602 C CA . ALA A 1 340 ? -20.699 -1.804 10.426 1.00 93.44 340 ALA A CA 1
ATOM 2603 C C . ALA A 1 340 ? -20.292 -2.073 11.882 1.00 93.44 340 ALA A C 1
ATOM 2605 O O . ALA A 1 340 ? -20.944 -2.858 12.565 1.00 93.44 340 ALA A O 1
ATOM 2606 N N . TYR A 1 341 ? -19.274 -1.359 12.371 1.00 94.56 341 TYR A N 1
ATOM 2607 C CA . TYR A 1 341 ? -18.803 -1.473 13.749 1.00 94.56 341 TYR A CA 1
ATOM 2608 C C . TYR A 1 341 ? -19.888 -1.116 14.778 1.00 94.56 341 TYR A C 1
ATOM 2610 O O . TYR A 1 341 ? -20.165 -1.902 15.679 1.00 94.56 341 TYR A O 1
ATOM 2618 N N . SER A 1 342 ? -20.556 0.031 14.617 1.00 94.38 342 SER A N 1
ATOM 2619 C CA . SER A 1 342 ? -21.616 0.482 15.537 1.00 94.38 342 SER A CA 1
ATOM 2620 C C . SER A 1 342 ? -22.872 -0.395 15.532 1.00 94.38 342 SER A C 1
ATOM 2622 O O . SER A 1 342 ? -23.582 -0.435 16.534 1.00 94.38 342 SER A O 1
ATOM 2624 N N . SER A 1 343 ? -23.134 -1.118 14.438 1.00 92.81 343 SER A N 1
ATOM 2625 C CA . SER A 1 343 ? -24.239 -2.085 14.363 1.00 92.81 343 SER A CA 1
ATOM 2626 C C . SER A 1 343 ? -23.946 -3.376 15.133 1.00 92.81 343 SER A C 1
ATOM 2628 O O . SER A 1 343 ? -24.876 -4.005 15.632 1.00 92.81 343 SER A O 1
ATOM 2630 N N . ASN A 1 344 ? -22.671 -3.770 15.224 1.00 92.69 344 ASN A N 1
ATOM 2631 C CA . ASN A 1 344 ? -22.253 -5.032 15.837 1.00 92.69 344 ASN A CA 1
ATOM 2632 C C . ASN A 1 344 ? -21.818 -4.874 17.305 1.00 92.69 344 ASN A C 1
ATOM 2634 O O . ASN A 1 344 ? -22.052 -5.779 18.099 1.00 92.69 344 ASN A O 1
ATOM 2638 N N . ASN A 1 345 ? -21.232 -3.728 17.673 1.00 90.50 345 ASN A N 1
ATOM 2639 C CA . ASN A 1 345 ? -20.618 -3.475 18.985 1.00 90.50 345 ASN A CA 1
ATOM 2640 C C . ASN A 1 345 ? -21.200 -2.185 19.585 1.00 90.50 345 ASN A C 1
ATOM 2642 O O . ASN A 1 345 ? -20.541 -1.147 19.674 1.00 90.50 345 ASN A O 1
ATOM 2646 N N . ALA A 1 346 ? -22.497 -2.201 19.902 1.00 90.81 346 ALA A N 1
ATOM 2647 C CA . ALA A 1 346 ? -23.216 -0.999 20.332 1.00 90.81 346 ALA A CA 1
ATOM 2648 C C . ALA A 1 346 ? -22.671 -0.414 21.652 1.00 90.81 346 ALA A C 1
ATOM 2650 O O . ALA A 1 346 ? -22.639 0.805 21.822 1.00 90.81 346 ALA A O 1
ATOM 2651 N N . GLN A 1 347 ? -22.213 -1.266 22.576 1.00 88.06 347 GLN A N 1
ATOM 2652 C CA . GLN A 1 347 ? -21.668 -0.848 23.870 1.00 88.06 347 GLN A CA 1
ATOM 2653 C C . GLN A 1 347 ? -20.268 -0.236 23.718 1.00 88.06 347 GLN A C 1
ATOM 2655 O O . GLN A 1 347 ? -19.973 0.814 24.288 1.00 88.06 347 GLN A O 1
ATOM 2660 N N . GLU A 1 348 ? -19.427 -0.864 22.907 1.00 87.44 348 GLU A N 1
ATOM 2661 C CA . GLU A 1 348 ? -18.060 -0.463 22.593 1.00 87.44 348 GLU A CA 1
ATOM 2662 C C . GLU A 1 348 ? -18.063 0.829 21.771 1.00 87.44 348 GLU A C 1
ATOM 2664 O O . GLU A 1 348 ? -17.273 1.736 22.026 1.00 87.44 348 GLU A O 1
ATOM 2669 N N . TRP A 1 349 ? -19.012 0.966 20.840 1.00 89.75 349 TRP A N 1
ATOM 2670 C CA . TRP A 1 349 ? -19.280 2.212 20.128 1.00 89.75 349 TRP A CA 1
ATOM 2671 C C . TRP A 1 349 ? -19.695 3.337 21.080 1.00 89.75 349 TRP A C 1
ATOM 2673 O O . TRP A 1 349 ? -19.193 4.453 20.966 1.00 89.75 349 TRP A O 1
ATOM 2683 N N . ASP A 1 350 ? -20.548 3.066 22.068 1.00 87.56 350 ASP A N 1
ATOM 2684 C CA . ASP A 1 350 ? -20.921 4.057 23.082 1.00 87.56 350 ASP A CA 1
ATOM 2685 C C . ASP A 1 350 ? -19.757 4.446 23.999 1.00 87.56 350 ASP A C 1
ATOM 2687 O O . ASP A 1 350 ? -19.636 5.617 24.372 1.00 87.56 350 ASP A O 1
ATOM 2691 N N . THR A 1 351 ? -18.866 3.509 24.322 1.00 86.12 351 THR A N 1
ATOM 2692 C CA . THR A 1 351 ? -17.591 3.799 24.993 1.00 86.12 351 THR A CA 1
ATOM 2693 C C . THR A 1 351 ? -16.694 4.666 24.111 1.00 86.12 351 THR A C 1
ATOM 2695 O O . THR A 1 351 ? -16.260 5.726 24.560 1.00 86.12 351 THR A O 1
ATOM 2698 N N . PHE A 1 352 ? -16.511 4.326 22.833 1.00 85.69 352 PHE A N 1
ATOM 2699 C CA . PHE A 1 352 ? -15.743 5.133 21.881 1.00 85.69 352 PHE A CA 1
ATOM 2700 C C . PHE A 1 352 ? -16.320 6.553 21.730 1.00 85.69 352 PHE A C 1
ATOM 2702 O O . PHE A 1 352 ? -15.579 7.533 21.787 1.00 85.69 352 PHE A O 1
ATOM 2709 N N . ARG A 1 353 ? -17.650 6.715 21.670 1.00 87.50 353 ARG A N 1
ATOM 2710 C CA . ARG A 1 353 ? -18.302 8.040 21.680 1.00 87.50 353 ARG A CA 1
ATOM 2711 C C . ARG A 1 353 ? -18.030 8.824 22.971 1.00 87.50 353 ARG A C 1
ATOM 2713 O O . ARG A 1 353 ? -17.884 10.046 22.909 1.00 87.50 353 ARG A O 1
ATOM 2720 N N . LYS A 1 354 ? -17.925 8.164 24.132 1.00 86.62 354 LYS A N 1
ATOM 2721 C CA . LYS A 1 354 ? -17.511 8.809 25.397 1.00 86.62 354 LYS A CA 1
ATOM 2722 C C . LYS A 1 354 ? -16.030 9.196 25.379 1.00 86.62 354 LYS A C 1
ATOM 2724 O O . LYS A 1 354 ? -15.719 10.297 25.829 1.00 86.62 354 LYS A O 1
ATOM 2729 N N . VAL A 1 355 ? -15.146 8.361 24.826 1.00 84.62 355 VAL A N 1
ATOM 2730 C CA . VAL A 1 355 ? -13.717 8.675 24.612 1.00 84.62 355 VAL A CA 1
ATOM 2731 C C . VAL A 1 355 ? -13.572 9.908 23.710 1.00 84.62 355 VAL A C 1
ATOM 2733 O O . VAL A 1 355 ? -12.929 10.880 24.106 1.00 84.62 355 VAL A O 1
ATOM 2736 N N . LEU A 1 356 ? -14.270 9.953 22.566 1.00 84.12 356 LEU A N 1
ATOM 2737 C CA . LEU A 1 356 ? -14.303 11.123 21.673 1.00 84.12 356 LEU A CA 1
ATOM 2738 C C . LEU A 1 356 ? -14.819 12.396 22.373 1.00 84.12 356 LEU A C 1
ATOM 2740 O O . LEU A 1 356 ? -14.345 13.503 22.107 1.00 84.12 356 LEU A O 1
ATOM 2744 N N . ALA A 1 357 ? -15.773 12.243 23.296 1.00 82.06 357 ALA A N 1
ATOM 2745 C CA . ALA A 1 357 ? -16.300 13.321 24.131 1.00 82.06 357 ALA A CA 1
ATOM 2746 C C . ALA A 1 357 ? -15.427 13.658 25.360 1.00 82.06 357 ALA A C 1
ATOM 2748 O O . ALA A 1 357 ? -15.834 14.509 26.153 1.00 82.06 357 ALA A O 1
ATOM 2749 N N . GLN A 1 358 ? -14.262 13.014 25.522 1.00 78.88 358 GLN A N 1
ATOM 2750 C CA . GLN A 1 358 ? -13.325 13.170 26.647 1.00 78.88 358 GLN A CA 1
ATOM 2751 C C . GLN A 1 358 ? -13.974 12.854 28.014 1.00 78.88 358 GLN A C 1
ATOM 2753 O O . GLN A 1 358 ? -13.753 13.542 29.009 1.00 78.88 358 GLN A O 1
ATOM 2758 N N . LYS A 1 359 ? -14.832 11.822 28.037 1.00 65.50 359 LYS A N 1
ATOM 2759 C CA . LYS A 1 359 ? -15.673 11.378 29.172 1.00 65.50 359 LYS A CA 1
ATOM 2760 C C . LYS A 1 359 ? -15.660 9.858 29.393 1.00 65.50 359 LYS A C 1
ATOM 2762 O O . LYS A 1 359 ? -16.520 9.334 30.098 1.00 65.50 359 LYS A O 1
ATOM 2767 N N . GLY A 1 360 ? -14.751 9.143 28.742 1.00 70.88 360 GLY A N 1
ATOM 2768 C CA . GLY A 1 360 ? -14.605 7.697 28.850 1.00 70.88 360 GLY A CA 1
ATOM 2769 C C . GLY A 1 360 ? -13.152 7.299 28.658 1.00 70.88 360 GLY A C 1
ATOM 2770 O O . GLY A 1 360 ? -12.383 8.043 28.050 1.00 70.88 360 GLY A O 1
ATOM 2771 N N . GLU A 1 361 ? -12.809 6.132 29.183 1.00 79.75 361 GLU A N 1
ATOM 2772 C CA . GLU A 1 361 ? -11.509 5.491 29.015 1.00 79.75 361 GLU A CA 1
ATOM 2773 C C . GLU A 1 361 ? -11.609 4.444 27.897 1.00 79.75 361 GLU A C 1
ATOM 2775 O O . GLU A 1 361 ? -12.686 3.899 27.640 1.00 79.75 361 GLU A O 1
ATOM 2780 N N . LEU A 1 362 ? -10.497 4.213 27.200 1.00 85.31 362 LEU A N 1
ATOM 2781 C CA . LEU A 1 362 ? -10.369 3.177 26.178 1.00 85.31 362 LEU A CA 1
ATOM 2782 C C . LEU A 1 362 ? -9.698 1.955 26.809 1.00 85.31 362 LEU A C 1
ATOM 2784 O O . LEU A 1 362 ? -8.757 2.111 27.586 1.00 85.31 362 LEU A O 1
ATOM 2788 N N . ASP A 1 363 ? -10.145 0.754 26.450 1.00 87.06 363 ASP A N 1
ATOM 2789 C CA . ASP A 1 363 ? -9.431 -0.473 26.797 1.00 87.06 363 ASP A CA 1
ATOM 2790 C C . ASP A 1 363 ? -8.176 -0.598 25.916 1.00 87.06 363 ASP A C 1
ATOM 2792 O O . ASP A 1 363 ? -8.229 -1.104 24.794 1.00 87.06 363 ASP A O 1
ATOM 2796 N N . GLU A 1 364 ? -7.041 -0.094 26.414 1.00 90.69 364 GLU A N 1
ATOM 2797 C CA . GLU A 1 364 ? -5.751 -0.202 25.721 1.00 90.69 364 GLU A CA 1
ATOM 2798 C C . GLU A 1 364 ? -5.346 -1.675 25.488 1.00 90.69 364 GLU A C 1
ATOM 2800 O O . GLU A 1 364 ? -4.675 -1.963 24.499 1.00 90.69 364 GLU A O 1
ATOM 2805 N N . GLY A 1 365 ? -5.781 -2.617 26.338 1.00 91.06 365 GLY A N 1
ATOM 2806 C CA . GLY A 1 365 ? -5.467 -4.044 26.203 1.00 91.06 365 GLY A CA 1
ATOM 2807 C C . GLY A 1 365 ? -6.125 -4.662 24.972 1.00 91.06 365 GLY A C 1
ATOM 2808 O O . GLY A 1 365 ? -5.438 -5.249 24.136 1.00 91.06 365 GLY A O 1
ATOM 2809 N N . SER A 1 366 ? -7.430 -4.429 24.796 1.00 89.81 366 SER A N 1
ATOM 2810 C CA . SER A 1 366 ? -8.154 -4.854 23.588 1.00 89.81 366 SER A CA 1
ATOM 2811 C C . SER A 1 366 ? -7.554 -4.260 22.307 1.00 89.81 366 SER A C 1
ATOM 2813 O O . SER A 1 366 ? -7.581 -4.914 21.262 1.00 89.81 366 SER A O 1
ATOM 2815 N N . VAL A 1 367 ? -7.004 -3.040 22.367 1.00 92.62 367 VAL A N 1
ATOM 2816 C CA . VAL A 1 367 ? -6.345 -2.406 21.215 1.00 92.62 367 VAL A CA 1
ATOM 2817 C C . VAL A 1 367 ? -5.018 -3.091 20.884 1.00 92.62 367 VAL A C 1
ATOM 2819 O O . VAL A 1 367 ? -4.788 -3.426 19.720 1.00 92.62 367 VAL A O 1
ATOM 2822 N N . VAL A 1 368 ? -4.172 -3.337 21.892 1.00 94.31 368 VAL A N 1
ATOM 2823 C CA . VAL A 1 368 ? -2.886 -4.042 21.737 1.00 94.31 368 VAL A CA 1
ATOM 2824 C C . VAL A 1 368 ? -3.096 -5.445 21.170 1.00 94.31 368 VAL A C 1
ATOM 2826 O O . VAL A 1 368 ? -2.431 -5.812 20.201 1.00 94.31 368 VAL A O 1
ATOM 2829 N N . ASP A 1 369 ? -4.043 -6.212 21.716 1.00 94.25 369 ASP A N 1
ATOM 2830 C CA . ASP A 1 369 ? -4.313 -7.581 21.267 1.00 94.25 369 ASP A CA 1
ATOM 2831 C C . ASP A 1 369 ? -4.869 -7.625 19.835 1.00 94.25 369 ASP A C 1
ATOM 2833 O O . ASP A 1 369 ? -4.489 -8.500 19.051 1.00 94.25 369 ASP A O 1
ATOM 2837 N N . ALA A 1 370 ? -5.722 -6.666 19.453 1.00 93.44 370 ALA A N 1
ATOM 2838 C CA . ALA A 1 370 ? -6.227 -6.560 18.087 1.00 93.44 370 ALA A CA 1
ATOM 2839 C C . ALA A 1 370 ? -5.104 -6.265 17.078 1.00 93.44 370 ALA A C 1
ATOM 2841 O O . ALA A 1 370 ? -5.000 -6.966 16.070 1.00 93.44 370 ALA A O 1
ATOM 2842 N N . VAL A 1 371 ? -4.243 -5.277 17.359 1.00 95.19 371 VAL A N 1
ATOM 2843 C CA . VAL A 1 371 ? -3.130 -4.921 16.462 1.00 95.19 371 VAL A CA 1
ATOM 2844 C C . VAL A 1 371 ? -2.118 -6.062 16.383 1.00 95.19 371 VAL A C 1
ATOM 2846 O O . VAL A 1 371 ? -1.837 -6.534 15.283 1.00 95.19 371 VAL A O 1
ATOM 2849 N N . ARG A 1 372 ? -1.652 -6.594 17.523 1.00 95.25 372 ARG A N 1
ATOM 2850 C CA . ARG A 1 372 ? -0.675 -7.695 17.551 1.00 95.25 372 ARG A CA 1
ATOM 2851 C C . ARG A 1 372 ? -1.174 -8.924 16.789 1.00 95.25 372 ARG A C 1
ATOM 2853 O O . ARG A 1 372 ? -0.394 -9.561 16.088 1.00 95.25 372 ARG A O 1
ATOM 2860 N N . ARG A 1 373 ? -2.464 -9.260 16.881 1.00 95.31 373 ARG A N 1
ATOM 2861 C CA . ARG A 1 373 ? -3.051 -10.395 16.149 1.00 95.31 373 ARG A CA 1
ATOM 2862 C C . ARG A 1 373 ? -3.127 -10.167 14.634 1.00 95.31 373 ARG A C 1
ATOM 2864 O O . ARG A 1 373 ? -3.018 -11.136 13.889 1.00 95.31 373 ARG A O 1
ATOM 2871 N N . LEU A 1 374 ? -3.348 -8.931 14.187 1.00 93.81 374 LEU A N 1
ATOM 2872 C CA . LEU A 1 374 ? -3.496 -8.588 12.766 1.00 93.81 374 LEU A CA 1
ATOM 2873 C C . LEU A 1 374 ? -2.155 -8.352 12.062 1.00 93.81 374 LEU A C 1
ATOM 2875 O O . LEU A 1 374 ? -2.000 -8.719 10.899 1.00 93.81 374 LEU A O 1
ATOM 2879 N N . THR A 1 375 ? -1.191 -7.743 12.752 1.00 93.00 375 THR A N 1
ATOM 2880 C CA . THR A 1 375 ? 0.068 -7.289 12.144 1.00 93.00 375 THR A CA 1
ATOM 2881 C C . THR A 1 375 ? 1.300 -7.997 12.696 1.00 93.00 375 THR A C 1
ATOM 2883 O O . THR A 1 375 ? 2.328 -8.008 12.028 1.00 93.00 375 THR A O 1
ATOM 2886 N N . GLY A 1 376 ? 1.216 -8.596 13.887 1.00 90.62 376 GLY A N 1
ATOM 2887 C CA . GLY A 1 376 ? 2.370 -9.065 14.659 1.00 90.62 376 GLY A CA 1
ATOM 2888 C C . GLY A 1 376 ? 3.083 -7.959 15.447 1.00 90.62 376 GLY A C 1
ATOM 2889 O O . GLY A 1 376 ? 3.983 -8.266 16.225 1.00 90.62 376 GLY A O 1
ATOM 2890 N N . ALA A 1 377 ? 2.694 -6.691 15.275 1.00 88.44 377 ALA A N 1
ATOM 2891 C CA . ALA A 1 377 ? 3.385 -5.556 15.871 1.00 88.44 377 ALA A CA 1
ATOM 2892 C C . ALA A 1 377 ? 2.933 -5.275 17.310 1.00 88.44 377 ALA A C 1
ATOM 2894 O O . ALA A 1 377 ? 1.744 -5.289 17.631 1.00 88.44 377 ALA A O 1
ATOM 2895 N N . ASP A 1 378 ? 3.898 -4.917 18.155 1.00 88.81 378 ASP A N 1
ATOM 2896 C CA . ASP A 1 378 ? 3.630 -4.286 19.441 1.00 88.81 378 ASP A CA 1
ATOM 2897 C C . ASP A 1 378 ? 3.408 -2.778 19.259 1.00 88.81 378 ASP A C 1
ATOM 2899 O O . ASP A 1 378 ? 4.199 -2.095 18.589 1.00 88.81 378 ASP A O 1
ATOM 2903 N N . VAL A 1 379 ? 2.350 -2.274 19.903 1.00 90.56 379 VAL A N 1
ATOM 2904 C CA . VAL A 1 379 ? 1.995 -0.850 19.997 1.00 90.56 379 VAL A CA 1
ATOM 2905 C C . VAL A 1 379 ? 2.017 -0.379 21.447 1.00 90.56 379 VAL A C 1
ATOM 2907 O O . VAL A 1 379 ? 1.732 -1.132 22.377 1.00 90.56 379 VAL A O 1
ATOM 2910 N N . THR A 1 380 ? 2.366 0.888 21.643 1.00 91.81 380 THR A N 1
ATOM 2911 C CA . THR A 1 380 ? 2.512 1.508 22.965 1.00 91.81 380 THR A CA 1
ATOM 2912 C C . THR A 1 380 ? 1.300 2.360 23.341 1.00 91.81 380 THR A C 1
ATOM 2914 O O . THR A 1 380 ? 0.635 2.941 22.482 1.00 91.81 380 THR A O 1
ATOM 2917 N N . SER A 1 381 ? 1.073 2.556 24.643 1.00 91.38 381 SER A N 1
ATOM 2918 C CA . SER A 1 381 ? 0.075 3.507 25.156 1.00 91.38 381 SER A CA 1
ATOM 2919 C C . SER A 1 381 ? 0.257 4.939 24.631 1.00 91.38 381 SER A C 1
ATOM 2921 O O . SER A 1 381 ? -0.703 5.706 24.617 1.00 91.38 381 SER A O 1
ATOM 2923 N N . ALA A 1 382 ? 1.471 5.330 24.221 1.00 90.94 382 ALA A N 1
ATOM 2924 C CA . ALA A 1 382 ? 1.727 6.627 23.593 1.00 90.94 382 ALA A CA 1
ATOM 2925 C C . ALA A 1 382 ? 1.102 6.696 22.190 1.00 90.94 382 ALA A C 1
ATOM 2927 O O . ALA A 1 382 ? 0.294 7.583 21.928 1.00 90.94 382 ALA A O 1
ATOM 2928 N N . GLN A 1 383 ? 1.372 5.698 21.341 1.00 92.62 383 GLN A N 1
ATOM 2929 C CA . GLN A 1 383 ? 0.786 5.597 19.998 1.00 92.62 383 GLN A CA 1
ATOM 2930 C C . GLN A 1 383 ? -0.747 5.519 20.060 1.00 92.62 383 GLN A C 1
ATOM 2932 O O . GLN A 1 383 ? -1.435 6.226 19.326 1.00 92.62 383 GLN A O 1
ATOM 2937 N N . ILE A 1 384 ? -1.303 4.744 21.001 1.00 94.44 384 ILE A N 1
ATOM 2938 C CA . ILE A 1 384 ? -2.757 4.681 21.234 1.00 94.44 384 ILE A CA 1
ATOM 2939 C C . ILE A 1 384 ? -3.324 6.079 21.546 1.00 94.44 384 ILE A C 1
ATOM 2941 O O . ILE A 1 384 ? -4.341 6.477 20.974 1.00 94.44 384 ILE A O 1
ATOM 2945 N N . LYS A 1 385 ? -2.658 6.864 22.404 1.00 92.50 385 LYS A N 1
ATOM 2946 C CA . LYS A 1 385 ? -3.080 8.232 22.760 1.00 92.50 385 LYS A CA 1
ATOM 2947 C C . LYS A 1 385 ? -2.974 9.217 21.594 1.00 92.50 385 LYS A C 1
ATOM 2949 O O . LYS A 1 385 ? -3.863 10.060 21.452 1.00 92.50 385 LYS A O 1
ATOM 2954 N N . ASP A 1 386 ? -1.962 9.093 20.742 1.00 93.75 386 ASP A N 1
ATOM 2955 C CA . ASP A 1 386 ? -1.814 9.904 19.526 1.00 93.75 386 ASP A CA 1
ATOM 2956 C C . ASP A 1 386 ? -2.942 9.618 18.516 1.00 93.75 386 ASP A C 1
ATOM 2958 O O . ASP A 1 386 ? -3.564 10.547 17.985 1.00 93.75 386 ASP A O 1
ATOM 2962 N N . VAL A 1 387 ? -3.300 8.342 18.316 1.00 94.19 387 VAL A N 1
ATOM 2963 C CA . VAL A 1 387 ? -4.425 7.951 17.447 1.00 94.19 387 VAL A CA 1
ATOM 2964 C C . VAL A 1 387 ? -5.766 8.387 18.035 1.00 94.19 387 VAL A C 1
ATOM 2966 O O . VAL A 1 387 ? -6.589 8.953 17.314 1.00 94.19 387 VAL A O 1
ATOM 2969 N N . VAL A 1 388 ? -5.992 8.221 19.344 1.00 93.88 388 VAL A N 1
ATOM 2970 C CA . VAL A 1 388 ? -7.198 8.732 20.026 1.00 93.88 388 VAL A CA 1
ATOM 2971 C C . VAL A 1 388 ? -7.307 10.254 19.888 1.00 93.88 388 VAL A C 1
ATOM 2973 O O . VAL A 1 388 ? -8.387 10.771 19.598 1.00 93.88 388 VAL A O 1
ATOM 2976 N N . THR A 1 389 ? -6.197 10.981 20.030 1.00 92.81 389 THR A N 1
ATOM 2977 C CA . THR A 1 389 ? -6.152 12.440 19.844 1.00 92.81 389 THR A CA 1
ATOM 2978 C C . THR A 1 389 ? -6.486 12.823 18.402 1.00 92.81 389 THR A C 1
ATOM 2980 O O . THR A 1 389 ? -7.296 13.727 18.176 1.00 92.81 389 THR A O 1
ATOM 2983 N N . THR A 1 390 ? -5.955 12.084 17.427 1.00 93.50 390 THR A N 1
ATOM 2984 C CA . THR A 1 390 ? -6.271 12.252 16.002 1.00 93.50 390 THR A CA 1
ATOM 2985 C C . THR A 1 390 ? -7.748 11.970 15.707 1.00 93.50 390 THR A C 1
ATOM 2987 O O . THR A 1 390 ? -8.396 12.762 15.021 1.00 93.50 390 THR A O 1
ATOM 2990 N N . CYS A 1 391 ? -8.335 10.924 16.297 1.00 92.50 391 CYS A N 1
ATOM 2991 C CA . CYS A 1 391 ? -9.773 10.655 16.216 1.00 92.50 391 CYS A CA 1
ATOM 2992 C C . CYS A 1 391 ? -10.589 11.831 16.781 1.00 92.50 391 CYS A C 1
ATOM 2994 O O . CYS A 1 391 ? -11.480 12.359 16.114 1.00 92.50 391 CYS A O 1
ATOM 2996 N N . VAL A 1 392 ? -10.255 12.308 17.985 1.00 91.31 392 VAL A N 1
ATOM 2997 C CA . VAL A 1 392 ? -10.916 13.470 18.600 1.00 91.31 392 VAL A CA 1
ATOM 2998 C C . VAL A 1 392 ? -10.840 14.703 17.691 1.00 91.31 392 VAL A C 1
ATOM 3000 O O . VAL A 1 392 ? -11.835 15.420 17.573 1.00 91.31 392 VAL A O 1
ATOM 3003 N N . ALA A 1 393 ? -9.705 14.952 17.033 1.00 90.50 393 ALA A N 1
ATOM 3004 C CA . ALA A 1 393 ? -9.542 16.061 16.094 1.00 90.50 393 ALA A CA 1
ATOM 3005 C C . ALA A 1 393 ? -10.422 15.897 14.840 1.00 90.50 393 ALA A C 1
ATOM 3007 O O . ALA A 1 393 ? -11.248 16.769 14.559 1.00 90.50 393 ALA A O 1
ATOM 3008 N N . VAL A 1 394 ? -10.321 14.761 14.139 1.00 90.81 394 VAL A N 1
ATOM 3009 C CA . VAL A 1 394 ? -11.067 14.497 12.894 1.00 90.81 394 VAL A CA 1
ATOM 3010 C C . VAL A 1 394 ? -12.583 14.556 13.116 1.00 90.81 394 VAL A C 1
ATOM 3012 O O . VAL A 1 394 ? -13.287 15.208 12.342 1.00 90.81 394 VAL A O 1
ATOM 3015 N N . TRP A 1 395 ? -13.107 13.953 14.191 1.00 86.25 395 TRP A N 1
ATOM 3016 C CA . TRP A 1 395 ? -14.546 14.014 14.483 1.00 86.25 395 TRP A CA 1
ATOM 3017 C C . TRP A 1 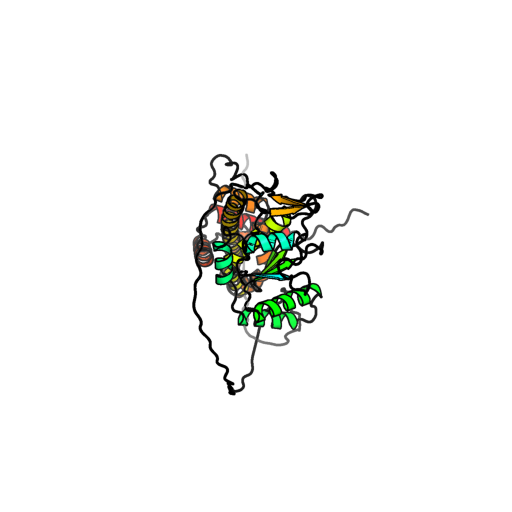395 ? -15.012 15.394 14.961 1.00 86.25 395 TRP A C 1
ATOM 3019 O O . TRP A 1 395 ? -16.131 15.794 14.632 1.00 86.25 395 TRP A O 1
ATOM 3029 N N . LYS A 1 396 ? -14.179 16.164 15.681 1.00 85.69 396 LYS A N 1
ATOM 3030 C CA . LYS A 1 396 ? -14.500 17.565 16.016 1.00 85.69 396 LYS A CA 1
ATOM 3031 C C . LYS A 1 396 ? -14.557 18.444 14.768 1.00 85.69 396 LYS A C 1
ATOM 3033 O O . LYS A 1 396 ? -15.410 19.325 14.711 1.00 85.69 396 LYS A O 1
ATOM 3038 N N . ASP A 1 397 ? -13.700 18.208 13.778 1.00 82.06 397 ASP A N 1
ATOM 3039 C CA . ASP A 1 397 ? -13.734 18.935 12.507 1.00 82.06 397 ASP A CA 1
ATOM 3040 C C . ASP A 1 397 ? -14.949 18.558 11.656 1.00 82.06 397 ASP A C 1
ATOM 3042 O O . ASP A 1 397 ? -15.639 19.453 11.169 1.00 82.06 397 ASP A O 1
ATOM 3046 N N . ALA A 1 398 ? -15.289 17.269 11.567 1.00 76.75 398 ALA A N 1
ATOM 3047 C CA . ALA A 1 398 ? -16.508 16.805 10.898 1.00 76.75 398 ALA A CA 1
ATOM 3048 C C . ALA A 1 398 ? -17.802 17.336 11.556 1.00 76.75 398 ALA A C 1
ATOM 3050 O O . ALA A 1 398 ? -18.805 17.545 10.876 1.00 76.75 398 ALA A O 1
ATOM 3051 N N . ALA A 1 399 ? -17.784 17.580 12.871 1.00 69.00 399 ALA A N 1
ATOM 3052 C CA . ALA A 1 399 ? -18.920 18.117 13.622 1.00 69.00 399 ALA A CA 1
ATOM 3053 C C . ALA A 1 399 ? -19.069 19.651 13.547 1.00 69.00 399 ALA A C 1
ATOM 3055 O O . ALA A 1 399 ? -20.085 20.182 14.005 1.00 69.00 399 ALA A O 1
ATOM 3056 N N . LYS A 1 400 ? -18.096 20.391 12.992 1.00 69.56 400 LYS A N 1
ATOM 3057 C CA . LYS A 1 400 ? -18.234 21.843 12.791 1.00 69.56 400 LYS A CA 1
ATOM 3058 C C . LYS A 1 400 ? -19.254 22.088 11.670 1.00 69.56 400 LYS A C 1
ATOM 3060 O O . LYS A 1 400 ? -18.973 21.720 10.529 1.00 69.56 400 LYS A O 1
ATOM 3065 N N . PRO A 1 401 ? -20.410 22.734 11.934 1.00 48.50 401 PRO A N 1
ATOM 3066 C CA . PRO A 1 401 ? -21.357 23.059 10.873 1.00 48.50 401 PRO A CA 1
ATOM 3067 C C . PRO A 1 401 ? -20.646 23.926 9.836 1.00 48.50 401 PRO A C 1
ATOM 3069 O O . PRO A 1 401 ? -19.981 24.905 10.188 1.00 48.50 401 PRO A O 1
ATOM 3072 N N . GLY A 1 402 ? -20.741 23.518 8.569 1.00 48.59 402 GLY A N 1
ATOM 3073 C CA . GLY A 1 402 ? -19.878 24.026 7.511 1.00 48.59 402 GLY A CA 1
ATOM 3074 C C . GLY A 1 402 ? -19.846 25.551 7.472 1.00 48.59 402 GLY A C 1
ATOM 3075 O O . GLY A 1 402 ? -20.862 26.194 7.203 1.00 48.59 402 GLY A O 1
ATOM 3076 N N . ARG A 1 403 ? -18.657 26.135 7.679 1.00 43.06 403 ARG A N 1
ATOM 3077 C CA . ARG A 1 403 ? -18.391 27.517 7.269 1.00 43.06 403 ARG A CA 1
ATOM 3078 C C . ARG A 1 403 ? -18.568 27.564 5.758 1.00 43.06 403 ARG A C 1
ATOM 3080 O O . ARG A 1 403 ? -17.654 27.215 5.014 1.00 43.06 403 ARG A O 1
ATOM 3087 N N . SER A 1 404 ? -19.758 27.962 5.311 1.00 40.44 404 SER A N 1
ATOM 3088 C CA . SER A 1 404 ? -20.036 28.139 3.892 1.00 40.44 404 SER A CA 1
ATOM 3089 C C . SER A 1 404 ? -18.963 29.042 3.295 1.00 40.44 404 SER A C 1
ATOM 3091 O O . SER A 1 404 ? -18.689 30.104 3.862 1.00 40.44 404 SER A O 1
ATOM 3093 N N . ARG A 1 405 ? -18.419 28.673 2.131 1.00 41.72 405 ARG A N 1
ATOM 3094 C CA . ARG A 1 405 ? -17.706 29.607 1.252 1.00 41.72 405 ARG A CA 1
ATOM 3095 C C . ARG A 1 405 ? -18.696 30.677 0.759 1.00 41.72 405 ARG A C 1
ATOM 3097 O O . ARG 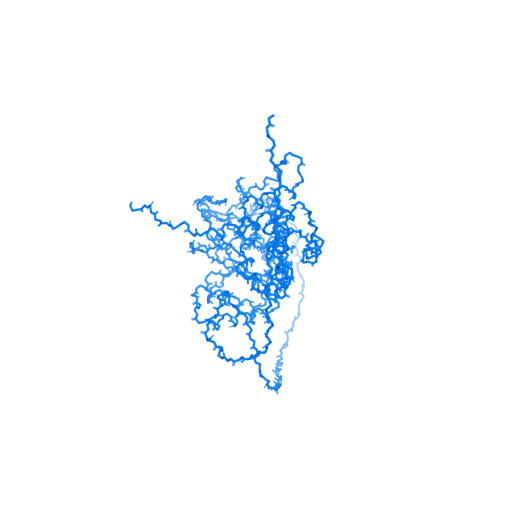A 1 405 ? -19.188 30.623 -0.360 1.00 41.72 405 ARG A O 1
ATOM 3104 N N . ARG A 1 406 ? -19.011 31.643 1.623 1.00 42.38 406 ARG A N 1
ATOM 3105 C CA . ARG A 1 406 ? -19.621 32.934 1.298 1.00 42.38 406 ARG A CA 1
ATOM 3106 C C . ARG A 1 406 ? -18.588 33.996 1.645 1.00 42.38 406 ARG A C 1
ATOM 3108 O O . ARG A 1 406 ? -18.198 34.093 2.803 1.00 42.38 406 ARG A O 1
ATOM 3115 N N . GLY A 1 407 ? -18.158 34.768 0.649 1.00 38.12 407 GLY A N 1
ATOM 3116 C CA . GLY A 1 407 ? -17.192 35.855 0.846 1.00 38.12 407 GLY A CA 1
ATOM 3117 C C . GLY A 1 407 ? -15.910 35.741 0.023 1.00 38.12 407 GLY A C 1
ATOM 3118 O O . GLY A 1 407 ? -14.826 35.773 0.595 1.00 38.12 407 GLY A O 1
ATOM 3119 N N . ARG A 1 408 ? -16.049 35.620 -1.302 1.00 38.12 408 ARG A N 1
ATOM 3120 C CA . ARG A 1 408 ? -15.205 36.279 -2.320 1.00 38.12 408 ARG A CA 1
ATOM 3121 C C . ARG A 1 408 ? -15.881 36.108 -3.683 1.00 38.12 408 ARG A C 1
ATOM 3123 O O . ARG A 1 408 ? -15.608 35.161 -4.413 1.00 38.12 408 ARG A O 1
ATOM 3130 N N . ALA A 1 409 ? -16.850 36.989 -3.915 1.00 40.06 409 ALA A N 1
ATOM 3131 C CA . ALA A 1 409 ? -17.105 37.553 -5.235 1.00 40.06 409 ALA A CA 1
ATOM 3132 C C . ALA A 1 409 ? -16.260 38.834 -5.336 1.00 40.06 409 ALA A C 1
ATOM 3134 O O . ALA A 1 409 ? -15.994 39.402 -4.246 1.00 40.06 409 ALA A O 1
#

pLDDT: mean 71.91, std 25.34, range [20.16, 97.06]

Radius of gyration: 29.53 Å; chains: 1; bounding box: 96×81×89 Å

Foldseek 3Di:
DDDDDYDDDDDDDDDDDDDDYDDDDDDDDDQPCDVHDDYDDDDDDDDDDDDDDDDDDDDDDDDDDDDDDDDDDDDDPDPDDPPDPDDDPFDLQEWEDEQLRTDDQPPCQLDLLSQLVNCCRVDPLCVVLSVLLSVLFDQLVQLVVVLVVNVPDPDDDSRSVRVSSQLVVSSVVVHRAYEYEAQVPQPDDFAADLRSRYTYQYHDDPPHQQDDPQQRRSPVSNLSVLLRSLVSSCSNLLVLLVVCLLQLNDDLLLSLLLVVLSSLSSVVSSLSSLVVCQVVADFGQTPNDTDRDHGDPSPNPPQDPPPPPDDSSVVVLVVCLVVCVLLVSSVVSVSRRLVSNCVVCVPLNVQLVCLLVVRHDDPVVVSQVSSCVSNVDGDDPVSSVSSSVSNNVNVVVVPPDDPPPDDDD

Sequence (409 aa):
MFKGRGKTRTTNKNKTDSEERRSSRASSAGRPRRLEKKKRTSGTFESAATAERTELGSGGGTGRQPGSGRRTGVTTRVAGEGRAPAARTPRQAMALFKGSTRVAQGARRKDPVAQAFEHVLGSQVFDGLLRDIAAQANPSDEVNTVVRAEMDEPELTFGRVTELGAVQDAVEAGIPLVVLDRTDDAEALTSHDPVLNIVVVGQVKEGEPGYDPATRHYWGCFYNLLYELCNASQAARSRAVFDEAEGGRLDCVSFALAMESIEDDTDVMFDRLWTEMSKDPPWVWTDGVLRRETPPDDLLITQGSVVEGRSPREARWHTQVNSGHVAAYVRMWGGGYASAYSSNNAQEWDTFRKVLAQKGELDEGSVVDAVRRLTGADVTSAQIKDVVTTCVAVWKDAAKPGRSRRGRA

Secondary structure (DSSP, 8-state):
----------------------------------SS-----------------------------------------------PPP-PPPPTTEEEEETTEE--TTTTTT-HHHHHHHHHHH-GGGHHHHHHHHHHSPPHHHHHHHHHHHHTSTT--HHHHHHHHHHHHHHHTT-SEEEEE-TT-TTPPPEEETTTTEEEE-PPPTTSTT--TTTTTHHHHHHHHHHHHHHHTTHHHHHHHHHHHHTT-S-HHHHHHHHHHHHHHHHHHHHHHHHHHTTSPPEEEETTEEEE-PPPGGGS-------TT--HHHHHHHHHHHHTHHHHHHHHHHHHTHHHHHHH-HHHHHHHHHHHTTSS---HHHHHHHHHHHHS----HHHHHHHHHHHHHHHHHHTSPP----S--